Protein AF-A8BLZ2-F1 (afdb_monomer)

Radius of gyration: 100.33 Å; Cα contacts (8 Å, |Δi|>4): 48; chains: 1; bounding box: 150×58×337 Å

pLDDT: mean 77.44, std 17.57, range [29.77, 95.38]

Solvent-accessible surface area (backbone atoms only — not comparable to full-atom values): 28993 Å² total; per-residue (Å²): 134,84,84,92,88,84,85,87,86,80,82,89,84,89,86,80,89,80,84,86,81,90,76,87,81,76,92,80,73,101,76,80,91,81,82,82,87,82,88,90,82,86,91,89,89,86,83,90,82,85,88,83,91,86,95,72,77,74,65,63,58,57,54,54,56,50,54,53,56,59,56,56,74,72,52,84,79,42,75,66,52,56,50,50,54,50,52,50,53,50,51,55,52,50,52,50,51,53,48,54,52,53,54,52,52,49,55,50,50,52,51,51,49,53,51,51,53,53,51,52,52,51,51,51,52,47,54,52,62,73,30,65,69,49,46,51,52,52,52,52,49,53,53,53,52,53,51,49,54,54,51,50,53,50,50,54,51,52,53,49,52,52,50,55,53,49,52,56,49,50,53,49,53,52,51,50,49,54,52,48,52,51,51,51,54,49,51,52,50,53,51,53,52,49,54,53,49,55,51,51,52,52,52,52,51,51,51,53,52,52,54,50,52,52,53,52,50,55,49,51,50,53,53,48,52,52,52,50,53,50,50,51,51,52,50,52,53,51,50,52,50,51,52,50,52,51,51,50,51,52,51,53,50,52,48,53,51,50,53,52,52,52,53,52,48,51,52,53,54,52,50,50,52,52,51,51,54,50,52,53,50,52,52,50,54,52,49,51,55,48,52,52,51,48,52,54,48,50,56,52,49,52,57,46,51,68,60,43,74,79,64,74,88,78,82,92,83,83,88,88,82,87,90,84,84,85,81,84,82,78,79,85,83,82,84,89,85,90,83,76,67,75,66,55,57,59,53,49,55,56,50,52,57,49,54,56,53,53,51,52,54,50,54,50,53,49,50,53,50,52,50,52,51,51,50,52,52,52,52,51,52,52,52,53,49,50,52,51,54,51,53,52,50,53,52,53,49,53,51,52,51,52,52,50,52,49,50,52,52,50,51,54,50,50,49,52,49,48,55,51,51,51,53,51,51,50,51,50,52,55,48,52,52,53,52,51,50,52,52,50,48,54,51,51,54,51,45,74,69,61,81,50,59,68,60,38,52,53,51,42,52,51,45,49,55,54,32,73,72,46,85,51,69,69,60,34,52,52,38,52,52,52,42,51,52,33,55,54,45,35,53,63,65,76,104

Secondary structure (DSSP, 8-state):
-----------------------------S--SS---------------------STHHHHHHHHHHHHHHHTT-TT-HHHHHHHHHHHHHHHHHHHHHHHHHHHHHHHHHHHHHHHHHHHHHHHHHHHS-HHHHHHHHHHHHHHHHHHHHHHHHHHHHHHHHHHHHHHHHHHHHHHHHHHHHHHHHHHHHHHHHHHHHHHHHHHHHHHHHHHHHHHHHHHHHHHHHHHHHHHHHHHHHHHHHHHHHHHHHHHHHHHHHHHHHHHHHHHHHHHHHHHHHHHHHHHHHHHHHHHHHHHHHHHHHHHHHHTTSTTS-SSS-SS--SSSSSSSSTT------SSHHHHHHHHHHHHHHHHHHHHHHHHHHHHHHHHHHHHHHHHHHHHHHHHHHHHHHHHHHHHHHHHHHHHHHHHHHHHHHHHHHHHHHHHHHHHHHHHHHHHHHHHHHHH---HHHHHHHHHHHHHHHHT---HHHHHHHHHHHHHHHHHHHHHH-

Structure (mmCIF, N/CA/C/O backbone):
data_AF-A8BLZ2-F1
#
_entry.id   AF-A8BLZ2-F1
#
loop_
_atom_site.group_PDB
_atom_site.id
_atom_site.type_symbol
_atom_site.label_atom_id
_atom_site.label_alt_id
_atom_site.label_comp_id
_atom_site.label_asym_id
_atom_site.label_entity_id
_atom_site.label_seq_id
_atom_site.pdbx_PDB_ins_code
_atom_site.Cartn_x
_atom_site.Cartn_y
_atom_site.Cartn_z
_atom_site.occupancy
_atom_site.B_iso_or_equiv
_atom_site.auth_seq_id
_atom_site.auth_comp_id
_atom_site.auth_asym_id
_atom_site.auth_atom_id
_atom_site.pdbx_PDB_model_num
ATOM 1 N N . MET A 1 1 ? -63.161 -20.280 66.147 1.00 41.53 1 MET A N 1
ATOM 2 C CA . MET A 1 1 ? -63.857 -21.494 65.655 1.00 41.53 1 MET A CA 1
ATOM 3 C C . MET A 1 1 ? -63.287 -21.829 64.287 1.00 41.53 1 MET A C 1
ATOM 5 O O . MET A 1 1 ? -63.031 -20.877 63.556 1.00 41.53 1 MET A O 1
ATOM 9 N N . PRO A 1 2 ? -62.958 -23.104 64.004 1.00 47.34 2 PRO A N 1
ATOM 10 C CA . PRO A 1 2 ? -63.916 -24.225 63.934 1.00 47.34 2 PRO A CA 1
ATOM 11 C C . PRO A 1 2 ? -63.736 -25.312 65.027 1.00 47.34 2 PRO A C 1
ATOM 13 O O . PRO A 1 2 ? -62.613 -25.528 65.461 1.00 47.34 2 PRO A O 1
ATOM 16 N N . TYR A 1 3 ? -64.865 -25.931 65.433 1.00 38.09 3 TYR A N 1
ATOM 17 C CA . TYR A 1 3 ? -65.128 -27.191 66.193 1.00 38.09 3 TYR A CA 1
ATOM 18 C C . TYR A 1 3 ? -64.256 -27.491 67.444 1.00 38.09 3 TYR A C 1
ATOM 20 O O . TYR A 1 3 ? -63.079 -27.785 67.299 1.00 38.09 3 TYR A O 1
ATOM 28 N N . THR A 1 4 ? -64.642 -27.358 68.727 1.00 48.81 4 THR A N 1
ATOM 29 C CA . THR A 1 4 ? -65.740 -27.915 69.572 1.00 48.81 4 THR A CA 1
ATOM 30 C C . THR A 1 4 ? -65.953 -29.431 69.502 1.00 48.81 4 THR A C 1
ATOM 32 O O . THR A 1 4 ? -66.667 -29.886 68.619 1.00 48.81 4 THR A O 1
ATOM 35 N N . ASP A 1 5 ? -65.345 -30.178 70.440 1.00 38.44 5 ASP A N 1
ATOM 36 C CA . ASP A 1 5 ? -66.015 -31.100 71.387 1.00 38.44 5 ASP A CA 1
ATOM 37 C C . ASP A 1 5 ? -64.986 -31.837 72.271 1.00 38.44 5 ASP A C 1
ATOM 39 O O . ASP A 1 5 ? -64.118 -32.542 71.774 1.00 38.44 5 ASP A O 1
ATOM 43 N N . THR A 1 6 ? -65.022 -31.609 73.589 1.00 40.81 6 THR A N 1
ATOM 44 C CA . THR A 1 6 ? -65.531 -32.558 74.603 1.00 40.81 6 THR A CA 1
ATOM 45 C C . THR A 1 6 ? -65.277 -31.988 75.997 1.00 40.81 6 THR A C 1
ATOM 47 O O . THR A 1 6 ? -64.150 -31.789 76.448 1.00 40.81 6 THR A O 1
ATOM 50 N N . THR A 1 7 ? -66.388 -31.705 76.655 1.00 40.34 7 THR A N 1
ATOM 51 C CA . THR A 1 7 ? -66.584 -31.479 78.080 1.00 40.34 7 THR A CA 1
ATOM 52 C C . THR A 1 7 ? -66.390 -32.774 78.890 1.00 40.34 7 THR A C 1
ATOM 54 O O . THR A 1 7 ? -66.335 -33.864 78.331 1.00 40.34 7 THR A O 1
ATOM 57 N N . LEU A 1 8 ? -66.415 -32.616 80.223 1.00 33.72 8 LEU A N 1
ATOM 58 C CA . LEU A 1 8 ? -66.722 -33.621 81.260 1.00 33.72 8 LEU A CA 1
ATOM 59 C C . LEU A 1 8 ? -65.534 -34.356 81.906 1.00 33.72 8 LEU A C 1
ATOM 61 O O . LEU A 1 8 ? -65.214 -35.484 81.562 1.00 33.72 8 LEU A O 1
ATOM 65 N N . PHE A 1 9 ? -65.045 -33.798 83.018 1.00 32.16 9 PHE A N 1
ATOM 66 C CA . PHE A 1 9 ? -64.906 -34.608 84.232 1.00 32.16 9 PHE A CA 1
ATOM 67 C C . PHE A 1 9 ? -65.671 -33.949 85.379 1.00 32.16 9 PHE A C 1
ATOM 69 O O . PHE A 1 9 ? -65.408 -32.820 85.792 1.00 32.16 9 PHE A O 1
ATOM 76 N N . ALA A 1 10 ? -66.693 -34.673 85.821 1.00 31.62 10 ALA A N 1
ATOM 77 C CA . ALA A 1 10 ? -67.652 -34.303 86.837 1.00 31.62 10 ALA A CA 1
ATOM 78 C C . ALA A 1 10 ? -67.141 -34.636 88.255 1.00 31.62 10 ALA A C 1
ATOM 80 O O . ALA A 1 10 ? -66.602 -35.704 88.511 1.00 31.62 10 ALA A O 1
ATOM 81 N N . THR A 1 11 ? -67.353 -33.684 89.163 1.00 35.91 11 THR A N 1
ATOM 82 C CA . THR A 1 11 ? -67.852 -33.805 90.551 1.00 35.91 11 THR A CA 1
ATOM 83 C C . THR A 1 11 ? -67.466 -34.979 91.488 1.00 35.91 11 THR A C 1
ATOM 85 O O . THR A 1 11 ? -68.038 -36.055 91.371 1.00 35.91 11 THR A O 1
ATOM 88 N N . LYS A 1 12 ? -66.765 -34.597 92.588 1.00 40.53 12 LYS A N 1
ATOM 89 C CA . LYS A 1 12 ? -66.942 -34.928 94.048 1.00 40.53 12 LYS A CA 1
ATOM 90 C C . LYS A 1 12 ? -66.692 -36.398 94.511 1.00 40.53 12 LYS A C 1
ATOM 92 O O . LYS A 1 12 ? -66.816 -37.269 93.666 1.00 40.53 12 LYS A O 1
ATOM 97 N N . PRO A 1 13 ? -66.409 -36.731 95.817 1.00 46.50 13 PRO A N 1
ATOM 98 C CA . PRO A 1 13 ? -66.748 -36.001 97.066 1.00 46.50 13 PRO A CA 1
ATOM 99 C C . PRO A 1 13 ? -65.779 -36.070 98.306 1.00 46.50 13 PRO A C 1
ATOM 101 O O . PRO A 1 13 ? -64.879 -36.890 98.377 1.00 46.50 13 PRO A O 1
ATOM 104 N N . LYS A 1 14 ? -66.113 -35.256 99.336 1.00 34.25 14 LYS A N 1
ATOM 105 C CA . LYS A 1 14 ? -65.997 -35.447 100.818 1.00 34.25 14 LYS A CA 1
ATOM 106 C C . LYS A 1 14 ? -64.624 -35.616 101.515 1.00 34.25 14 LYS A C 1
ATOM 108 O O . LYS A 1 14 ? -63.961 -36.619 101.334 1.00 34.25 14 LYS A O 1
ATOM 113 N N . ILE A 1 15 ? -64.360 -34.719 102.480 1.00 34.53 15 ILE A N 1
ATOM 114 C CA . ILE A 1 15 ? -64.203 -34.940 103.948 1.00 34.53 15 ILE A CA 1
ATOM 115 C C . ILE A 1 15 ? -64.391 -33.542 104.589 1.00 34.53 15 ILE A C 1
ATOM 117 O O . ILE A 1 15 ? -63.615 -32.632 104.336 1.00 34.53 15 ILE A O 1
ATOM 121 N N . THR A 1 16 ? -65.603 -33.164 105.005 1.00 36.03 16 THR A N 1
ATOM 122 C CA . THR A 1 16 ? -66.159 -33.210 106.376 1.00 36.03 16 THR A CA 1
ATOM 123 C C . THR A 1 16 ? -65.364 -32.505 107.484 1.00 36.03 16 THR A C 1
ATOM 125 O O . THR A 1 16 ? -64.364 -33.033 107.944 1.00 36.03 16 THR A O 1
ATOM 128 N N . GLN A 1 17 ? -66.036 -31.471 108.030 1.00 34.06 17 GLN A N 1
ATOM 129 C CA . GLN A 1 17 ? -66.252 -31.195 109.469 1.00 34.06 17 GLN A CA 1
ATOM 130 C C . GLN A 1 17 ? -65.087 -30.552 110.258 1.00 34.06 17 GLN A C 1
ATOM 132 O O . GLN A 1 17 ? -63.960 -30.988 110.139 1.00 34.06 17 GLN A O 1
ATOM 137 N N . ARG A 1 18 ? -65.262 -29.535 111.123 1.00 34.53 18 ARG A N 1
ATOM 138 C CA . ARG A 1 18 ? -66.422 -29.018 111.884 1.00 34.53 18 ARG A CA 1
ATOM 139 C C . ARG A 1 18 ? -66.104 -27.604 112.438 1.00 34.53 18 ARG A C 1
ATOM 141 O O . ARG A 1 18 ? -64.969 -27.357 112.809 1.00 34.53 18 ARG A O 1
ATOM 148 N N . MET A 1 19 ? -67.157 -26.786 112.581 1.00 30.59 19 MET A N 1
ATOM 149 C CA . MET A 1 19 ? -67.448 -25.818 113.670 1.00 30.59 19 MET A CA 1
ATOM 150 C C . MET A 1 19 ? -66.436 -24.688 113.972 1.00 30.59 19 MET A C 1
ATOM 152 O O . MET A 1 19 ? -65.342 -24.936 114.443 1.00 30.59 19 MET A O 1
ATOM 156 N N . THR A 1 20 ? -66.706 -23.422 113.624 1.00 35.22 20 THR A N 1
ATOM 157 C CA . THR A 1 20 ? -67.641 -22.425 114.220 1.00 35.22 20 THR A CA 1
ATOM 158 C C . THR A 1 20 ? -67.218 -21.823 115.566 1.00 35.22 20 THR A C 1
ATOM 160 O O . THR A 1 20 ? -66.954 -22.565 116.504 1.00 35.22 20 THR A O 1
ATOM 163 N N . LYS A 1 21 ? -67.418 -20.492 115.652 1.00 33.56 21 LYS A N 1
ATOM 164 C CA . LYS A 1 21 ? -67.498 -19.596 116.832 1.00 33.56 21 LYS A CA 1
ATOM 165 C C . LYS A 1 21 ? -66.144 -19.058 117.302 1.00 33.56 21 LYS A C 1
ATOM 167 O O . LYS A 1 21 ? -65.295 -19.786 117.782 1.00 33.56 21 LYS A O 1
ATOM 172 N N . SER A 1 22 ? -65.835 -17.813 116.932 1.00 42.19 22 SER A N 1
ATOM 173 C CA . SER A 1 22 ? -66.045 -16.616 117.767 1.00 42.19 22 SER A CA 1
ATOM 174 C C . SER A 1 22 ? -65.373 -16.742 119.128 1.00 42.19 22 SER A C 1
ATOM 176 O O . SER A 1 22 ? -65.809 -17.553 119.934 1.00 42.19 22 SER A O 1
ATOM 178 N N . ASN A 1 23 ? -64.362 -15.908 119.365 1.00 33.16 23 ASN A N 1
ATOM 179 C CA . ASN A 1 23 ? -64.125 -15.195 120.618 1.00 33.16 23 ASN A CA 1
ATOM 180 C C . ASN A 1 23 ? -62.823 -14.393 120.459 1.00 33.16 23 ASN A C 1
ATOM 182 O O . ASN A 1 23 ? -61.730 -14.927 120.600 1.00 33.16 23 ASN A O 1
ATOM 186 N N . LYS A 1 24 ? -62.939 -13.072 120.249 1.00 41.69 24 LYS A N 1
ATOM 187 C CA . LYS A 1 24 ? -62.117 -12.188 121.091 1.00 41.69 24 LYS A CA 1
ATOM 188 C C . LYS A 1 24 ? -62.407 -12.633 122.531 1.00 41.69 24 LYS A C 1
ATOM 190 O O . LYS A 1 24 ? -63.576 -12.914 122.814 1.00 41.69 24 LYS A O 1
ATOM 195 N N . PRO A 1 25 ? -61.415 -12.694 123.427 1.00 40.41 25 PRO A N 1
ATOM 196 C CA . PRO A 1 25 ? -61.248 -11.487 124.223 1.00 40.41 25 PRO A CA 1
ATOM 197 C C . PRO A 1 25 ? -59.839 -11.268 124.823 1.00 40.41 25 PRO A C 1
ATOM 199 O O . PRO A 1 25 ? -59.025 -12.174 124.936 1.00 40.41 25 PRO A O 1
ATOM 202 N N . ILE A 1 26 ? -59.664 -10.025 125.276 1.00 32.97 26 ILE A N 1
ATOM 203 C CA . ILE A 1 26 ? -58.967 -9.626 126.505 1.00 32.97 26 ILE A CA 1
ATOM 204 C C . ILE A 1 26 ? -57.426 -9.582 126.476 1.00 32.97 26 ILE A C 1
ATOM 206 O O . ILE A 1 26 ? -56.707 -10.535 126.756 1.00 32.97 26 ILE A O 1
ATOM 210 N N . VAL A 1 27 ? -56.959 -8.354 126.237 1.00 45.12 27 VAL A N 1
ATOM 211 C CA . VAL A 1 27 ? -55.861 -7.734 126.988 1.00 45.12 27 VAL A CA 1
ATOM 212 C C . VAL A 1 27 ? -56.189 -7.852 128.481 1.00 45.12 27 VAL A C 1
ATOM 214 O O . VAL A 1 27 ? -57.239 -7.360 128.890 1.00 45.12 27 VAL A O 1
ATOM 217 N N . LEU A 1 28 ? -55.327 -8.499 129.270 1.00 37.78 28 LEU A N 1
ATOM 218 C CA . LEU A 1 28 ? -55.383 -8.473 130.734 1.00 37.78 28 LEU A CA 1
ATOM 219 C C . LEU A 1 28 ? -54.044 -7.999 131.298 1.00 37.78 28 LEU A C 1
ATOM 221 O O . LEU A 1 28 ? -52.970 -8.375 130.827 1.00 37.78 28 LEU A O 1
ATOM 225 N N . ASP A 1 29 ? -54.200 -7.124 132.281 1.00 36.88 29 ASP A N 1
ATOM 226 C CA . ASP A 1 29 ? -53.240 -6.229 132.897 1.00 36.88 29 ASP A CA 1
ATOM 227 C C . ASP A 1 29 ? -52.262 -6.902 133.872 1.00 36.88 29 ASP A C 1
ATOM 229 O O . ASP A 1 29 ? -52.433 -8.030 134.326 1.00 36.88 29 ASP A O 1
ATOM 233 N N . GLN A 1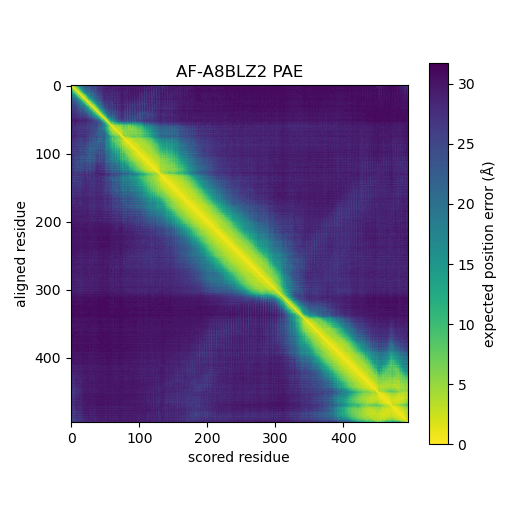 30 ? -51.243 -6.120 134.234 1.00 46.84 30 GLN A N 1
ATOM 234 C CA . GLN A 1 30 ? -50.120 -6.376 135.145 1.00 46.84 30 GLN A CA 1
ATOM 235 C C . GLN A 1 30 ? -50.484 -6.637 136.628 1.00 46.84 30 GLN A C 1
ATOM 237 O O . GLN A 1 30 ? -49.683 -6.354 137.517 1.00 46.84 30 GLN A O 1
ATOM 242 N N . TYR A 1 31 ? -51.645 -7.204 136.940 1.00 40.06 31 TYR A N 1
ATOM 243 C CA . TYR A 1 31 ? -52.069 -7.480 138.316 1.00 40.06 31 TYR A CA 1
ATOM 244 C C . TYR A 1 31 ? -52.623 -8.901 138.426 1.00 40.06 31 TYR A C 1
ATOM 246 O O . TYR A 1 31 ? -53.828 -9.061 138.344 1.00 40.06 31 TYR A O 1
ATOM 254 N N . ASP A 1 32 ? -51.755 -9.918 138.570 1.00 36.16 32 ASP A N 1
ATOM 255 C CA . ASP A 1 32 ? -52.125 -11.245 139.127 1.00 36.16 32 ASP A CA 1
ATOM 256 C C . ASP A 1 32 ? -50.932 -12.220 139.329 1.00 36.16 32 ASP A C 1
ATOM 258 O O . ASP A 1 32 ? -51.062 -13.437 139.232 1.00 36.16 32 ASP A O 1
ATOM 262 N N . LEU A 1 33 ? -49.735 -11.720 139.673 1.00 40.84 33 LEU A N 1
ATOM 263 C CA . LEU A 1 33 ? -48.642 -12.577 140.192 1.00 40.84 33 LEU A CA 1
ATOM 264 C C . LEU A 1 33 ? -48.613 -12.671 141.726 1.00 40.84 33 LEU A C 1
ATOM 266 O O . LEU A 1 33 ? -47.829 -13.428 142.293 1.00 40.84 33 LEU A O 1
ATOM 270 N N . ASN A 1 34 ? -49.509 -11.960 142.408 1.00 41.28 34 ASN A N 1
ATOM 271 C CA . ASN A 1 34 ? -49.630 -11.975 143.859 1.00 41.28 34 ASN A CA 1
ATOM 272 C C . ASN A 1 34 ? -51.031 -12.444 144.256 1.00 41.28 34 ASN A C 1
ATOM 274 O O . ASN A 1 34 ? -51.877 -11.596 144.500 1.00 41.28 34 ASN A O 1
ATOM 278 N N . MET A 1 35 ? -51.263 -13.764 144.329 1.00 36.97 35 MET A N 1
ATOM 279 C CA . MET A 1 35 ? -52.142 -14.444 145.310 1.00 36.97 35 MET A CA 1
ATOM 280 C C . MET A 1 35 ? -52.736 -15.778 144.813 1.00 36.97 35 MET A C 1
ATOM 282 O O . MET A 1 35 ? -53.927 -15.852 144.556 1.00 36.97 35 MET A O 1
ATOM 286 N N . ILE A 1 36 ? -51.969 -16.876 144.858 1.00 36.91 36 ILE A N 1
ATOM 287 C CA . ILE A 1 36 ? -52.463 -18.221 145.248 1.00 36.91 36 ILE A CA 1
ATOM 288 C C . ILE A 1 36 ? -51.271 -18.926 145.957 1.00 36.91 36 ILE A C 1
ATOM 290 O O . ILE A 1 36 ? -50.318 -19.305 145.294 1.00 36.91 36 ILE A O 1
ATOM 294 N N . ARG A 1 37 ? -51.071 -18.859 147.292 1.00 40.31 37 ARG A N 1
ATOM 295 C CA . ARG A 1 37 ? -51.687 -19.682 148.371 1.00 40.31 37 ARG A CA 1
ATOM 296 C C . ARG A 1 37 ? -51.550 -21.205 148.088 1.00 40.31 37 ARG A C 1
ATOM 298 O O . ARG A 1 37 ? -51.912 -21.642 147.019 1.00 40.31 37 ARG A O 1
ATOM 305 N N . HIS A 1 38 ? -51.070 -22.109 148.951 1.00 34.97 38 HIS A N 1
ATOM 306 C CA . HIS A 1 38 ? -51.264 -22.264 150.392 1.00 34.97 38 HIS A CA 1
ATOM 307 C C . HIS A 1 38 ? -50.278 -23.289 151.012 1.00 34.97 38 HIS A C 1
ATOM 309 O O . HIS A 1 38 ? -50.031 -24.343 150.445 1.00 34.97 38 HIS A O 1
ATOM 315 N N . ARG A 1 39 ? -49.824 -22.972 152.235 1.00 30.75 39 ARG A N 1
ATOM 316 C CA . ARG A 1 39 ? -49.804 -23.804 153.461 1.00 30.75 39 ARG A CA 1
ATOM 317 C C . ARG A 1 39 ? -49.513 -25.312 153.336 1.00 30.75 39 ARG A C 1
ATOM 319 O O . ARG A 1 39 ? -50.385 -26.083 152.956 1.00 30.75 39 ARG A O 1
ATOM 326 N N . ALA A 1 40 ? -48.403 -25.731 153.945 1.00 29.77 40 ALA A N 1
ATOM 327 C CA . ALA A 1 40 ? -48.348 -26.982 154.698 1.00 29.77 40 ALA A CA 1
ATOM 328 C C . ALA A 1 40 ? -47.584 -26.772 156.013 1.00 29.77 40 ALA A C 1
ATOM 330 O O . ALA A 1 40 ? -46.392 -26.486 156.041 1.00 29.77 40 ALA A O 1
ATOM 331 N N . GLY A 1 41 ? -48.329 -26.897 157.098 1.00 40.88 41 GLY A N 1
ATOM 332 C CA . GLY A 1 41 ? -47.893 -26.997 158.483 1.00 40.88 41 GLY A CA 1
ATOM 333 C C . GLY A 1 41 ? -49.130 -26.821 159.369 1.00 40.88 41 GLY A C 1
ATOM 334 O O . GLY A 1 41 ? -50.055 -26.124 158.935 1.00 40.88 41 GLY A O 1
ATOM 335 N N . PRO A 1 42 ? -49.176 -27.337 160.611 1.00 63.81 42 PRO A N 1
ATOM 336 C CA . PRO A 1 42 ? -48.423 -28.446 161.231 1.00 63.81 42 PRO A CA 1
ATOM 337 C C . PRO A 1 42 ? -49.348 -29.430 162.007 1.00 63.81 42 PRO A C 1
ATOM 339 O O . PRO A 1 42 ? -50.406 -29.017 162.466 1.00 63.81 42 PRO A O 1
ATOM 342 N N . LEU A 1 43 ? -48.965 -30.699 162.234 1.00 34.91 43 LEU A N 1
ATOM 343 C CA . LEU A 1 43 ? -49.697 -31.618 163.139 1.00 34.91 43 LEU A CA 1
ATOM 344 C C . LEU A 1 43 ? -48.784 -32.717 163.742 1.00 34.91 43 LEU A C 1
ATOM 346 O O . LEU A 1 43 ? -48.545 -33.738 163.107 1.00 34.91 43 LEU A O 1
ATOM 350 N N . TYR A 1 44 ? -48.266 -32.462 164.952 1.00 34.50 44 TYR A N 1
ATOM 351 C CA . TYR A 1 44 ? -48.417 -33.259 166.194 1.00 34.50 44 TYR A CA 1
ATOM 352 C C . TYR A 1 44 ? -47.178 -33.273 167.133 1.00 34.50 44 TYR A C 1
ATOM 354 O O . TYR A 1 44 ? -46.072 -33.571 166.683 1.00 34.50 44 TYR A O 1
ATOM 362 N N . PRO A 1 45 ? -47.383 -32.968 168.437 1.00 58.78 45 PRO A N 1
ATOM 363 C CA . PRO A 1 45 ? -46.425 -33.048 169.551 1.00 58.78 45 PRO A CA 1
ATOM 364 C C . PRO A 1 45 ? -46.721 -34.215 170.532 1.00 58.78 45 PRO A C 1
ATOM 366 O O . PRO A 1 45 ? -47.809 -34.768 170.456 1.00 58.78 45 PRO A O 1
ATOM 369 N N . THR A 1 46 ? -45.764 -34.499 171.442 1.00 38.09 46 THR A N 1
ATOM 370 C CA . THR A 1 46 ? -45.769 -35.160 172.792 1.00 38.09 46 THR A CA 1
ATOM 371 C C . THR A 1 46 ? -44.450 -35.955 172.920 1.00 38.09 46 THR A C 1
ATOM 373 O O . THR A 1 46 ? -44.073 -36.628 171.973 1.00 38.09 46 THR A O 1
ATOM 376 N N . GLU A 1 47 ? -43.647 -35.949 173.984 1.00 34.56 47 GLU A N 1
ATOM 377 C CA . GLU A 1 47 ? -43.897 -35.629 175.385 1.00 34.56 47 GLU A CA 1
ATOM 378 C C . GLU A 1 47 ? -42.569 -35.479 176.158 1.00 34.56 47 GLU A C 1
ATOM 380 O O . GLU A 1 47 ? -41.503 -35.937 175.748 1.00 34.56 47 GLU A O 1
ATOM 385 N N . SER A 1 48 ? -42.688 -34.815 177.299 1.00 44.34 48 SER A N 1
ATOM 386 C CA . SER A 1 48 ? -41.716 -34.540 178.353 1.00 44.34 48 SER A CA 1
ATOM 387 C C . SER A 1 48 ? -41.223 -35.774 179.120 1.00 44.34 48 SER A C 1
ATOM 389 O O . SER A 1 48 ? -42.052 -36.559 179.565 1.00 44.34 48 SER A O 1
ATOM 391 N N . VAL A 1 49 ? -39.931 -35.819 179.475 1.00 30.75 49 VAL A N 1
ATOM 392 C CA . VAL A 1 49 ? -39.497 -36.203 180.834 1.00 30.75 49 VAL A CA 1
ATOM 393 C C . VAL A 1 49 ? -38.376 -35.264 181.286 1.00 30.75 49 VAL A C 1
ATOM 395 O O . VAL A 1 49 ? -37.433 -34.954 180.565 1.00 30.75 49 VAL A O 1
ATOM 398 N N . SER A 1 50 ? -38.575 -34.777 182.498 1.00 45.69 50 SER A N 1
ATOM 399 C CA . SER A 1 50 ? -37.848 -33.808 183.305 1.00 45.69 50 SER A CA 1
ATOM 400 C C . SER A 1 50 ? -36.369 -34.105 183.605 1.00 45.69 50 SER A C 1
ATOM 402 O O . SER A 1 50 ? -36.035 -35.217 183.997 1.00 45.69 50 SER A O 1
ATOM 404 N N . GLY A 1 51 ? -35.560 -33.034 183.619 1.00 43.44 51 GLY A N 1
ATOM 405 C CA . GLY A 1 51 ? -34.651 -32.681 184.726 1.00 43.44 51 GLY A CA 1
ATOM 406 C C . GLY A 1 51 ? -33.243 -33.295 184.789 1.00 43.44 51 GLY A C 1
ATOM 407 O O . GLY A 1 51 ? -33.074 -34.321 185.437 1.00 43.44 51 GLY A O 1
ATOM 408 N N . ARG A 1 52 ? -32.224 -32.585 184.266 1.00 45.53 52 ARG A N 1
ATOM 409 C CA . ARG A 1 52 ? -31.065 -32.007 185.011 1.00 45.53 52 ARG A CA 1
ATOM 410 C C . ARG A 1 52 ? -29.969 -31.457 184.065 1.00 45.53 52 ARG A C 1
ATOM 412 O O . ARG A 1 52 ? -29.669 -32.068 183.049 1.00 45.53 52 ARG A O 1
ATOM 419 N N . ASP A 1 53 ? -29.454 -30.290 184.452 1.00 53.88 53 ASP A N 1
ATOM 420 C CA . ASP A 1 53 ? -28.527 -29.297 183.855 1.00 53.88 53 ASP A CA 1
ATOM 421 C C . ASP A 1 53 ? -27.292 -29.740 183.006 1.00 53.88 53 ASP A C 1
ATOM 423 O O . ASP A 1 53 ? -26.710 -30.787 183.271 1.00 53.88 53 ASP A O 1
ATOM 427 N N . ASP A 1 54 ? -26.894 -28.903 182.007 1.00 47.69 54 ASP A N 1
ATOM 428 C CA . ASP A 1 54 ? -25.521 -28.361 181.707 1.00 47.69 54 ASP A CA 1
ATOM 429 C C . ASP A 1 54 ? -25.180 -28.054 180.200 1.00 47.69 54 ASP A C 1
ATOM 431 O O . ASP A 1 54 ? -25.660 -28.689 179.265 1.00 47.69 54 ASP A O 1
ATOM 435 N N . THR A 1 55 ? -24.346 -27.027 179.927 1.00 56.91 55 THR A N 1
ATOM 436 C CA . THR A 1 55 ? -24.467 -26.027 178.820 1.00 56.91 55 THR A CA 1
ATOM 437 C C . THR A 1 55 ? -23.526 -26.069 177.571 1.00 56.91 55 THR A C 1
ATOM 439 O O . THR A 1 55 ? -23.460 -25.067 176.863 1.00 56.91 55 THR A O 1
ATOM 442 N N . ILE A 1 56 ? -22.813 -27.143 177.176 1.00 53.06 56 ILE A N 1
ATOM 443 C CA . ILE A 1 56 ? -21.745 -27.029 176.120 1.00 53.06 56 ILE A CA 1
ATOM 444 C C . ILE A 1 56 ? -21.908 -27.906 174.842 1.00 53.06 56 ILE A C 1
ATOM 446 O O . ILE A 1 56 ? -21.317 -27.601 173.803 1.00 53.06 56 ILE A O 1
ATOM 450 N N . PHE A 1 57 ? -22.760 -28.939 174.813 1.00 51.72 57 PHE A N 1
ATOM 451 C CA . PHE A 1 57 ? -22.729 -29.950 173.728 1.00 51.72 57 PHE A CA 1
ATOM 452 C C . PHE A 1 57 ? -23.435 -29.603 172.389 1.00 51.72 57 PHE A C 1
ATOM 454 O O . PHE A 1 57 ? -23.086 -30.177 171.357 1.00 51.72 57 PHE A O 1
ATOM 461 N N . ASN A 1 58 ? -24.374 -28.648 172.332 1.00 57.66 58 ASN A N 1
ATOM 462 C CA . ASN A 1 58 ? -25.194 -28.414 171.120 1.00 57.66 58 ASN A CA 1
ATOM 463 C C . ASN A 1 58 ? -24.512 -27.613 169.990 1.00 57.66 58 ASN A C 1
ATOM 465 O O . ASN A 1 58 ? -24.908 -27.713 168.829 1.00 57.66 58 ASN A O 1
ATOM 469 N N . ARG A 1 59 ? -23.468 -26.828 170.280 1.00 58.41 59 ARG A N 1
ATOM 470 C CA . ARG A 1 59 ? -22.860 -25.918 169.286 1.00 58.41 59 ARG A CA 1
ATOM 471 C C . ARG A 1 59 ? -21.961 -26.644 168.276 1.00 58.41 59 ARG A C 1
ATOM 473 O O . ARG A 1 59 ? -21.922 -26.279 167.104 1.00 58.41 59 ARG A O 1
ATOM 480 N N . ASN A 1 60 ? -21.290 -27.712 168.708 1.00 61.12 60 ASN A N 1
ATOM 481 C CA . ASN A 1 60 ? -20.314 -28.434 167.886 1.00 61.12 60 ASN A CA 1
ATOM 482 C C . ASN A 1 60 ? -20.948 -29.318 166.797 1.00 61.12 60 ASN A C 1
ATOM 484 O O . ASN A 1 60 ? -20.339 -29.513 165.744 1.00 61.12 60 ASN A O 1
ATOM 488 N N . ASN A 1 61 ? -22.172 -29.817 166.999 1.00 64.19 61 ASN A N 1
ATOM 489 C CA . ASN A 1 61 ? -22.860 -30.626 165.984 1.00 64.19 61 ASN A CA 1
ATOM 490 C C . ASN A 1 61 ? -23.382 -29.790 164.808 1.00 64.19 61 ASN A C 1
ATOM 492 O O . ASN A 1 61 ? -23.313 -30.240 163.665 1.00 64.19 61 ASN A O 1
ATOM 496 N N . ILE A 1 62 ? -23.824 -28.556 165.062 1.00 64.62 62 ILE A N 1
ATOM 497 C CA . ILE A 1 62 ? -24.280 -27.635 164.010 1.00 64.62 62 ILE A CA 1
ATOM 498 C C . ILE A 1 62 ? -23.117 -27.294 163.066 1.00 64.62 62 ILE A C 1
ATOM 500 O O . ILE A 1 62 ? -23.256 -27.387 161.847 1.00 64.62 62 ILE A O 1
ATOM 504 N N . ILE A 1 63 ? -21.937 -27.010 163.627 1.00 67.75 63 ILE A N 1
ATOM 505 C CA . ILE A 1 63 ? -20.737 -26.657 162.854 1.00 67.75 63 ILE A CA 1
ATOM 506 C C . ILE A 1 63 ? -20.292 -27.819 161.948 1.00 67.75 63 ILE A C 1
ATOM 508 O O . ILE A 1 63 ? -19.968 -27.604 160.780 1.00 67.75 63 ILE A O 1
ATOM 512 N N . ARG A 1 64 ? -20.322 -29.069 162.436 1.00 67.56 64 ARG A N 1
ATOM 513 C CA . ARG A 1 64 ? -19.943 -30.240 161.620 1.00 67.56 64 ARG A CA 1
ATOM 514 C C . ARG A 1 64 ? -20.895 -30.489 160.447 1.00 67.56 64 ARG A C 1
ATOM 516 O O . ARG A 1 64 ? -20.423 -30.826 159.362 1.00 67.56 64 ARG A O 1
ATOM 523 N N . ALA A 1 65 ? -22.202 -30.304 160.630 1.00 68.31 65 ALA A N 1
ATOM 524 C CA . ALA A 1 65 ? -23.175 -30.453 159.545 1.00 68.31 65 ALA A CA 1
ATOM 525 C C . ALA A 1 65 ? -22.967 -29.399 158.439 1.00 68.31 65 ALA A C 1
ATOM 527 O O . ALA A 1 65 ? -23.050 -29.716 157.251 1.00 68.31 65 ALA A O 1
ATOM 528 N N . GLN A 1 66 ? -22.614 -28.168 158.821 1.00 72.06 66 GLN A N 1
ATOM 529 C CA . GLN A 1 66 ? -22.341 -27.071 157.889 1.00 72.06 66 GLN A CA 1
ATOM 530 C C . GLN A 1 66 ? -21.095 -27.325 157.029 1.00 72.06 66 GLN A C 1
ATOM 532 O O . GLN A 1 66 ? -21.152 -27.171 155.810 1.00 72.06 66 GLN A O 1
ATOM 537 N N . ILE A 1 67 ? -20.012 -27.830 157.629 1.00 73.94 67 ILE A N 1
ATOM 538 C CA . ILE A 1 67 ? -18.788 -28.201 156.897 1.00 73.94 67 ILE A CA 1
ATOM 539 C C . ILE A 1 67 ? -19.064 -29.334 155.886 1.00 73.94 67 ILE A C 1
ATOM 541 O O . ILE A 1 67 ? -18.519 -29.335 154.780 1.00 73.94 67 ILE A O 1
ATOM 545 N N . GLY A 1 68 ? -19.940 -30.289 156.226 1.00 68.62 68 GLY A N 1
ATOM 546 C CA . GLY A 1 68 ? -20.367 -31.354 155.308 1.00 68.62 68 GLY A CA 1
ATOM 547 C C . GLY A 1 68 ? -21.152 -30.838 154.092 1.00 68.62 68 GLY A C 1
ATOM 548 O O . GLY A 1 68 ? -20.915 -31.279 152.964 1.00 68.62 68 GLY A O 1
ATOM 549 N N . ALA A 1 69 ? -22.040 -29.862 154.293 1.00 70.62 69 ALA A N 1
ATOM 550 C CA . ALA A 1 69 ? -22.795 -29.223 153.212 1.00 70.62 69 ALA A CA 1
ATOM 551 C C . ALA A 1 69 ? -21.905 -28.356 152.300 1.00 70.62 69 ALA A C 1
ATOM 553 O O . ALA A 1 69 ? -22.106 -28.310 151.089 1.00 70.62 69 ALA A O 1
ATOM 554 N N . GLU A 1 70 ? -20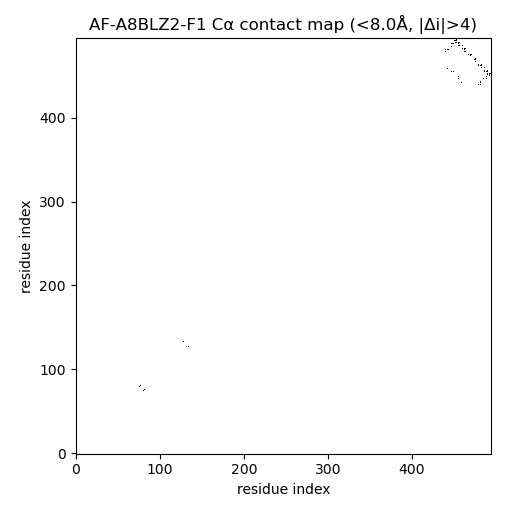.890 -27.689 152.851 1.00 73.81 70 GLU A N 1
ATOM 555 C CA . GLU A 1 70 ? -19.942 -26.905 152.049 1.00 73.81 70 GLU A CA 1
ATOM 556 C C . GLU A 1 70 ? -19.020 -27.786 151.205 1.00 73.81 70 GLU A C 1
ATOM 558 O O . GLU A 1 70 ? -18.762 -27.473 150.042 1.00 73.81 70 GLU A O 1
ATOM 563 N N . ARG A 1 71 ? -18.586 -28.935 151.738 1.00 69.31 71 ARG A N 1
ATOM 564 C CA . ARG A 1 71 ? -17.789 -29.897 150.965 1.00 69.31 71 ARG A CA 1
ATOM 565 C C . ARG A 1 71 ? -18.559 -30.479 149.779 1.00 69.31 71 ARG A C 1
ATOM 567 O O . ARG A 1 71 ? -17.984 -30.590 148.701 1.00 69.31 71 ARG A O 1
ATOM 574 N N . THR A 1 72 ? -19.843 -30.798 149.938 1.00 66.75 72 THR A N 1
ATOM 575 C CA . THR A 1 72 ? -20.651 -31.417 148.867 1.00 66.75 72 THR A CA 1
ATOM 576 C C . THR A 1 72 ? -20.964 -30.470 147.707 1.00 66.75 72 THR A C 1
ATOM 578 O O . THR A 1 72 ? -21.071 -30.933 146.577 1.00 66.75 72 THR A O 1
ATOM 581 N N . LYS A 1 73 ? -20.994 -29.149 147.931 1.00 70.19 73 LYS A N 1
ATOM 582 C CA . LYS A 1 73 ? -21.164 -28.139 146.863 1.00 70.19 73 LYS A CA 1
ATOM 583 C C . LYS A 1 73 ? -20.034 -28.106 145.830 1.00 70.19 73 LYS A C 1
ATOM 585 O O . LYS A 1 73 ? -20.223 -27.576 144.743 1.00 70.19 73 LYS A O 1
ATOM 590 N N . THR A 1 74 ? -18.849 -28.610 146.174 1.00 70.88 74 THR A N 1
ATOM 591 C CA . THR A 1 74 ? -17.681 -28.609 145.270 1.00 70.88 74 THR A CA 1
ATOM 592 C C . THR A 1 74 ? -17.481 -29.940 144.547 1.00 70.88 74 THR A C 1
ATOM 594 O O . THR A 1 74 ? -16.602 -30.054 143.691 1.00 70.88 74 THR A O 1
ATOM 597 N N . TRP A 1 75 ? -18.293 -30.952 144.862 1.00 75.62 75 TRP A N 1
ATOM 598 C CA . TRP A 1 75 ? -18.245 -32.242 144.187 1.00 75.62 75 TRP A CA 1
ATOM 599 C C . TRP A 1 75 ? -18.978 -32.143 142.858 1.00 75.62 75 TRP A C 1
ATOM 601 O O . TRP A 1 75 ? -20.140 -31.769 142.824 1.00 75.62 75 TRP A O 1
ATOM 611 N N . LYS A 1 76 ? -18.302 -32.498 141.766 1.00 69.31 76 LYS A N 1
ATOM 612 C CA . LYS A 1 76 ? -18.933 -32.628 140.450 1.00 69.31 76 LYS A CA 1
ATOM 613 C C . LYS A 1 76 ? -19.424 -34.066 140.275 1.00 69.31 76 LYS A C 1
ATOM 615 O O . LYS A 1 76 ? -18.710 -34.989 140.662 1.00 69.31 76 LYS A O 1
ATOM 620 N N . ASN A 1 77 ? -20.592 -34.240 139.651 1.00 67.94 77 ASN A N 1
ATOM 621 C CA . ASN A 1 77 ? -21.348 -35.501 139.495 1.00 67.94 77 ASN A CA 1
ATOM 622 C C . ASN A 1 77 ? -22.252 -35.864 140.674 1.00 67.94 77 ASN A C 1
ATOM 624 O O . ASN A 1 77 ? -22.574 -37.039 140.871 1.00 67.94 77 ASN A O 1
ATOM 628 N N . THR A 1 78 ? -22.722 -34.874 141.427 1.00 70.12 78 THR A N 1
ATOM 629 C CA . THR A 1 78 ? -23.918 -35.110 142.234 1.00 70.12 78 THR A CA 1
ATOM 630 C C . THR A 1 78 ? -25.127 -35.328 141.312 1.00 70.12 78 THR A C 1
ATOM 632 O O . THR A 1 78 ? -25.123 -34.951 140.135 1.00 70.12 78 THR A O 1
ATOM 635 N N . ILE A 1 79 ? -26.182 -35.955 141.836 1.00 77.25 79 ILE A N 1
ATOM 636 C CA . ILE A 1 79 ? -27.437 -36.147 141.089 1.00 77.25 79 ILE A CA 1
ATOM 637 C C . ILE A 1 79 ? -28.011 -34.786 140.649 1.00 77.25 79 ILE A C 1
ATOM 639 O O . ILE A 1 79 ? -28.568 -34.676 139.556 1.00 77.25 79 ILE A O 1
ATOM 643 N N . GLU A 1 80 ? -27.810 -33.743 141.459 1.00 77.81 80 GLU A N 1
ATOM 644 C CA . GLU A 1 80 ? -28.234 -32.371 141.171 1.00 77.81 80 GLU A CA 1
ATOM 645 C C . GLU A 1 80 ? -27.486 -31.788 139.959 1.00 77.81 80 GLU A C 1
ATOM 647 O O . GLU A 1 80 ? -28.123 -31.268 139.043 1.00 77.81 80 GLU A O 1
ATOM 652 N N . ASP A 1 81 ? -26.161 -31.962 139.877 1.00 77.38 81 ASP A N 1
ATOM 653 C CA . ASP A 1 81 ? -25.362 -31.464 138.745 1.00 77.38 81 ASP A CA 1
ATOM 654 C C . ASP A 1 81 ? -25.729 -32.165 137.433 1.00 77.38 81 ASP A C 1
ATOM 656 O O . ASP A 1 81 ? -25.851 -31.532 136.383 1.00 77.38 81 ASP A O 1
ATOM 660 N N . GLN A 1 82 ? -25.943 -33.486 137.474 1.00 81.00 82 GLN A N 1
ATOM 661 C CA . GLN A 1 82 ? -26.367 -34.244 136.293 1.00 81.00 82 GLN A CA 1
ATOM 662 C C . GLN A 1 82 ? -27.769 -33.830 135.832 1.00 81.00 82 GLN A C 1
ATOM 664 O O . GLN A 1 82 ? -28.049 -33.815 134.629 1.00 81.00 82 GLN A O 1
ATOM 669 N N . ARG A 1 83 ? -28.647 -33.465 136.772 1.00 82.94 83 ARG A N 1
ATOM 670 C CA . ARG A 1 83 ? -29.976 -32.927 136.474 1.00 82.94 83 ARG A CA 1
ATOM 671 C C . ARG A 1 83 ? -29.885 -31.530 135.857 1.00 82.94 83 ARG A C 1
ATOM 673 O O . ARG A 1 83 ? -30.529 -31.300 134.836 1.00 82.94 83 ARG A O 1
ATOM 680 N N . GLN A 1 84 ? -29.062 -30.638 136.407 1.00 82.62 84 GLN A N 1
ATOM 681 C CA . GLN A 1 84 ? -28.853 -29.291 135.864 1.00 82.62 84 GLN A CA 1
ATOM 682 C C . GLN A 1 84 ? -28.231 -29.327 134.463 1.00 82.62 84 GLN A C 1
ATOM 684 O O . GLN A 1 84 ? -28.733 -28.663 133.562 1.00 82.62 84 GLN A O 1
ATOM 689 N N . ALA A 1 85 ? -27.232 -30.182 134.225 1.00 81.62 85 ALA A N 1
ATOM 690 C CA . ALA A 1 85 ? -26.628 -30.339 132.901 1.00 81.62 85 ALA A CA 1
ATOM 691 C C . ALA A 1 85 ? -27.614 -30.889 131.850 1.00 81.62 85 ALA A C 1
ATOM 693 O O . ALA A 1 85 ? -27.551 -30.504 130.682 1.00 81.62 85 ALA A O 1
ATOM 694 N N . ARG A 1 86 ? -28.546 -31.776 132.236 1.00 83.81 86 ARG A N 1
ATOM 695 C CA . ARG A 1 86 ? -29.625 -32.230 131.337 1.00 83.81 86 ARG A CA 1
ATOM 696 C C . ARG A 1 86 ? -30.619 -31.115 131.034 1.00 83.81 86 ARG A C 1
ATOM 698 O O . ARG A 1 86 ? -30.991 -30.962 129.877 1.00 83.81 86 ARG A O 1
ATOM 705 N N . LEU A 1 87 ? -31.021 -30.337 132.040 1.00 84.88 87 LEU A N 1
ATOM 706 C CA . LEU A 1 87 ? -31.917 -29.194 131.844 1.00 84.88 87 LEU A CA 1
ATOM 707 C C . LEU A 1 87 ? -31.281 -28.128 130.948 1.00 84.88 87 LEU A C 1
ATOM 709 O O . LEU A 1 87 ? -31.950 -27.613 130.062 1.00 84.88 87 LEU A O 1
ATOM 713 N N . GLN A 1 88 ? -29.984 -27.869 131.109 1.00 85.31 88 GLN A N 1
ATOM 714 C CA . GLN A 1 88 ? -29.263 -26.920 130.269 1.00 85.31 88 GLN A CA 1
ATOM 715 C C . GLN A 1 88 ? -29.169 -27.401 128.816 1.00 85.31 88 GLN A C 1
ATOM 717 O O . GLN A 1 88 ? -29.477 -26.640 127.911 1.00 85.31 88 GLN A O 1
ATOM 722 N N . LYS A 1 89 ? -28.898 -28.694 128.575 1.00 85.19 89 LYS A N 1
ATOM 723 C CA . LYS A 1 89 ? -28.950 -29.261 127.214 1.00 85.19 89 LYS A CA 1
ATOM 724 C C . LYS A 1 89 ? -30.342 -29.196 126.581 1.00 85.19 89 LYS A C 1
ATOM 726 O O . LYS A 1 89 ? -30.431 -29.013 125.373 1.00 85.19 89 LYS A O 1
ATOM 731 N N . MET A 1 90 ? -31.411 -29.369 127.362 1.00 83.19 90 MET A N 1
ATOM 732 C CA . MET A 1 90 ? -32.781 -29.212 126.856 1.00 83.19 90 MET A CA 1
ATOM 733 C C . MET A 1 90 ? -33.075 -27.749 126.508 1.00 83.19 90 MET A C 1
ATOM 735 O O . MET A 1 90 ? -33.599 -27.491 125.431 1.00 83.19 90 MET A O 1
ATOM 739 N N . ALA A 1 91 ? -32.657 -26.804 127.355 1.00 83.88 91 ALA A N 1
ATOM 740 C CA . ALA A 1 91 ? -32.797 -25.373 127.092 1.00 83.88 91 ALA A CA 1
ATOM 741 C C . ALA A 1 91 ? -31.993 -24.928 125.855 1.00 83.88 91 ALA A C 1
ATOM 743 O O . ALA A 1 91 ? -32.514 -24.197 125.017 1.00 83.88 91 ALA A O 1
ATOM 744 N N . ASP A 1 92 ? -30.764 -25.423 125.686 1.00 86.19 92 ASP A N 1
ATOM 745 C CA . ASP A 1 92 ? -29.934 -25.139 124.508 1.00 86.19 92 ASP A CA 1
ATOM 746 C C . ASP A 1 92 ? -30.557 -25.725 123.226 1.00 86.19 92 ASP A C 1
ATOM 748 O O . ASP A 1 92 ? -30.521 -25.102 122.165 1.00 86.19 92 ASP A O 1
ATOM 752 N N . GLN A 1 93 ? -31.178 -26.909 123.310 1.00 82.50 93 GLN A N 1
ATOM 753 C CA . GLN A 1 93 ? -31.907 -27.515 122.189 1.00 82.50 93 GLN A CA 1
ATOM 754 C C . GLN A 1 93 ? -33.193 -26.760 121.841 1.00 82.50 93 GLN A C 1
ATOM 756 O O . GLN A 1 93 ? -33.539 -26.662 120.665 1.00 82.50 93 GLN A O 1
ATOM 761 N N . GLU A 1 94 ? -33.913 -26.245 122.834 1.00 83.81 94 GLU A N 1
ATOM 762 C CA . GLU A 1 94 ? -35.097 -25.410 122.619 1.00 83.81 94 GLU A CA 1
ATOM 763 C C . GLU A 1 94 ? -34.709 -24.068 121.989 1.00 83.81 94 GLU A C 1
ATOM 765 O O . GLU A 1 94 ? -35.291 -23.686 120.976 1.00 83.81 94 GLU A O 1
ATOM 770 N N . ALA A 1 95 ? -33.647 -23.422 122.480 1.00 84.50 95 ALA A N 1
ATOM 771 C CA . ALA A 1 95 ? -33.122 -22.187 121.903 1.00 84.50 95 ALA A CA 1
ATOM 772 C C . ALA A 1 95 ? -32.648 -22.368 120.448 1.00 84.50 95 ALA A C 1
ATOM 774 O O . ALA A 1 95 ? -32.914 -21.512 119.604 1.00 84.50 95 ALA A O 1
ATOM 775 N N . ALA A 1 96 ? -31.995 -23.491 120.125 1.00 83.88 96 ALA A N 1
ATOM 776 C CA . ALA A 1 96 ? -31.579 -23.801 118.755 1.00 83.88 96 ALA A CA 1
ATOM 777 C C . ALA A 1 96 ? -32.779 -24.020 117.815 1.00 83.88 96 ALA A C 1
ATOM 779 O O . ALA A 1 96 ? -32.787 -23.511 116.695 1.00 83.88 96 ALA A O 1
ATOM 780 N N . LYS A 1 97 ? -33.826 -24.716 118.278 1.00 89.25 97 LYS A N 1
ATOM 781 C CA . LYS A 1 97 ? -35.066 -24.898 117.503 1.00 89.25 97 LYS A CA 1
ATOM 782 C C . LYS A 1 97 ? -35.804 -23.579 117.287 1.00 89.25 97 LYS A C 1
ATOM 784 O O . LYS A 1 97 ? -36.330 -23.348 116.204 1.00 89.25 97 LYS A O 1
ATOM 789 N N . GLU A 1 98 ? -35.832 -22.698 118.285 1.00 85.44 98 GLU A N 1
ATOM 790 C CA . GLU A 1 98 ? -36.418 -21.363 118.130 1.00 85.44 98 GLU A CA 1
ATOM 791 C C . GLU A 1 98 ? -35.649 -20.501 117.121 1.00 85.44 98 GLU A C 1
ATOM 793 O O . GLU A 1 98 ? -36.265 -19.743 116.371 1.00 85.44 98 GLU A O 1
ATOM 798 N N . GLN A 1 99 ? -34.320 -20.619 117.066 1.00 84.38 99 GLN A N 1
ATOM 799 C CA . GLN A 1 99 ? -33.510 -19.940 116.052 1.00 84.38 99 GLN A CA 1
ATOM 800 C C . GLN A 1 99 ? -33.793 -20.480 114.648 1.00 84.38 99 GLN A C 1
ATOM 802 O O . GLN A 1 99 ? -34.039 -19.689 113.740 1.00 84.38 99 GLN A O 1
ATOM 807 N N . GLU A 1 100 ? -33.863 -21.802 114.485 1.00 87.06 100 GLU A N 1
ATOM 808 C CA . GLU A 1 100 ? -34.197 -22.437 113.204 1.00 87.06 100 GLU A CA 1
ATOM 809 C C . GLU A 1 100 ? -35.588 -22.009 112.701 1.00 87.06 100 GLU A C 1
ATOM 811 O O . GLU A 1 100 ? -35.759 -21.679 111.527 1.00 87.06 100 GLU A O 1
ATOM 816 N N . ILE A 1 101 ? -36.579 -21.918 113.597 1.00 89.00 101 ILE A N 1
ATOM 817 C CA . ILE A 1 101 ? -37.918 -21.414 113.256 1.00 89.00 101 ILE A CA 1
ATOM 818 C C . ILE A 1 101 ? -37.848 -19.958 112.770 1.00 89.00 101 ILE A C 1
ATOM 820 O O . ILE A 1 101 ? -38.435 -19.635 111.737 1.00 89.00 101 ILE A O 1
ATOM 824 N N . ARG A 1 102 ? -37.093 -19.086 113.451 1.00 87.44 102 ARG A N 1
ATOM 825 C CA . ARG A 1 102 ? -36.949 -17.673 113.050 1.00 87.44 102 ARG A CA 1
ATOM 826 C C . ARG A 1 102 ? -36.251 -17.513 111.699 1.00 87.44 102 ARG A C 1
ATOM 828 O O . ARG A 1 102 ? -36.652 -16.660 110.909 1.00 87.44 102 ARG A O 1
ATOM 835 N N . GLU A 1 103 ? -35.235 -18.319 111.408 1.00 88.69 103 GLU A N 1
ATOM 836 C CA . GLU A 1 103 ? -34.542 -18.295 110.113 1.00 88.69 103 GLU A CA 1
ATOM 837 C C . GLU A 1 103 ? -35.455 -18.766 108.972 1.00 88.69 103 GLU A C 1
ATOM 839 O O . GLU A 1 103 ? -35.491 -18.150 107.902 1.00 88.69 103 GLU A O 1
ATOM 844 N N . LEU A 1 104 ? -36.256 -19.811 109.207 1.00 89.75 104 LEU A N 1
ATOM 845 C CA . LEU A 1 104 ? -37.245 -20.289 108.239 1.00 89.75 104 LEU A CA 1
ATOM 846 C C . LEU A 1 104 ? -38.359 -19.262 107.992 1.00 89.75 104 LEU A C 1
ATOM 848 O O . LEU A 1 104 ? -38.762 -19.065 106.841 1.00 89.75 104 LEU A O 1
ATOM 852 N N . GLU A 1 105 ? -38.823 -18.566 109.033 1.00 89.69 105 GLU A N 1
ATOM 853 C CA . GLU A 1 105 ? -39.785 -17.464 108.909 1.00 89.69 105 GLU A CA 1
ATOM 854 C C . GLU A 1 105 ? -39.214 -16.300 108.085 1.00 89.69 105 GLU A C 1
ATOM 856 O O . GLU A 1 105 ? -39.883 -15.802 107.176 1.00 89.69 105 GLU A O 1
ATOM 861 N N . GLN A 1 106 ? -37.960 -15.905 108.325 1.00 88.06 106 GLN A N 1
ATOM 862 C CA . GLN A 1 106 ? -37.293 -14.858 107.544 1.00 88.06 106 GLN A CA 1
ATOM 863 C C . GLN A 1 106 ? -37.125 -15.257 106.072 1.00 88.06 106 GLN A C 1
ATOM 865 O O . GLN A 1 106 ? -37.482 -14.486 105.178 1.00 88.06 106 GLN A O 1
ATOM 870 N N . ALA A 1 107 ? -36.664 -16.480 105.799 1.00 86.94 107 ALA A N 1
ATOM 871 C CA . ALA A 1 107 ? -36.505 -16.979 104.435 1.00 86.94 107 ALA A CA 1
ATOM 872 C C . ALA A 1 107 ? -37.846 -17.064 103.683 1.00 86.94 107 ALA A C 1
ATOM 874 O O . ALA A 1 107 ? -37.909 -16.826 102.471 1.00 86.94 107 ALA A O 1
ATOM 875 N N . TRP A 1 108 ? -38.933 -17.394 104.383 1.00 91.00 108 TRP A N 1
ATOM 876 C CA . TRP A 1 108 ? -40.274 -17.392 103.805 1.00 91.00 108 TRP A CA 1
ATOM 877 C C . TRP A 1 108 ? -40.757 -15.969 103.489 1.00 91.00 108 TRP A C 1
ATOM 879 O O . TRP A 1 108 ? -41.210 -15.718 102.368 1.00 91.00 108 TRP A O 1
ATOM 889 N N . LEU A 1 109 ? -40.574 -15.019 104.413 1.00 91.44 109 LEU A N 1
ATOM 890 C CA . LEU A 1 109 ? -40.927 -13.609 104.211 1.00 91.44 109 LEU A CA 1
ATOM 891 C C . LEU A 1 109 ? -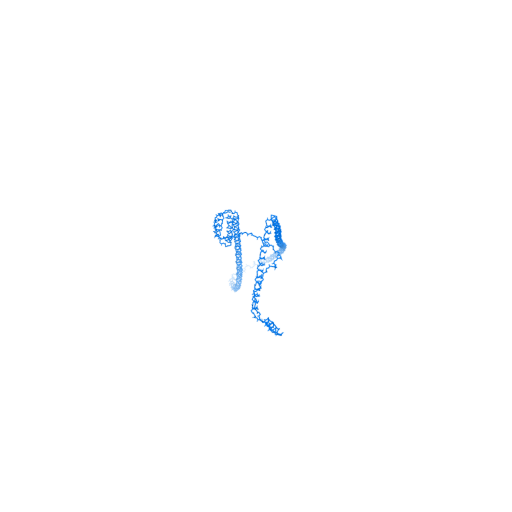40.160 -12.974 103.041 1.00 91.44 109 LEU A C 1
ATOM 893 O O . LEU A 1 109 ? -40.750 -12.244 102.244 1.00 91.44 109 LEU A O 1
ATOM 897 N N . GLU A 1 110 ? -38.872 -13.280 102.872 1.00 89.81 110 GLU A N 1
ATOM 898 C CA . GLU A 1 110 ? -38.092 -12.798 101.726 1.00 89.81 110 GLU A CA 1
ATOM 899 C C . GLU A 1 110 ? -38.597 -13.348 100.387 1.00 89.81 110 GLU A C 1
ATOM 901 O O . GLU A 1 110 ? -38.626 -12.630 99.381 1.00 89.81 110 GLU A O 1
ATOM 906 N N . ARG A 1 111 ? -39.007 -14.622 100.355 1.00 86.94 111 ARG A N 1
ATOM 907 C CA . ARG A 1 111 ? -39.585 -15.236 99.151 1.00 86.94 111 ARG A CA 1
ATOM 908 C C . ARG A 1 111 ? -40.925 -14.602 98.800 1.00 86.94 111 ARG A C 1
ATOM 910 O O . ARG A 1 111 ? -41.153 -14.312 97.627 1.00 86.94 111 ARG A O 1
ATOM 917 N N . GLU A 1 112 ? -41.784 -14.360 99.784 1.00 87.25 112 GLU A N 1
ATOM 918 C CA . GLU A 1 112 ? -43.067 -13.686 99.563 1.00 87.25 112 GLU A CA 1
ATOM 919 C C . GLU A 1 112 ? -42.881 -12.233 99.116 1.00 87.25 112 GLU A C 1
ATOM 921 O O . GLU A 1 112 ? -43.528 -11.802 98.161 1.00 87.25 112 GLU A O 1
ATOM 926 N N . LYS A 1 113 ? -41.913 -11.507 99.686 1.00 92.25 113 LYS A N 1
ATOM 927 C CA . LYS A 1 113 ? -41.579 -10.150 99.236 1.00 92.25 113 LYS A CA 1
ATOM 928 C C . LYS A 1 113 ? -41.119 -10.121 97.774 1.00 92.25 113 LYS A C 1
ATOM 930 O O . LYS A 1 113 ? -41.639 -9.336 96.991 1.00 92.25 113 LYS A O 1
ATOM 935 N N . LYS A 1 114 ? -40.223 -11.028 97.363 1.00 90.50 114 LYS A N 1
ATOM 936 C CA . LYS A 1 114 ? -39.767 -11.121 95.960 1.00 90.50 114 LYS A CA 1
ATOM 937 C C . LYS A 1 114 ? -40.900 -11.457 94.991 1.00 90.50 114 LYS A C 1
ATOM 939 O O . LYS A 1 114 ? -40.932 -10.925 93.883 1.00 90.50 114 LYS A O 1
ATOM 944 N N . LYS A 1 115 ? -41.833 -12.328 95.390 1.00 89.19 115 LYS A N 1
ATOM 945 C CA . LYS A 1 115 ? -43.031 -12.607 94.584 1.00 89.19 115 LYS A CA 1
ATOM 946 C C . LYS A 1 115 ? -43.915 -11.369 94.470 1.00 89.19 115 LYS A C 1
ATOM 948 O O . LYS A 1 115 ? -44.360 -11.061 93.369 1.00 89.19 115 LYS A O 1
ATOM 953 N N . ALA A 1 116 ? -44.137 -10.654 95.572 1.00 86.69 116 ALA A N 1
ATOM 954 C CA . ALA A 1 116 ? -44.922 -9.425 95.576 1.00 86.69 116 ALA A CA 1
ATOM 955 C C . ALA A 1 116 ? -44.299 -8.347 94.671 1.00 86.69 116 ALA A C 1
ATOM 957 O O . ALA A 1 116 ? -45.007 -7.778 93.842 1.00 86.69 116 ALA A O 1
ATOM 958 N N . ASP A 1 117 ? -42.981 -8.143 94.745 1.00 91.69 117 ASP A N 1
ATOM 959 C CA . ASP A 1 117 ? -42.254 -7.186 93.901 1.00 91.69 117 ASP A CA 1
ATOM 960 C C . ASP A 1 117 ? -42.342 -7.564 92.409 1.00 91.69 117 ASP A C 1
ATOM 962 O O . ASP A 1 117 ? -42.617 -6.714 91.560 1.00 91.69 117 ASP A O 1
ATOM 966 N N . ALA A 1 118 ? -42.180 -8.850 92.074 1.00 88.25 118 ALA A N 1
ATOM 967 C CA . ALA A 1 118 ? -42.289 -9.335 90.697 1.00 88.25 118 ALA A CA 1
ATOM 968 C C . ALA A 1 118 ? -43.706 -9.160 90.127 1.00 88.25 118 ALA A C 1
ATOM 970 O O . ALA A 1 118 ? -43.870 -8.737 88.981 1.00 88.25 118 ALA A O 1
ATOM 971 N N . VAL A 1 119 ? -44.732 -9.445 90.932 1.00 89.19 119 VAL A N 1
ATOM 972 C CA . VAL A 1 119 ? -46.133 -9.226 90.557 1.00 89.19 119 VAL A CA 1
ATOM 973 C C . VAL A 1 119 ? -46.401 -7.732 90.377 1.00 89.19 119 VAL A C 1
ATOM 975 O O . VAL A 1 119 ? -47.000 -7.337 89.379 1.00 89.19 119 VAL A O 1
ATOM 978 N N . GLN A 1 120 ? -45.912 -6.877 91.278 1.00 88.12 120 GLN A N 1
ATOM 979 C CA . GLN A 1 120 ? -46.091 -5.429 91.178 1.00 88.12 120 GLN A CA 1
ATOM 980 C C . GLN A 1 120 ? -45.418 -4.844 89.924 1.00 88.12 120 GLN A C 1
ATOM 982 O O . GLN A 1 120 ? -46.002 -3.988 89.257 1.00 88.12 120 GLN A O 1
ATOM 987 N N . GLU A 1 121 ? -44.231 -5.328 89.565 1.00 88.25 121 GLU A N 1
ATOM 988 C CA . GLU A 1 121 ? -43.516 -4.936 88.347 1.00 88.25 121 GLU A CA 1
ATOM 989 C C . GLU A 1 121 ? -44.246 -5.401 87.076 1.00 88.25 121 GLU A C 1
ATOM 991 O O . GLU A 1 121 ? -44.380 -4.638 86.116 1.00 88.25 121 GLU A O 1
ATOM 996 N N . GLN A 1 122 ? -44.797 -6.619 87.074 1.00 85.44 122 GLN A N 1
ATOM 997 C CA . GLN A 1 122 ? -45.651 -7.090 85.979 1.00 85.44 122 GLN A CA 1
ATOM 998 C C . GLN A 1 122 ? -46.916 -6.240 85.843 1.00 85.44 122 GLN A C 1
ATOM 1000 O O . GLN A 1 122 ? -47.255 -5.840 84.731 1.00 85.44 122 GLN A O 1
ATOM 1005 N N . TYR A 1 123 ? -47.573 -5.893 86.953 1.00 82.62 123 TYR A N 1
ATOM 1006 C CA . TYR A 1 123 ? -48.729 -4.994 86.935 1.00 82.62 123 TYR A CA 1
ATOM 1007 C C . TYR A 1 123 ? -48.374 -3.598 86.412 1.00 82.62 123 TYR A C 1
ATOM 1009 O O . TYR A 1 123 ? -49.156 -3.025 85.654 1.00 82.62 123 TYR A O 1
ATOM 1017 N N . ARG A 1 124 ? -47.201 -3.047 86.755 1.00 85.06 124 ARG A N 1
ATOM 1018 C CA . ARG A 1 124 ? -46.725 -1.771 86.191 1.00 85.06 124 ARG A CA 1
ATOM 1019 C C . ARG A 1 124 ? -46.544 -1.859 84.678 1.00 85.06 124 ARG A C 1
ATOM 1021 O O . ARG A 1 124 ? -47.106 -1.038 83.960 1.00 85.06 124 ARG A O 1
ATOM 1028 N N . ARG A 1 125 ? -45.849 -2.891 84.190 1.00 83.50 125 ARG A N 1
ATOM 1029 C CA . ARG A 1 125 ? -45.629 -3.108 82.749 1.00 83.50 125 ARG A CA 1
ATOM 1030 C C . ARG A 1 125 ? -46.930 -3.328 81.988 1.00 83.50 125 ARG A C 1
ATOM 1032 O O . ARG A 1 125 ? -47.097 -2.768 80.911 1.00 83.50 125 ARG A O 1
ATOM 1039 N N . HIS A 1 126 ? -47.859 -4.102 82.546 1.00 80.50 126 HIS A N 1
ATOM 1040 C CA . HIS A 1 126 ? -49.181 -4.293 81.952 1.00 80.50 126 HIS A CA 1
ATOM 1041 C C . HIS A 1 126 ? -49.972 -2.989 81.908 1.00 80.50 126 HIS A C 1
ATOM 1043 O O . HIS A 1 126 ? -50.503 -2.645 80.861 1.00 80.50 126 HIS A O 1
ATOM 1049 N N . LYS A 1 127 ? -49.963 -2.194 82.982 1.00 79.06 127 LYS A N 1
ATOM 1050 C CA . LYS A 1 127 ? -50.620 -0.882 82.994 1.00 79.06 127 LYS A CA 1
ATOM 1051 C C . LYS A 1 127 ? -50.011 0.091 81.978 1.00 79.06 127 LYS A C 1
ATOM 1053 O O . LYS A 1 127 ? -50.729 0.906 81.413 1.00 79.06 127 LYS A O 1
ATOM 1058 N N . GLU A 1 128 ? -48.706 0.020 81.730 1.00 78.06 128 GLU A N 1
ATOM 1059 C CA . GLU A 1 128 ? -48.042 0.803 80.680 1.00 78.06 128 GLU A CA 1
ATOM 1060 C C . GLU A 1 128 ? -48.345 0.299 79.262 1.00 78.06 128 GLU A C 1
ATOM 1062 O O . GLU A 1 128 ? -48.300 1.086 78.320 1.00 78.06 128 GLU A O 1
ATOM 1067 N N . LEU A 1 129 ? -48.631 -0.993 79.092 1.00 72.75 129 LEU A N 1
ATOM 1068 C CA . LEU A 1 129 ? -49.004 -1.599 77.810 1.00 72.75 129 LEU A CA 1
ATOM 1069 C C . LEU A 1 129 ? -50.479 -1.365 77.460 1.00 72.75 129 LEU A C 1
ATOM 1071 O O . LEU A 1 129 ? -50.780 -1.067 76.306 1.00 72.75 129 LEU A O 1
ATOM 1075 N N . ASP A 1 130 ? -51.360 -1.450 78.456 1.00 70.94 130 ASP A N 1
ATOM 1076 C CA . ASP A 1 130 ? -52.811 -1.270 78.322 1.00 70.94 130 ASP A CA 1
ATOM 1077 C C . ASP A 1 130 ? -53.227 0.212 78.337 1.00 70.94 130 ASP A C 1
ATOM 1079 O O . ASP A 1 130 ? -54.393 0.540 78.135 1.00 70.94 130 ASP A O 1
ATOM 1083 N N . ASN A 1 131 ? -52.286 1.134 78.565 1.00 80.44 131 ASN A N 1
ATOM 1084 C CA . ASN A 1 131 ? -52.543 2.564 78.457 1.00 80.44 131 ASN A CA 1
ATOM 1085 C C . ASN A 1 131 ? -52.478 3.008 76.988 1.00 80.44 131 ASN A C 1
ATOM 1087 O O . ASN A 1 131 ? -51.402 3.062 76.382 1.00 80.44 131 ASN A O 1
ATOM 1091 N N . ASP A 1 132 ? -53.626 3.404 76.441 1.00 76.94 132 ASP A N 1
ATOM 1092 C CA . ASP A 1 132 ? -53.762 3.894 75.067 1.00 76.94 132 ASP A CA 1
ATOM 1093 C C . ASP A 1 132 ? -52.790 5.036 74.734 1.00 76.94 132 ASP A C 1
ATOM 1095 O O . ASP A 1 132 ? -52.271 5.105 73.617 1.00 76.94 132 ASP A O 1
ATOM 1099 N N . TYR A 1 133 ? -52.448 5.887 75.707 1.00 81.25 133 TYR A N 1
ATOM 1100 C CA . TYR A 1 133 ? -51.467 6.956 75.514 1.00 81.25 133 TYR A CA 1
ATOM 1101 C C . TYR A 1 133 ? -50.061 6.411 75.213 1.00 81.25 133 TYR A C 1
ATOM 1103 O O . TYR A 1 133 ? -49.382 6.876 74.296 1.00 81.25 133 TYR A O 1
ATOM 1111 N N . MET A 1 134 ? -49.629 5.375 75.937 1.00 82.62 134 MET A N 1
ATOM 1112 C CA . MET A 1 134 ? -48.331 4.730 75.709 1.00 82.62 134 MET A CA 1
ATOM 1113 C C . MET A 1 134 ? -48.320 3.935 74.405 1.00 82.62 134 MET A C 1
ATOM 1115 O O . MET A 1 134 ? -47.294 3.888 73.720 1.00 82.62 134 MET A O 1
ATOM 1119 N N . ARG A 1 135 ? -49.461 3.358 74.016 1.00 82.44 135 ARG A N 1
ATOM 1120 C CA . ARG A 1 135 ? -49.625 2.708 72.713 1.00 82.44 135 ARG A CA 1
ATOM 1121 C C . ARG A 1 135 ? -49.495 3.711 71.566 1.00 82.44 135 ARG A C 1
ATOM 1123 O O . ARG A 1 135 ? -48.752 3.444 70.620 1.00 82.44 135 ARG A O 1
ATOM 1130 N N . MET A 1 136 ? -50.130 4.880 71.673 1.00 85.19 136 MET A N 1
ATOM 1131 C CA . MET A 1 136 ? -49.970 5.967 70.700 1.00 85.19 136 MET A CA 1
ATOM 1132 C C . MET A 1 136 ? -48.528 6.476 70.644 1.00 85.19 136 MET A C 1
ATOM 1134 O O . MET A 1 136 ? -47.987 6.629 69.553 1.00 85.19 136 MET A O 1
ATOM 1138 N N . PHE A 1 137 ? -47.865 6.658 71.790 1.00 87.56 137 PHE A N 1
ATOM 1139 C CA . PHE A 1 137 ? -46.460 7.075 71.830 1.00 87.56 137 PHE A CA 1
ATOM 1140 C C . PHE A 1 137 ? -45.528 6.060 71.149 1.00 87.56 137 PHE A C 1
ATOM 1142 O O . PHE A 1 137 ? -44.659 6.438 70.364 1.00 87.56 137 PHE A O 1
ATOM 1149 N N . ARG A 1 138 ? -45.725 4.757 71.390 1.00 86.50 138 ARG A N 1
ATOM 1150 C CA . ARG A 1 138 ? -44.954 3.697 70.715 1.00 86.50 138 ARG A CA 1
ATOM 1151 C C . ARG A 1 138 ? -45.225 3.661 69.214 1.00 86.50 138 ARG A C 1
ATOM 1153 O O . ARG A 1 138 ? -44.279 3.528 68.447 1.00 86.50 138 ARG A O 1
ATOM 1160 N N . SER A 1 139 ? -46.480 3.829 68.796 1.00 87.50 139 SER A N 1
ATOM 1161 C CA . SER A 1 139 ? -46.832 3.956 67.378 1.00 87.50 139 SER A CA 1
ATOM 1162 C C . SER A 1 139 ? -46.139 5.162 66.741 1.00 87.50 139 SER A C 1
ATOM 1164 O O . SER A 1 139 ? -45.539 5.023 65.680 1.00 87.50 139 SER A O 1
ATOM 1166 N N . ALA A 1 140 ? -46.158 6.321 67.404 1.00 88.38 140 ALA A N 1
ATOM 1167 C CA . ALA A 1 140 ? -45.489 7.532 66.938 1.00 88.38 140 ALA A CA 1
ATOM 1168 C C . ALA A 1 140 ? -43.968 7.336 66.825 1.00 88.38 140 ALA A C 1
ATOM 1170 O O . ALA A 1 140 ? -43.355 7.756 65.843 1.00 88.38 140 ALA A O 1
ATOM 1171 N N . LYS A 1 141 ? -43.361 6.633 67.788 1.00 92.62 141 LYS A N 1
ATOM 1172 C CA . LYS A 1 141 ? -41.942 6.269 67.741 1.00 92.62 141 LYS A CA 1
ATOM 1173 C C . LYS A 1 141 ? -41.625 5.376 66.539 1.00 92.62 141 LYS A C 1
ATOM 1175 O O . LYS A 1 141 ? -40.718 5.705 65.788 1.00 92.62 141 LYS A O 1
ATOM 1180 N N . ILE A 1 142 ? -42.412 4.322 66.307 1.00 92.75 142 ILE A N 1
ATOM 1181 C CA . ILE A 1 142 ? -42.245 3.443 65.137 1.00 92.75 142 ILE A CA 1
ATOM 1182 C C . ILE A 1 142 ? -42.373 4.251 63.843 1.00 92.75 142 ILE A C 1
ATOM 1184 O O . ILE A 1 142 ? -41.539 4.114 62.957 1.00 92.75 142 ILE A O 1
ATOM 1188 N N . THR A 1 143 ? -43.361 5.147 63.738 1.00 91.44 143 THR A N 1
ATOM 1189 C CA . THR A 1 143 ? -43.495 5.997 62.546 1.00 91.44 143 THR A CA 1
ATOM 1190 C C . THR A 1 143 ? -42.312 6.945 62.364 1.00 91.44 143 THR A C 1
ATOM 1192 O O . THR A 1 143 ? -41.877 7.152 61.236 1.00 91.44 143 THR A O 1
ATOM 1195 N N . ALA A 1 144 ? -41.758 7.497 63.447 1.00 92.06 144 ALA A N 1
ATOM 1196 C CA . ALA A 1 144 ? -40.576 8.351 63.384 1.00 92.06 144 ALA A CA 1
ATOM 1197 C C . ALA A 1 144 ? -39.330 7.567 62.945 1.00 92.06 144 ALA A C 1
ATOM 1199 O O . ALA A 1 144 ? -38.554 8.076 62.138 1.00 92.06 144 ALA A O 1
ATOM 1200 N N . ASP A 1 145 ? -39.166 6.333 63.423 1.00 93.50 145 ASP A N 1
ATOM 1201 C CA . ASP A 1 145 ? -38.081 5.443 63.005 1.00 93.50 145 ASP A CA 1
ATOM 1202 C C . ASP A 1 145 ? -38.241 5.062 61.519 1.00 93.50 145 ASP A C 1
ATOM 1204 O O . ASP A 1 145 ? -37.312 5.246 60.738 1.00 93.50 145 ASP A O 1
ATOM 1208 N N . CYS A 1 146 ? -39.452 4.713 61.064 1.00 92.31 146 CYS A N 1
ATOM 1209 C CA . CYS A 1 146 ? -39.719 4.472 59.639 1.00 92.31 146 CYS A CA 1
ATOM 1210 C C . CYS A 1 146 ? -39.446 5.701 58.754 1.00 92.31 146 CYS A C 1
ATOM 1212 O O . CYS A 1 146 ? -38.993 5.558 57.618 1.00 92.31 146 CYS A O 1
ATOM 1214 N N . LEU A 1 147 ? -39.723 6.917 59.239 1.00 93.50 147 LEU A N 1
ATOM 1215 C CA . LEU A 1 147 ? -39.417 8.149 58.504 1.00 93.50 147 LEU A CA 1
ATOM 1216 C C . LEU A 1 147 ? -37.908 8.406 58.407 1.00 93.50 147 LEU A C 1
ATOM 1218 O O . LEU A 1 147 ? -37.456 8.910 57.377 1.00 93.50 147 LEU A O 1
ATOM 1222 N N . LYS A 1 148 ? -37.131 8.047 59.437 1.00 93.81 148 LYS A N 1
ATOM 1223 C CA . LYS A 1 148 ? -35.662 8.100 59.388 1.00 93.81 148 LYS A CA 1
ATOM 1224 C C . LYS A 1 148 ? -35.113 7.105 58.370 1.00 93.81 148 LYS A C 1
ATOM 1226 O O . LYS A 1 148 ? -34.381 7.526 57.478 1.00 93.81 148 LYS A O 1
ATOM 1231 N N . ASP A 1 149 ? -35.558 5.852 58.415 1.00 93.31 149 ASP A N 1
ATOM 1232 C CA . ASP A 1 149 ? -35.143 4.819 57.455 1.00 93.31 149 ASP A CA 1
ATOM 1233 C C . ASP A 1 149 ? -35.502 5.220 56.011 1.00 93.31 149 ASP A C 1
ATOM 1235 O O . ASP A 1 149 ? -34.736 5.031 55.062 1.00 93.31 149 ASP A O 1
ATOM 1239 N N . LEU A 1 150 ? -36.665 5.851 55.816 1.00 93.81 150 LEU A N 1
ATOM 1240 C CA . LEU A 1 150 ? -37.080 6.356 54.507 1.00 93.81 150 LEU A CA 1
ATOM 1241 C C . LEU A 1 150 ? -36.223 7.544 54.031 1.00 93.81 150 LEU A C 1
ATOM 1243 O O . LEU A 1 150 ? -35.979 7.690 52.832 1.00 93.81 150 LEU A O 1
ATOM 1247 N N . ALA A 1 151 ? -35.750 8.396 54.940 1.00 92.19 151 ALA A N 1
ATOM 1248 C CA . ALA A 1 151 ? -34.809 9.463 54.606 1.00 92.19 151 ALA A CA 1
ATOM 1249 C C . ALA A 1 151 ? -33.420 8.904 54.247 1.00 92.19 151 ALA A C 1
ATOM 1251 O O . ALA A 1 151 ? -32.808 9.363 53.281 1.00 92.19 151 ALA A O 1
ATOM 1252 N N . GLU A 1 152 ? -32.948 7.884 54.964 1.00 92.81 152 GLU A N 1
ATOM 1253 C CA . GLU A 1 152 ? -31.677 7.207 54.683 1.00 92.81 152 GLU A CA 1
ATOM 1254 C C . GLU A 1 152 ? -31.706 6.469 53.342 1.00 92.81 152 GLU A C 1
ATOM 1256 O O . GLU A 1 152 ? -30.812 6.641 52.516 1.00 92.81 152 GLU A O 1
ATOM 1261 N N . THR A 1 153 ? -32.774 5.726 53.053 1.00 92.00 153 THR A N 1
ATOM 1262 C CA . THR A 1 153 ? -32.930 5.053 51.751 1.00 92.00 153 THR A CA 1
ATOM 1263 C C . THR A 1 153 ? -33.001 6.037 50.584 1.00 92.00 153 THR A C 1
ATOM 1265 O O . THR A 1 153 ? -32.459 5.751 49.513 1.00 92.00 153 THR A O 1
ATOM 1268 N N . LYS A 1 154 ? -33.614 7.217 50.770 1.00 94.12 154 LYS A N 1
ATOM 1269 C CA . LYS A 1 154 ? -33.578 8.297 49.771 1.00 94.12 154 LYS A CA 1
ATOM 1270 C C . LYS A 1 154 ? -32.158 8.810 49.540 1.00 94.12 154 LYS A C 1
ATOM 1272 O O . LYS A 1 154 ? -31.767 8.907 48.380 1.00 94.12 154 LYS A O 1
ATOM 1277 N N . ARG A 1 155 ? -31.382 9.053 50.603 1.00 93.25 155 ARG A N 1
ATOM 1278 C CA . ARG A 1 155 ? -29.968 9.455 50.488 1.00 93.25 155 ARG A CA 1
ATOM 1279 C C . ARG A 1 155 ? -29.142 8.416 49.734 1.00 93.25 155 ARG A C 1
ATOM 1281 O O . ARG A 1 155 ? -28.502 8.762 48.751 1.00 93.25 155 ARG A O 1
ATOM 1288 N N . ILE A 1 156 ? -29.255 7.137 50.096 1.00 93.12 156 ILE A N 1
ATOM 1289 C CA . ILE A 1 156 ? -28.546 6.042 49.409 1.00 93.12 156 ILE A CA 1
ATOM 1290 C C . ILE A 1 156 ? -28.934 5.979 47.923 1.00 93.12 156 ILE A C 1
ATOM 1292 O O . ILE A 1 156 ? -28.099 5.718 47.059 1.00 93.12 156 ILE A O 1
ATOM 1296 N N . LYS A 1 157 ? -30.208 6.219 47.590 1.00 94.69 157 LYS A N 1
ATOM 1297 C CA . LYS A 1 157 ? -30.670 6.238 46.197 1.00 94.69 157 LYS A CA 1
ATOM 1298 C C . LYS A 1 157 ? -30.124 7.437 45.416 1.00 94.69 157 LYS A C 1
ATOM 1300 O O . LYS A 1 157 ? -29.835 7.295 44.230 1.00 94.69 157 LYS A O 1
ATOM 1305 N N . GLU A 1 158 ? -30.003 8.599 46.050 1.00 93.88 158 GLU A N 1
ATOM 1306 C CA . GLU A 1 158 ? -29.385 9.788 45.454 1.00 93.88 158 GLU A CA 1
ATOM 1307 C C . GLU A 1 158 ? -27.882 9.594 45.238 1.00 93.88 158 GLU A C 1
ATOM 1309 O O . GLU A 1 158 ? -27.401 9.868 44.142 1.00 93.88 158 GLU A O 1
ATOM 1314 N N . GLU A 1 159 ? -27.169 9.030 46.213 1.00 93.12 159 GLU A N 1
ATOM 1315 C CA . GLU A 1 159 ? -25.747 8.680 46.094 1.00 93.12 159 GLU A CA 1
ATOM 1316 C C . GLU A 1 159 ? -25.505 7.680 44.957 1.00 93.12 159 GLU A C 1
ATOM 1318 O O . GLU A 1 159 ? -24.625 7.892 44.125 1.00 93.12 159 GLU A O 1
ATOM 1323 N N . ARG A 1 160 ? -26.337 6.633 44.844 1.00 91.81 160 ARG A N 1
ATOM 1324 C CA . ARG A 1 160 ? -26.263 5.684 43.719 1.00 91.81 160 ARG A CA 1
ATOM 1325 C C . ARG A 1 160 ? -26.511 6.353 42.374 1.00 91.81 160 ARG A C 1
ATOM 1327 O O . ARG A 1 160 ? -25.757 6.119 41.441 1.00 91.81 160 ARG A O 1
ATOM 1334 N N . ARG A 1 161 ? -27.520 7.225 42.277 1.00 92.56 161 ARG A N 1
ATOM 1335 C CA . ARG A 1 161 ? -27.773 7.991 41.046 1.00 92.56 161 ARG A CA 1
ATOM 1336 C C . ARG A 1 161 ? -26.599 8.893 40.679 1.00 92.56 161 ARG A C 1
ATOM 1338 O O . ARG A 1 161 ? -26.307 9.036 39.499 1.00 92.56 161 ARG A O 1
ATOM 1345 N N . GLN A 1 162 ? -25.950 9.521 41.658 1.00 92.25 162 GLN A N 1
ATOM 1346 C CA . GLN A 1 162 ? -24.764 10.342 41.409 1.00 92.25 162 GLN A CA 1
ATOM 1347 C C . GLN A 1 162 ? -23.582 9.491 40.934 1.00 92.25 162 GLN A C 1
ATOM 1349 O O . GLN A 1 162 ? -22.906 9.898 39.993 1.00 92.25 162 GLN A O 1
ATOM 1354 N N . ALA A 1 163 ? -23.374 8.310 41.524 1.00 91.69 163 ALA A N 1
ATOM 1355 C CA . ALA A 1 163 ? -22.344 7.367 41.094 1.00 91.69 163 ALA A CA 1
ATOM 1356 C C . ALA A 1 163 ? -22.583 6.869 39.657 1.00 91.69 163 ALA A C 1
ATOM 1358 O O . ALA A 1 163 ? -21.697 7.000 38.821 1.00 91.69 163 ALA A O 1
ATOM 1359 N N . GLU A 1 164 ? -23.800 6.417 39.333 1.00 92.69 164 GLU A N 1
ATOM 1360 C CA . GLU A 1 164 ? -24.183 5.991 37.974 1.00 92.69 164 GLU A CA 1
ATOM 1361 C C . GLU A 1 164 ? -23.996 7.121 36.944 1.00 92.69 164 GLU A C 1
ATOM 1363 O O . GLU A 1 164 ? -23.572 6.893 35.812 1.00 92.69 164 GLU A O 1
ATOM 1368 N N . LEU A 1 165 ? -24.293 8.368 37.329 1.00 93.44 165 LEU A N 1
ATOM 1369 C CA . LEU A 1 165 ? -24.125 9.526 36.452 1.00 93.44 165 LEU A CA 1
ATOM 1370 C C . LEU A 1 165 ? -22.642 9.865 36.236 1.00 93.44 165 LEU A C 1
ATOM 1372 O O . LEU A 1 165 ? -22.267 10.234 35.126 1.00 93.44 165 LEU A O 1
ATOM 1376 N N . GLN A 1 166 ? -21.793 9.707 37.258 1.00 92.31 166 GLN A N 1
ATOM 1377 C CA . GLN A 1 166 ? -20.341 9.854 37.124 1.00 92.31 166 GLN A CA 1
ATOM 1378 C C . GLN A 1 166 ? -19.725 8.747 36.262 1.00 92.31 166 GLN A C 1
ATOM 1380 O O . GLN A 1 166 ? -18.934 9.061 35.375 1.00 92.31 166 GLN A O 1
ATOM 1385 N N . GLU A 1 167 ? -20.118 7.488 36.464 1.00 92.00 167 GLU A N 1
ATOM 1386 C CA . GLU A 1 167 ? -19.697 6.365 35.615 1.00 92.00 167 GLU A CA 1
ATOM 1387 C C . GLU A 1 167 ? -20.105 6.610 34.156 1.00 92.00 167 GLU A C 1
ATOM 1389 O O . GLU A 1 167 ? -19.260 6.579 33.262 1.00 92.00 167 GLU A O 1
ATOM 1394 N N . GLY A 1 168 ? -21.360 7.001 33.910 1.00 92.38 168 GLY A N 1
ATOM 1395 C CA . GLY A 1 168 ? -21.837 7.311 32.561 1.00 92.38 168 GLY A CA 1
ATOM 1396 C C . GLY A 1 168 ? -21.137 8.510 31.903 1.00 92.38 168 GLY A C 1
ATOM 1397 O O . GLY A 1 168 ? -21.025 8.564 30.676 1.00 92.38 168 GLY A O 1
ATOM 1398 N N . LEU A 1 169 ? -20.650 9.485 32.680 1.00 93.62 169 LEU A N 1
ATOM 1399 C CA . LEU A 1 169 ? -19.811 10.570 32.159 1.00 93.62 169 LEU A CA 1
ATOM 1400 C C . LEU A 1 169 ? -18.411 10.066 31.790 1.00 93.62 169 LEU A C 1
ATOM 1402 O O . LEU A 1 169 ? -17.927 10.387 30.705 1.00 93.62 169 LEU A O 1
ATOM 1406 N N . GLN A 1 170 ? -17.789 9.239 32.633 1.00 92.69 170 GLN A N 1
ATOM 1407 C CA . GLN A 1 170 ? -16.472 8.655 32.359 1.00 92.69 170 GLN A CA 1
ATOM 1408 C C . GLN A 1 170 ? -16.492 7.732 31.133 1.00 92.69 170 GLN A C 1
ATOM 1410 O O . GLN A 1 170 ? -15.591 7.796 30.295 1.00 92.69 170 GLN A O 1
ATOM 1415 N N . GLU A 1 171 ? -17.535 6.920 30.966 1.00 91.56 171 GLU A N 1
ATOM 1416 C CA . GLU A 1 171 ? -17.724 6.091 29.769 1.00 91.56 171 GLU A CA 1
ATOM 1417 C C . GLU A 1 171 ? -17.831 6.942 28.497 1.00 91.56 171 GLU A C 1
ATOM 1419 O O . GLU A 1 171 ? -17.206 6.643 27.479 1.00 91.56 171 GLU A O 1
ATOM 1424 N N . LYS A 1 172 ? -18.567 8.058 28.546 1.00 92.88 172 LYS A N 1
ATOM 1425 C CA . LYS A 1 172 ? -18.671 8.974 27.400 1.00 92.88 172 LYS A CA 1
ATOM 1426 C C . LYS A 1 172 ? -17.362 9.701 27.113 1.00 92.88 172 LYS A C 1
ATOM 1428 O O . LYS A 1 172 ? -17.013 9.868 25.947 1.00 92.88 172 LYS A O 1
ATOM 1433 N N . GLU A 1 173 ? -16.631 10.124 28.141 1.00 92.94 173 GLU A N 1
ATOM 1434 C CA . GLU A 1 173 ? -15.320 10.757 27.974 1.00 92.94 173 GLU A CA 1
ATOM 1435 C C . GLU A 1 173 ? -14.286 9.790 27.391 1.00 92.94 173 GLU A C 1
ATOM 1437 O O . GLU A 1 173 ? -13.527 10.171 26.500 1.00 92.94 173 GLU A O 1
ATOM 1442 N N . THR A 1 174 ? -14.262 8.539 27.854 1.00 92.00 174 THR A N 1
ATOM 1443 C CA . THR A 1 174 ? -13.366 7.504 27.315 1.00 92.00 174 THR A CA 1
ATOM 1444 C C . THR A 1 174 ? -13.724 7.155 25.874 1.00 92.00 174 THR A C 1
ATOM 1446 O O . THR A 1 174 ? -12.837 7.156 25.022 1.00 92.00 174 THR A O 1
ATOM 1449 N N . ALA A 1 175 ? -15.010 6.974 25.558 1.00 90.69 175 ALA A N 1
ATOM 1450 C CA . ALA A 1 175 ? -15.469 6.770 24.185 1.00 90.69 175 ALA A CA 1
ATOM 1451 C C . ALA A 1 175 ? -15.111 7.954 23.269 1.00 90.69 175 ALA A C 1
ATOM 1453 O O . ALA A 1 175 ? -14.647 7.753 22.148 1.00 90.69 175 ALA A O 1
ATOM 1454 N N . TYR A 1 176 ? -15.265 9.192 23.749 1.00 94.00 176 TYR A N 1
ATOM 1455 C CA . TYR A 1 176 ? -14.882 10.386 22.995 1.00 94.00 176 TYR A CA 1
ATOM 1456 C C . TYR A 1 176 ? -13.368 10.469 22.759 1.00 94.00 176 TYR A C 1
ATOM 1458 O O . TYR A 1 176 ? -12.947 10.845 21.665 1.00 94.00 176 TYR A O 1
ATOM 1466 N N . ARG A 1 177 ? -12.538 10.104 23.747 1.00 94.88 177 ARG A N 1
ATOM 1467 C CA . ARG A 1 177 ? -11.075 10.045 23.575 1.00 94.88 177 ARG A CA 1
ATOM 1468 C C . ARG A 1 177 ? -10.674 9.018 22.525 1.00 94.88 177 ARG A C 1
ATOM 1470 O O . ARG A 1 177 ? -9.938 9.381 21.619 1.00 94.88 177 ARG A O 1
ATOM 1477 N N . LEU A 1 178 ? -11.213 7.800 22.600 1.00 94.00 178 LEU A N 1
ATOM 1478 C CA . LEU A 1 178 ? -10.943 6.750 21.612 1.00 94.00 178 LEU A CA 1
ATOM 1479 C C . LEU A 1 178 ? -11.364 7.186 20.205 1.00 94.00 178 LEU A C 1
ATOM 1481 O O . LEU A 1 178 ? -10.589 7.071 19.262 1.00 94.00 178 LEU A O 1
ATOM 1485 N N . TYR A 1 179 ? -12.555 7.774 20.068 1.00 93.44 179 TYR A N 1
ATOM 1486 C CA . TYR A 1 179 ? -13.008 8.319 18.789 1.00 93.44 179 TYR A CA 1
ATOM 1487 C C . TYR A 1 179 ? -12.073 9.418 18.266 1.00 93.44 179 TYR A C 1
ATOM 1489 O O . TYR A 1 179 ? -11.743 9.447 17.082 1.00 93.44 179 TYR A O 1
ATOM 1497 N N . LYS A 1 180 ? -11.615 10.324 19.137 1.00 95.38 180 LYS A N 1
ATOM 1498 C CA . LYS A 1 180 ? -10.673 11.376 18.752 1.00 95.38 180 LYS A CA 1
ATOM 1499 C C . LYS A 1 180 ? -9.325 10.797 18.308 1.00 95.38 180 LYS A C 1
ATOM 1501 O O . LYS A 1 180 ? -8.809 11.227 17.284 1.00 95.38 180 LYS A O 1
ATOM 1506 N N . GLU A 1 181 ? -8.796 9.806 19.022 1.00 94.62 181 GLU A N 1
ATOM 1507 C CA . GLU A 1 181 ? -7.568 9.095 18.644 1.00 94.62 181 GLU A CA 1
ATOM 1508 C C . GLU A 1 181 ? -7.707 8.410 17.275 1.00 94.62 181 GLU A C 1
ATOM 1510 O O . GLU A 1 181 ? -6.799 8.495 16.450 1.00 94.62 181 GLU A O 1
ATOM 1515 N N . GLU A 1 182 ? -8.858 7.797 16.978 1.00 93.19 182 GLU A N 1
ATOM 1516 C CA . GLU A 1 182 ? -9.136 7.222 15.655 1.00 93.19 182 GLU A CA 1
ATOM 1517 C C . GLU A 1 182 ? -9.203 8.286 14.549 1.00 93.19 182 GLU A C 1
ATOM 1519 O O . GLU A 1 182 ? -8.690 8.072 13.444 1.00 93.19 182 GLU A O 1
ATOM 1524 N N . VAL A 1 183 ? -9.823 9.437 14.828 1.00 94.12 183 VAL A N 1
ATOM 1525 C CA . VAL A 1 183 ? -9.885 10.569 13.891 1.00 94.12 183 VAL A CA 1
ATOM 1526 C C . VAL A 1 183 ? -8.486 11.123 13.618 1.00 94.12 183 VAL A C 1
ATOM 1528 O O . VAL A 1 183 ? -8.130 11.301 12.451 1.00 94.12 183 VAL A O 1
ATOM 1531 N N . ASP A 1 184 ? -7.681 11.334 14.659 1.00 94.44 184 ASP A N 1
ATOM 1532 C CA . ASP A 1 184 ? -6.312 11.839 14.544 1.00 94.44 184 ASP A CA 1
ATOM 1533 C C . ASP A 1 184 ? -5.424 10.832 13.782 1.00 94.44 184 ASP A C 1
ATOM 1535 O O . ASP A 1 184 ? -4.741 11.204 12.824 1.00 94.44 184 ASP A O 1
ATOM 1539 N N . ALA A 1 185 ? -5.529 9.532 14.081 1.00 92.69 185 ALA A N 1
ATOM 1540 C CA . ALA A 1 185 ? -4.815 8.478 13.354 1.00 92.69 185 ALA A CA 1
ATOM 1541 C C . ALA A 1 185 ? -5.221 8.400 11.869 1.00 92.69 185 ALA A C 1
ATOM 1543 O O . ALA A 1 185 ? -4.392 8.140 10.990 1.00 92.69 185 ALA A O 1
ATOM 1544 N N . ASN A 1 186 ? -6.497 8.630 11.549 1.00 92.44 186 ASN A N 1
ATOM 1545 C CA . ASN A 1 186 ? -6.955 8.700 10.162 1.00 92.44 186 ASN A CA 1
ATOM 1546 C C . ASN A 1 186 ? -6.448 9.959 9.447 1.00 92.44 186 ASN A C 1
ATOM 1548 O O . ASN A 1 186 ? -6.086 9.880 8.269 1.00 92.44 186 ASN A O 1
ATOM 1552 N N . ALA A 1 187 ? -6.367 11.097 10.141 1.00 93.00 187 ALA A N 1
ATOM 1553 C CA . ALA A 1 187 ? -5.772 12.314 9.600 1.00 93.00 187 ALA A CA 1
ATOM 1554 C C . ALA A 1 187 ? -4.280 12.111 9.277 1.00 93.00 187 ALA A C 1
ATOM 1556 O O . ALA A 1 187 ? -3.834 12.470 8.184 1.00 93.00 187 ALA A O 1
ATOM 1557 N N . GLU A 1 188 ? -3.524 11.451 10.158 1.00 93.31 188 GLU A N 1
ATOM 1558 C CA . GLU A 1 188 ? -2.122 11.091 9.908 1.00 93.31 188 GLU A CA 1
ATOM 1559 C C . GLU A 1 188 ? -1.965 10.161 8.700 1.00 93.31 188 GLU A C 1
ATOM 1561 O O . GLU A 1 188 ? -1.116 10.400 7.838 1.00 93.31 188 GLU A O 1
ATOM 1566 N N . LYS A 1 189 ? -2.823 9.139 8.569 1.00 92.88 189 LYS A N 1
ATOM 1567 C CA . LYS A 1 189 ? -2.835 8.261 7.385 1.00 92.88 189 LYS A CA 1
ATOM 1568 C C . LYS A 1 189 ? -3.106 9.040 6.101 1.00 92.88 189 LYS A C 1
ATOM 1570 O O . LYS A 1 189 ? -2.442 8.796 5.093 1.00 92.88 189 LYS A O 1
ATOM 1575 N N . ALA A 1 190 ? -4.050 9.980 6.120 1.00 92.69 190 ALA A N 1
ATOM 1576 C CA . ALA A 1 190 ? -4.346 10.822 4.964 1.00 92.69 190 ALA A CA 1
ATOM 1577 C C . ALA A 1 190 ? -3.150 11.717 4.589 1.00 92.69 190 ALA A C 1
ATOM 1579 O O . ALA A 1 190 ? -2.814 11.836 3.408 1.00 92.69 190 ALA A O 1
ATOM 1580 N N . LEU A 1 191 ? -2.456 12.289 5.580 1.00 93.69 191 LEU A N 1
ATOM 1581 C CA . LEU A 1 191 ? -1.226 13.056 5.363 1.00 93.69 191 LEU A CA 1
ATOM 1582 C C . LEU A 1 191 ? -0.098 12.179 4.798 1.00 93.69 191 LEU A C 1
ATOM 1584 O O . LEU A 1 191 ? 0.555 12.581 3.837 1.00 93.69 191 LEU A O 1
ATOM 1588 N N . ALA A 1 192 ? 0.095 10.966 5.319 1.00 91.50 192 ALA A N 1
ATOM 1589 C CA . ALA A 1 192 ? 1.083 10.016 4.808 1.00 91.50 192 ALA A CA 1
ATOM 1590 C C . ALA A 1 192 ? 0.783 9.577 3.362 1.00 91.50 192 ALA A C 1
ATOM 1592 O O . ALA A 1 192 ? 1.683 9.475 2.529 1.00 91.50 192 ALA A O 1
ATOM 1593 N N . GLN A 1 193 ? -0.492 9.367 3.021 1.00 91.06 193 GLN A N 1
ATOM 1594 C CA . GLN A 1 193 ? -0.894 9.089 1.640 1.00 91.06 193 GLN A CA 1
ATOM 1595 C C . GLN A 1 193 ? -0.629 10.282 0.722 1.00 91.06 193 GLN A C 1
ATOM 1597 O O . GLN A 1 193 ? -0.174 10.102 -0.409 1.00 91.06 193 GLN A O 1
ATOM 1602 N N . ARG A 1 194 ? -0.888 11.505 1.198 1.00 92.50 194 ARG A N 1
ATOM 1603 C CA . ARG A 1 194 ? -0.607 12.727 0.442 1.00 92.50 194 ARG A CA 1
ATOM 1604 C C . ARG A 1 194 ? 0.888 12.883 0.166 1.00 92.50 194 ARG A C 1
ATOM 1606 O O . ARG A 1 194 ? 1.254 13.095 -0.985 1.00 92.50 194 ARG A O 1
ATOM 1613 N N . THR A 1 195 ? 1.750 12.716 1.168 1.00 91.25 195 THR A N 1
ATOM 1614 C CA . THR A 1 195 ? 3.209 12.818 0.976 1.00 91.25 195 THR A CA 1
ATOM 1615 C C . THR A 1 195 ? 3.746 11.728 0.045 1.00 91.25 195 THR A C 1
ATOM 1617 O O . THR A 1 195 ? 4.619 12.000 -0.781 1.00 91.25 195 THR A O 1
ATOM 1620 N N . ALA A 1 196 ? 3.193 10.511 0.106 1.00 90.81 196 ALA A N 1
ATOM 1621 C CA . ALA A 1 196 ? 3.530 9.440 -0.830 1.00 90.81 196 ALA A CA 1
ATOM 1622 C C . ALA A 1 196 ? 3.146 9.792 -2.278 1.00 90.81 196 ALA A C 1
ATOM 1624 O O . ALA A 1 196 ? 3.958 9.598 -3.184 1.00 90.81 196 ALA A O 1
ATOM 1625 N N . ARG A 1 197 ? 1.950 10.359 -2.501 1.00 91.81 197 ARG A N 1
ATOM 1626 C CA . ARG A 1 197 ? 1.517 10.838 -3.827 1.00 91.81 197 ARG A CA 1
ATOM 1627 C C . ARG A 1 197 ? 2.413 11.959 -4.342 1.00 91.81 197 ARG A C 1
ATOM 1629 O O . ARG A 1 197 ? 2.934 11.846 -5.443 1.00 91.81 197 ARG A O 1
ATOM 1636 N N . GLU A 1 198 ? 2.695 12.966 -3.517 1.00 92.75 198 GLU A N 1
ATOM 1637 C CA . GLU A 1 198 ? 3.599 14.066 -3.881 1.00 92.75 198 GLU A CA 1
ATOM 1638 C C . GLU A 1 198 ? 5.002 13.557 -4.259 1.00 92.75 198 GLU A C 1
ATOM 1640 O O . GLU A 1 198 ? 5.640 14.090 -5.169 1.00 92.75 198 GLU A O 1
ATOM 1645 N N . ARG A 1 199 ? 5.495 12.497 -3.603 1.00 92.12 199 ARG A N 1
ATOM 1646 C CA . ARG A 1 199 ? 6.766 11.858 -3.969 1.00 92.12 199 ARG A CA 1
ATOM 1647 C C . ARG A 1 199 ? 6.697 11.189 -5.343 1.00 92.12 199 ARG A C 1
ATOM 1649 O O . ARG A 1 199 ? 7.634 11.348 -6.122 1.00 92.12 199 ARG A O 1
ATOM 1656 N N . VAL A 1 200 ? 5.621 10.459 -5.638 1.00 91.75 200 VAL A N 1
ATOM 1657 C CA . VAL A 1 200 ? 5.404 9.841 -6.957 1.00 91.75 200 VAL A CA 1
ATOM 1658 C C . VAL A 1 200 ? 5.305 10.914 -8.040 1.00 91.75 200 VAL A C 1
ATOM 1660 O O . VAL A 1 200 ? 5.981 10.804 -9.059 1.00 91.75 200 VAL A O 1
ATOM 1663 N N . ASP A 1 201 ? 4.569 11.996 -7.791 1.00 91.06 201 ASP A N 1
ATOM 1664 C CA . ASP A 1 201 ? 4.432 13.106 -8.736 1.00 91.06 201 ASP A CA 1
ATOM 1665 C C . ASP A 1 201 ? 5.780 13.776 -9.031 1.00 91.06 201 ASP A C 1
ATOM 1667 O O . ASP A 1 201 ? 6.083 14.066 -10.188 1.00 91.06 201 ASP A O 1
ATOM 1671 N N . ARG A 1 202 ? 6.647 13.954 -8.022 1.00 91.75 202 ARG A N 1
ATOM 1672 C CA . ARG A 1 202 ? 8.020 14.457 -8.228 1.00 91.75 202 ARG A CA 1
ATOM 1673 C C . ARG A 1 202 ? 8.868 13.515 -9.083 1.00 91.75 202 ARG A C 1
ATOM 1675 O O . ARG A 1 202 ? 9.623 13.990 -9.929 1.00 91.75 202 ARG A O 1
ATOM 1682 N N . VAL A 1 203 ? 8.757 12.201 -8.877 1.00 92.44 203 VAL A N 1
ATOM 1683 C CA . VAL A 1 203 ? 9.470 11.206 -9.697 1.00 92.44 203 VAL A CA 1
ATOM 1684 C C . VAL A 1 203 ? 8.957 11.232 -11.136 1.00 92.44 203 VAL A C 1
ATOM 1686 O O . VAL A 1 203 ? 9.765 11.270 -12.062 1.00 92.44 203 VAL A O 1
ATOM 1689 N N . ASN A 1 204 ? 7.639 11.290 -11.332 1.00 91.31 204 ASN A N 1
ATOM 1690 C CA . ASN A 1 204 ? 7.028 11.400 -12.655 1.00 91.31 204 ASN A CA 1
ATOM 1691 C C . ASN A 1 204 ? 7.463 12.692 -13.358 1.00 91.31 204 ASN A C 1
ATOM 1693 O O . ASN A 1 204 ? 7.862 12.654 -14.521 1.00 91.31 204 ASN A O 1
ATOM 1697 N N . LEU A 1 205 ? 7.479 13.825 -12.647 1.00 92.00 205 LEU A N 1
ATOM 1698 C CA . LEU A 1 205 ? 7.981 15.093 -13.176 1.00 92.00 205 LEU A CA 1
ATOM 1699 C C . LEU A 1 205 ? 9.445 14.959 -13.624 1.00 92.00 205 LEU A C 1
ATOM 1701 O O . LEU A 1 205 ? 9.770 15.310 -14.756 1.00 92.00 205 LEU A O 1
ATOM 1705 N N . ALA A 1 206 ? 10.315 14.380 -12.792 1.00 91.12 206 ALA A N 1
ATOM 1706 C CA . ALA A 1 206 ? 11.718 14.159 -13.141 1.00 91.12 206 ALA A CA 1
ATOM 1707 C C . ALA A 1 206 ? 11.884 13.233 -14.363 1.00 91.12 206 ALA A C 1
ATOM 1709 O O . ALA A 1 206 ? 12.725 13.491 -15.224 1.00 91.12 206 ALA A O 1
ATOM 1710 N N . GLN A 1 207 ? 11.061 12.186 -14.488 1.00 88.06 207 GLN A N 1
ATOM 1711 C CA . GLN A 1 207 ? 11.056 11.310 -15.664 1.00 88.06 207 GLN A CA 1
ATOM 1712 C C . GLN A 1 207 ? 10.604 12.047 -16.928 1.00 88.06 207 GLN A C 1
ATOM 1714 O O . GLN A 1 207 ? 11.235 11.900 -17.975 1.00 88.06 207 GLN A O 1
ATOM 1719 N N . THR A 1 208 ? 9.561 12.879 -16.842 1.00 91.06 208 THR A N 1
ATOM 1720 C CA . THR A 1 208 ? 9.112 13.684 -17.990 1.00 91.06 208 THR A CA 1
ATOM 1721 C C . THR A 1 208 ? 10.163 14.702 -18.425 1.00 91.06 208 THR A C 1
ATOM 1723 O O . THR A 1 208 ? 10.420 14.820 -19.620 1.00 91.06 208 THR A O 1
ATOM 1726 N N . GLN A 1 209 ? 10.835 15.367 -17.478 1.00 91.12 209 GLN A N 1
ATOM 1727 C CA . GLN A 1 209 ? 11.952 16.270 -17.768 1.00 91.12 209 GLN A CA 1
ATOM 1728 C C . GLN A 1 209 ? 13.109 15.522 -18.433 1.00 91.12 209 GLN A C 1
ATOM 1730 O O . GLN A 1 209 ? 13.609 15.967 -19.461 1.00 91.12 209 GLN A O 1
ATOM 1735 N N . LYS A 1 210 ? 13.489 14.343 -17.921 1.00 91.31 210 LYS A N 1
ATOM 1736 C CA . LYS A 1 210 ? 14.517 13.498 -18.547 1.00 91.31 210 LYS A CA 1
ATOM 1737 C C . LYS A 1 210 ? 14.148 13.125 -19.988 1.00 91.31 210 LYS A C 1
ATOM 1739 O O . LYS A 1 210 ? 14.993 13.215 -20.872 1.00 91.31 210 LYS A O 1
ATOM 1744 N N . GLY A 1 211 ? 12.889 12.763 -20.236 1.00 90.06 211 GLY A N 1
ATOM 1745 C CA . GLY A 1 211 ? 12.395 12.480 -21.585 1.00 90.06 211 GLY A CA 1
ATOM 1746 C C . GLY A 1 211 ? 12.401 13.705 -22.509 1.00 90.06 211 GLY A C 1
ATOM 1747 O O . GLY A 1 211 ? 12.664 13.567 -23.700 1.00 90.06 211 GLY A O 1
ATOM 1748 N N . GLN A 1 212 ? 12.147 14.909 -21.986 1.00 89.44 212 GLN A N 1
ATOM 1749 C CA . GLN A 1 212 ? 12.278 16.153 -22.756 1.00 89.44 212 GLN A CA 1
ATOM 1750 C C . GLN A 1 212 ? 13.736 16.433 -23.132 1.00 89.44 212 GLN A C 1
ATOM 1752 O O . GLN A 1 212 ? 14.002 16.696 -24.301 1.00 89.44 212 GLN A O 1
ATOM 1757 N N . TYR A 1 213 ? 14.672 16.290 -22.189 1.00 90.00 213 TYR A N 1
ATOM 1758 C CA . TYR A 1 213 ? 16.103 16.439 -22.467 1.00 90.00 213 TYR A CA 1
ATOM 1759 C C . TYR A 1 213 ? 16.590 15.463 -23.543 1.00 90.00 213 TYR A C 1
ATOM 1761 O O . TYR A 1 213 ? 17.261 15.887 -24.475 1.00 90.00 213 TYR A O 1
ATOM 1769 N N . GLN A 1 214 ? 16.185 14.191 -23.479 1.00 88.06 214 GLN A N 1
ATOM 1770 C CA . GLN A 1 214 ? 16.536 13.199 -24.505 1.00 88.06 214 GLN A CA 1
ATOM 1771 C C . GLN A 1 214 ? 16.021 13.594 -25.895 1.00 88.06 214 GLN A C 1
ATOM 1773 O O . GLN A 1 214 ? 16.745 13.494 -26.878 1.00 88.06 214 GLN A O 1
ATOM 1778 N N . ARG A 1 215 ? 14.790 14.112 -25.990 1.00 90.00 215 ARG A N 1
ATOM 1779 C CA . ARG A 1 215 ? 14.245 14.605 -27.266 1.00 90.00 215 ARG A CA 1
ATOM 1780 C C . ARG A 1 215 ? 14.982 15.840 -27.782 1.00 90.00 215 ARG A C 1
ATOM 1782 O O . ARG A 1 215 ? 15.103 16.009 -28.993 1.00 90.00 215 ARG A O 1
ATOM 1789 N N . GLU A 1 216 ? 15.433 16.722 -26.892 1.00 90.44 216 GLU A N 1
ATOM 1790 C CA . GLU A 1 216 ? 16.257 17.872 -27.272 1.00 90.44 216 GLU A CA 1
ATOM 1791 C C . GLU A 1 216 ? 17.648 17.445 -27.751 1.00 90.44 216 GLU A C 1
ATOM 1793 O O . GLU A 1 216 ? 18.135 18.002 -28.734 1.00 90.44 216 GLU A O 1
ATOM 1798 N N . GLU A 1 217 ? 18.264 16.448 -27.112 1.00 88.00 217 GLU A N 1
ATOM 1799 C CA . GLU A 1 217 ? 19.528 15.852 -27.560 1.00 88.00 217 GLU A CA 1
ATOM 1800 C C . GLU A 1 217 ? 19.377 15.193 -28.934 1.00 88.00 217 GLU A C 1
ATOM 1802 O O . GLU A 1 217 ? 20.089 15.585 -29.856 1.00 88.00 217 GLU A O 1
ATOM 1807 N N . GLU A 1 218 ? 18.379 14.324 -29.128 1.00 88.88 218 GLU A N 1
ATOM 1808 C CA . GLU A 1 218 ? 18.089 13.717 -30.437 1.00 88.88 218 GLU A CA 1
ATOM 1809 C C . GLU A 1 218 ? 17.846 14.778 -31.520 1.00 88.88 218 GLU A C 1
ATOM 1811 O O . GLU A 1 218 ? 18.251 14.626 -32.673 1.00 88.88 218 GLU A O 1
ATOM 1816 N N . ARG A 1 219 ? 17.169 15.880 -31.173 1.00 91.94 219 ARG A N 1
ATOM 1817 C CA . ARG A 1 219 ? 16.950 16.981 -32.112 1.00 91.94 219 ARG A CA 1
ATOM 1818 C C . ARG A 1 219 ? 18.267 17.656 -32.495 1.00 91.94 219 ARG A C 1
ATOM 1820 O O . ARG A 1 219 ? 18.461 17.938 -33.676 1.00 91.94 219 ARG A O 1
ATOM 1827 N N . ARG A 1 220 ? 19.157 17.909 -31.532 1.00 90.56 220 ARG A N 1
ATOM 1828 C CA . ARG A 1 220 ? 20.486 18.486 -31.797 1.00 90.56 220 ARG A CA 1
ATOM 1829 C C . ARG A 1 220 ? 21.348 17.548 -32.634 1.00 90.56 220 ARG A C 1
ATOM 1831 O O . ARG A 1 220 ? 22.014 18.016 -33.550 1.00 90.56 220 ARG A O 1
ATOM 1838 N N . GLU A 1 221 ? 21.309 16.248 -32.363 1.00 89.12 221 GLU A N 1
ATOM 1839 C CA . GLU A 1 221 ? 22.012 15.238 -33.160 1.00 89.12 221 GLU A CA 1
ATOM 1840 C C . GLU A 1 221 ? 21.518 15.237 -34.608 1.00 89.12 221 GLU A C 1
ATOM 1842 O O . GLU A 1 221 ? 22.325 15.383 -35.520 1.00 89.12 221 GLU A O 1
ATOM 1847 N N . ARG A 1 222 ? 20.198 15.228 -34.835 1.00 88.56 222 ARG A N 1
ATOM 1848 C CA . ARG A 1 222 ? 19.628 15.337 -36.190 1.00 88.56 222 ARG A CA 1
ATOM 1849 C C . ARG A 1 222 ? 19.998 16.648 -36.884 1.00 88.56 222 ARG A C 1
ATOM 1851 O O . ARG A 1 222 ? 20.235 16.666 -38.089 1.00 88.56 222 ARG A O 1
ATOM 1858 N N . GLU A 1 223 ? 20.032 17.763 -36.156 1.00 89.56 223 GLU A N 1
ATOM 1859 C CA . GLU A 1 223 ? 20.482 19.049 -36.704 1.00 89.56 223 GLU A CA 1
ATOM 1860 C C . GLU A 1 223 ? 21.972 18.999 -37.095 1.00 89.56 223 GLU A C 1
ATOM 1862 O O . GLU A 1 223 ? 22.332 19.493 -38.167 1.00 89.56 223 GLU A O 1
ATOM 1867 N N . ASN A 1 224 ? 22.818 18.340 -36.298 1.00 91.56 224 ASN A N 1
ATOM 1868 C CA . ASN A 1 224 ? 24.231 18.121 -36.615 1.00 91.56 224 ASN A CA 1
ATOM 1869 C C . ASN A 1 224 ? 24.409 17.216 -37.841 1.00 91.56 224 ASN A C 1
ATOM 1871 O O . ASN A 1 224 ? 25.130 17.596 -38.763 1.00 91.56 224 ASN A O 1
ATOM 1875 N N . GLU A 1 225 ? 23.704 16.086 -37.908 1.00 88.19 225 GLU A N 1
ATOM 1876 C CA . GLU A 1 225 ? 23.706 15.184 -39.068 1.00 88.19 225 GLU A CA 1
ATOM 1877 C C . GLU A 1 225 ? 23.285 15.923 -40.345 1.00 88.19 225 GLU A C 1
ATOM 1879 O O . GLU A 1 225 ? 23.921 15.798 -41.391 1.00 88.19 225 GLU A O 1
ATOM 1884 N N . LEU A 1 226 ? 22.250 16.770 -40.276 1.00 90.38 226 LEU A N 1
ATOM 1885 C CA . LEU A 1 226 ? 21.828 17.594 -41.412 1.00 90.38 226 LEU A CA 1
ATOM 1886 C C . LEU A 1 226 ? 22.911 18.589 -41.848 1.00 90.38 226 LEU A C 1
ATOM 1888 O O . LEU A 1 226 ? 23.072 18.834 -43.047 1.00 90.38 226 LEU A O 1
ATOM 1892 N N . VAL A 1 227 ? 23.645 19.184 -40.905 1.00 92.69 227 VAL A N 1
ATOM 1893 C CA . VAL A 1 227 ? 24.772 20.075 -41.215 1.00 92.69 227 VAL A CA 1
ATOM 1894 C C . VAL A 1 227 ? 25.921 19.296 -41.854 1.00 92.69 227 VAL A C 1
ATOM 1896 O O . VAL A 1 227 ? 26.482 19.765 -42.846 1.00 92.69 227 VAL A O 1
ATOM 1899 N N . GLU A 1 228 ? 26.249 18.109 -41.349 1.00 89.44 228 GLU A N 1
ATOM 1900 C CA . GLU A 1 228 ? 27.273 17.236 -41.930 1.00 89.44 228 GLU A CA 1
ATOM 1901 C C . GLU A 1 228 ? 26.900 16.787 -43.343 1.00 89.44 228 GLU A C 1
ATOM 1903 O O . GLU A 1 228 ? 27.700 16.949 -44.263 1.00 89.44 228 GLU A O 1
ATOM 1908 N N . MET A 1 229 ? 25.658 16.355 -43.568 1.00 88.38 229 MET A N 1
ATOM 1909 C CA . MET A 1 229 ? 25.167 15.984 -44.898 1.00 88.38 229 MET A CA 1
ATOM 1910 C C . MET A 1 229 ? 25.208 17.157 -45.882 1.00 88.38 229 MET A C 1
ATOM 1912 O O . MET A 1 229 ? 25.558 16.981 -47.050 1.00 88.38 229 MET A O 1
ATOM 1916 N N . ARG A 1 230 ? 24.901 18.380 -45.428 1.00 90.12 230 ARG A N 1
ATOM 1917 C CA . ARG A 1 230 ? 25.054 19.590 -46.255 1.00 90.12 230 ARG A CA 1
ATOM 1918 C C . ARG A 1 230 ? 26.516 19.868 -46.599 1.00 90.12 230 ARG A C 1
ATOM 1920 O O . ARG A 1 230 ? 26.792 20.259 -47.731 1.00 90.12 230 ARG A O 1
ATOM 1927 N N . ARG A 1 231 ? 27.443 19.662 -45.657 1.00 91.19 231 ARG A N 1
ATOM 1928 C CA . ARG A 1 231 ? 28.889 19.802 -45.903 1.00 91.19 231 ARG A CA 1
ATOM 1929 C C . ARG A 1 231 ? 29.394 18.755 -46.893 1.00 91.19 231 ARG A C 1
ATOM 1931 O O . ARG A 1 231 ? 30.104 19.124 -47.820 1.00 91.19 231 ARG A O 1
ATOM 1938 N N . LEU A 1 232 ? 28.993 17.493 -46.736 1.00 89.00 232 LEU A N 1
ATOM 1939 C CA . LEU A 1 232 ? 29.345 16.412 -47.662 1.00 89.00 232 LEU A CA 1
ATOM 1940 C C . LEU A 1 232 ? 28.834 16.703 -49.072 1.00 89.00 232 LEU A C 1
ATOM 1942 O O . LEU A 1 232 ? 29.608 16.656 -50.019 1.00 89.00 232 LEU A O 1
ATOM 1946 N N . LYS A 1 233 ? 27.574 17.131 -49.207 1.00 90.50 233 LYS A N 1
ATOM 1947 C CA . LYS A 1 233 ? 27.018 17.515 -50.508 1.00 90.50 233 LYS A CA 1
ATOM 1948 C C . LYS A 1 233 ? 27.787 18.672 -51.159 1.00 90.50 233 LYS A C 1
ATOM 1950 O O . LYS A 1 233 ? 28.029 18.641 -52.361 1.00 90.50 233 LYS A O 1
ATOM 1955 N N . ALA A 1 234 ? 28.179 19.684 -50.383 1.00 89.81 234 ALA A N 1
ATOM 1956 C CA . ALA A 1 234 ? 28.984 20.789 -50.900 1.00 89.81 234 ALA A CA 1
ATOM 1957 C C . ALA A 1 234 ? 30.374 20.319 -51.371 1.00 89.81 234 ALA A C 1
ATOM 1959 O O . ALA A 1 234 ? 30.832 20.743 -52.430 1.00 89.81 234 ALA A O 1
ATOM 1960 N N . LEU A 1 235 ? 31.016 19.413 -50.626 1.00 89.88 235 LEU A N 1
ATOM 1961 C CA . LEU A 1 235 ? 32.296 18.812 -51.012 1.00 89.88 235 LEU A CA 1
ATOM 1962 C C . LEU A 1 235 ? 32.176 17.965 -52.285 1.00 89.88 235 LEU A C 1
ATOM 1964 O O . LEU A 1 235 ? 33.023 18.091 -53.168 1.00 89.88 235 LEU A O 1
ATOM 1968 N N . ASP A 1 236 ? 31.119 17.164 -52.418 1.00 89.56 236 ASP A N 1
ATOM 1969 C CA . ASP A 1 236 ? 30.857 16.372 -53.626 1.00 89.56 236 ASP A CA 1
ATOM 1970 C C . ASP A 1 236 ? 30.639 17.272 -54.851 1.00 89.56 236 ASP A C 1
ATOM 1972 O O . ASP A 1 236 ? 31.203 17.032 -55.919 1.00 89.56 236 ASP A O 1
ATOM 1976 N N . GLU A 1 237 ? 29.875 18.360 -54.704 1.00 91.19 237 GLU A N 1
ATOM 1977 C CA . GLU A 1 237 ? 29.687 19.346 -55.775 1.00 91.19 237 GLU A CA 1
ATOM 1978 C C . GLU A 1 237 ? 31.009 20.030 -56.170 1.00 91.19 237 GLU A C 1
ATOM 1980 O O . GLU A 1 237 ? 31.256 20.258 -57.358 1.00 91.19 237 GLU A O 1
ATOM 1985 N N . GLU A 1 238 ? 31.885 20.343 -55.210 1.00 89.12 238 GLU A N 1
ATOM 1986 C CA . GLU A 1 238 ? 33.220 20.883 -55.488 1.00 89.12 238 GLU A CA 1
ATOM 1987 C C . GLU A 1 238 ? 34.135 19.873 -56.190 1.00 89.12 238 GLU A C 1
ATOM 1989 O O . GLU A 1 238 ? 34.858 20.249 -57.118 1.00 89.12 238 GLU A O 1
ATOM 1994 N N . LEU A 1 239 ? 34.107 18.603 -55.778 1.00 88.38 239 LEU A N 1
ATOM 1995 C CA . LEU A 1 239 ? 34.861 17.531 -56.427 1.00 88.38 239 LEU A CA 1
ATOM 1996 C C . LEU A 1 239 ? 34.400 17.344 -57.870 1.00 88.38 239 LEU A C 1
ATOM 1998 O O . LEU A 1 239 ? 35.232 17.377 -58.774 1.00 88.38 239 LEU A O 1
ATOM 2002 N N . HIS A 1 240 ? 33.091 17.282 -58.112 1.00 85.75 240 HIS A N 1
ATOM 2003 C CA . HIS A 1 240 ? 32.553 17.193 -59.467 1.00 85.75 240 HIS A CA 1
ATOM 2004 C C . HIS A 1 240 ? 32.928 18.397 -60.338 1.00 85.75 240 HIS A C 1
ATOM 2006 O O . HIS A 1 240 ? 33.247 18.228 -61.516 1.00 85.75 240 HIS A O 1
ATOM 2012 N N . ARG A 1 241 ? 32.948 19.617 -59.781 1.00 89.75 241 ARG A N 1
ATOM 2013 C CA . ARG A 1 241 ? 33.442 20.799 -60.510 1.00 89.75 241 ARG A CA 1
ATOM 2014 C C . ARG A 1 241 ? 34.918 20.658 -60.877 1.00 89.75 241 ARG A C 1
ATOM 2016 O O . ARG A 1 241 ? 35.269 20.915 -62.026 1.00 89.75 241 ARG A O 1
ATOM 2023 N N . LYS A 1 242 ? 35.767 20.213 -59.945 1.00 90.94 242 LYS A N 1
ATOM 2024 C CA . LYS A 1 242 ? 37.203 19.991 -60.196 1.00 90.94 242 LYS A CA 1
ATOM 2025 C C . LYS A 1 242 ? 37.438 18.902 -61.242 1.00 90.94 242 LYS A C 1
ATOM 2027 O O . LYS A 1 242 ? 38.212 19.114 -62.170 1.00 90.94 242 LYS A O 1
ATOM 2032 N N . GLU A 1 243 ? 36.733 17.778 -61.154 1.00 90.31 243 GLU A N 1
ATOM 2033 C CA . GLU A 1 243 ? 36.798 16.701 -62.149 1.00 90.31 243 GLU A CA 1
ATOM 2034 C C . GLU A 1 243 ? 36.358 17.184 -63.536 1.00 90.31 243 GLU A C 1
ATOM 2036 O O . GLU A 1 243 ? 37.001 16.883 -64.546 1.00 90.31 243 GLU A O 1
ATOM 2041 N N . TYR A 1 244 ? 35.289 17.981 -63.607 1.00 91.75 244 TYR A N 1
ATOM 2042 C CA . TYR A 1 244 ? 34.838 18.579 -64.859 1.00 91.75 244 TYR A CA 1
ATOM 2043 C C . TYR A 1 244 ? 35.868 19.563 -65.438 1.00 91.75 244 TYR A C 1
ATOM 2045 O O . TYR A 1 244 ? 36.150 19.548 -66.637 1.00 91.75 244 TYR A O 1
ATOM 2053 N N . GLU A 1 245 ? 36.478 20.404 -64.604 1.00 91.38 245 GLU A N 1
ATOM 2054 C CA . GLU A 1 245 ? 37.548 21.306 -65.033 1.00 91.38 245 GLU A CA 1
ATOM 2055 C C . GLU A 1 245 ? 38.782 20.543 -65.528 1.00 91.38 245 GLU A C 1
ATOM 2057 O O . GLU A 1 245 ? 39.333 20.884 -66.578 1.00 91.38 245 GLU A O 1
ATOM 2062 N N . ASP A 1 246 ? 39.184 19.480 -64.833 1.00 90.44 246 ASP A N 1
ATOM 2063 C CA . ASP A 1 246 ? 40.319 18.644 -65.217 1.00 90.44 246 ASP A CA 1
ATOM 2064 C C . ASP A 1 246 ? 40.049 17.862 -66.504 1.00 90.44 246 ASP A C 1
ATOM 2066 O O . ASP A 1 246 ? 40.902 17.825 -67.395 1.00 90.44 246 ASP A O 1
ATOM 2070 N N . THR A 1 247 ? 38.856 17.286 -66.665 1.00 89.25 247 THR A N 1
ATOM 2071 C CA . THR A 1 247 ? 38.461 16.640 -67.927 1.00 89.25 247 THR A CA 1
ATOM 2072 C C . THR A 1 247 ? 38.404 17.645 -69.076 1.00 89.25 247 THR A C 1
ATOM 2074 O O . THR A 1 247 ? 38.912 17.359 -70.163 1.00 89.25 247 THR A O 1
ATOM 2077 N N . ARG A 1 248 ? 37.891 18.862 -68.848 1.00 92.12 248 ARG A N 1
ATOM 2078 C CA . ARG A 1 248 ? 37.916 19.947 -69.840 1.00 92.12 248 ARG A CA 1
ATOM 2079 C C . ARG A 1 248 ? 39.346 20.339 -70.216 1.00 92.12 248 ARG A C 1
ATOM 2081 O O . ARG A 1 248 ? 39.629 20.481 -71.406 1.00 92.12 248 ARG A O 1
ATOM 2088 N N . ARG A 1 249 ? 40.254 20.480 -69.244 1.00 90.75 249 ARG A N 1
ATOM 2089 C CA . ARG A 1 249 ? 41.682 20.764 -69.487 1.00 90.75 249 ARG A CA 1
ATOM 2090 C C . ARG A 1 249 ? 42.332 19.656 -70.310 1.00 90.75 249 ARG A C 1
ATOM 2092 O O . ARG A 1 249 ? 42.939 19.965 -71.332 1.00 90.75 249 ARG A O 1
ATOM 2099 N N . ARG A 1 250 ? 42.129 18.386 -69.936 1.00 88.94 250 ARG A N 1
ATOM 2100 C CA . ARG A 1 250 ? 42.623 17.223 -70.695 1.00 88.94 250 ARG A CA 1
ATOM 2101 C C . ARG A 1 250 ? 42.107 17.229 -72.131 1.00 88.94 250 ARG A C 1
ATOM 2103 O O . ARG A 1 250 ? 42.890 17.073 -73.063 1.00 88.94 250 ARG A O 1
ATOM 2110 N N . ASN A 1 251 ? 40.818 17.493 -72.332 1.00 91.00 251 ASN A N 1
ATOM 2111 C CA . ASN A 1 251 ? 40.229 17.574 -73.668 1.00 91.00 251 ASN A CA 1
ATOM 2112 C C . ASN A 1 251 ? 40.838 18.706 -74.506 1.00 91.00 251 ASN A C 1
ATOM 2114 O O . ASN A 1 251 ? 41.140 18.496 -75.680 1.00 91.00 251 ASN A O 1
ATOM 2118 N N . MET A 1 252 ? 41.071 19.883 -73.917 1.00 91.06 252 MET A N 1
ATOM 2119 C CA . MET A 1 252 ? 41.749 20.989 -74.604 1.00 91.06 252 MET A CA 1
ATOM 2120 C C . MET A 1 252 ? 43.198 20.640 -74.960 1.00 91.06 252 MET A C 1
ATOM 2122 O O . MET A 1 252 ? 43.631 20.923 -76.076 1.00 91.06 252 MET A O 1
ATOM 2126 N N . THR A 1 253 ? 43.933 19.980 -74.059 1.00 89.00 253 THR A N 1
ATOM 2127 C CA . THR A 1 253 ? 45.300 19.525 -74.350 1.00 89.00 253 THR A CA 1
ATOM 2128 C C . THR A 1 253 ? 45.326 18.463 -75.445 1.00 89.00 253 THR A C 1
ATOM 2130 O O . THR A 1 253 ? 46.132 18.573 -76.362 1.00 89.00 253 THR A O 1
ATOM 2133 N N . CYS A 1 254 ? 44.410 17.490 -75.418 1.00 88.31 254 CYS A N 1
ATOM 2134 C CA . CYS A 1 254 ? 44.305 16.464 -76.454 1.00 88.31 254 CYS A CA 1
ATOM 2135 C C . CYS A 1 254 ? 43.958 17.073 -77.816 1.00 88.31 254 CYS A C 1
ATOM 2137 O O . CYS A 1 254 ? 44.574 16.700 -78.808 1.00 88.31 254 CYS A O 1
ATOM 2139 N N . ARG A 1 255 ? 43.031 18.043 -77.867 1.00 92.00 255 ARG A N 1
ATOM 2140 C CA . ARG A 1 255 ? 42.721 18.789 -79.100 1.00 92.00 255 ARG A CA 1
ATOM 2141 C C . ARG A 1 255 ? 43.948 19.523 -79.634 1.00 92.00 255 ARG A C 1
ATOM 2143 O O . ARG A 1 255 ? 44.285 19.350 -80.794 1.00 92.00 255 ARG A O 1
ATOM 2150 N N . SER A 1 256 ? 44.668 20.249 -78.779 1.00 90.88 256 SER A N 1
ATOM 2151 C CA . SER A 1 256 ? 45.886 20.955 -79.195 1.00 90.88 256 SER A CA 1
ATOM 2152 C C . SER A 1 256 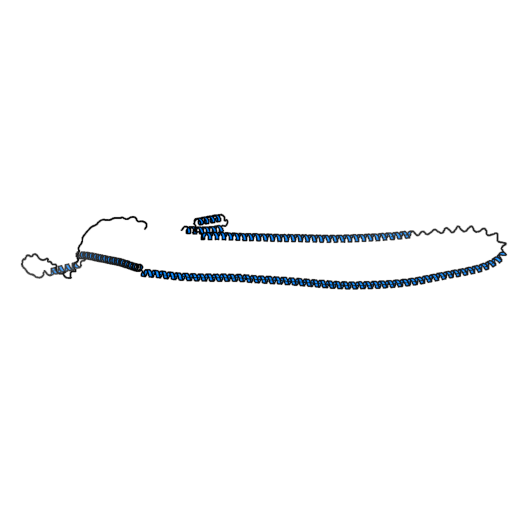? 46.982 20.011 -79.707 1.00 90.88 256 SER A C 1
ATOM 2154 O O . SER A 1 256 ? 47.660 20.340 -80.677 1.00 90.88 256 SER A O 1
ATOM 2156 N N . ILE A 1 257 ? 47.161 18.841 -79.082 1.00 90.81 257 ILE A N 1
ATOM 2157 C CA . ILE A 1 257 ? 48.106 17.819 -79.559 1.00 90.81 257 ILE A CA 1
ATOM 2158 C C . ILE A 1 257 ? 47.663 17.278 -80.923 1.00 90.81 257 ILE A C 1
ATOM 2160 O O . ILE A 1 257 ? 48.492 17.172 -81.824 1.00 90.81 257 ILE A O 1
ATOM 2164 N N . LEU A 1 258 ? 46.371 16.979 -81.088 1.00 90.50 258 LEU A N 1
ATOM 2165 C CA . LEU A 1 258 ? 45.812 16.497 -82.349 1.00 90.50 258 LEU A CA 1
ATOM 2166 C C . LEU A 1 258 ? 46.014 17.522 -83.475 1.00 90.50 258 LEU A C 1
ATOM 2168 O O . LEU A 1 258 ? 46.486 17.157 -84.547 1.00 90.50 258 LEU A O 1
ATOM 2172 N N . ASP A 1 259 ? 45.722 18.799 -83.220 1.00 90.56 259 ASP A N 1
ATOM 2173 C CA . ASP A 1 259 ? 45.892 19.878 -84.199 1.00 90.56 259 ASP A CA 1
ATOM 2174 C C . ASP A 1 259 ? 47.358 19.989 -84.647 1.00 90.56 259 ASP A C 1
ATOM 2176 O O . ASP A 1 259 ? 47.640 20.023 -85.846 1.00 90.56 259 ASP A O 1
ATOM 2180 N N . LYS A 1 260 ? 48.308 19.931 -83.701 1.00 91.12 260 LYS A N 1
ATOM 2181 C CA . LYS A 1 260 ? 49.748 19.918 -84.010 1.00 91.12 260 LYS A CA 1
ATOM 2182 C C . LYS A 1 260 ? 50.156 18.702 -84.840 1.00 91.12 260 LYS A C 1
ATOM 2184 O O . LYS A 1 260 ? 50.884 18.858 -85.814 1.00 91.12 260 LYS A O 1
ATOM 2189 N N . GLN A 1 261 ? 49.667 17.509 -84.502 1.00 89.56 261 GLN A N 1
ATOM 2190 C CA . GLN A 1 261 ? 49.951 16.292 -85.271 1.00 89.56 261 GLN A CA 1
ATOM 2191 C C . GLN A 1 261 ? 49.380 16.363 -86.692 1.00 89.56 261 GLN A C 1
ATOM 2193 O O . GLN A 1 261 ? 50.019 15.905 -87.639 1.00 89.56 261 GLN A O 1
ATOM 2198 N N . VAL A 1 262 ? 48.198 16.959 -86.869 1.00 91.94 262 VAL A N 1
ATOM 2199 C CA . VAL A 1 262 ? 47.604 17.184 -88.194 1.00 91.94 262 VAL A CA 1
ATOM 2200 C C . VAL A 1 262 ? 48.439 18.179 -89.002 1.00 91.94 262 VAL A C 1
ATOM 2202 O O . VAL A 1 262 ? 48.684 17.941 -90.185 1.00 91.94 262 VAL A O 1
ATOM 2205 N N . GLU A 1 263 ? 48.903 19.271 -88.394 1.00 90.38 263 GLU A N 1
ATOM 2206 C CA . GLU A 1 263 ? 49.799 20.229 -89.053 1.00 90.38 263 GLU A CA 1
ATOM 2207 C C . GLU A 1 263 ? 51.152 19.608 -89.425 1.00 90.38 263 GLU A C 1
ATOM 2209 O O . GLU A 1 263 ? 51.637 19.819 -90.537 1.00 90.38 263 GLU A O 1
ATOM 2214 N N . GLU A 1 264 ? 51.756 18.819 -88.535 1.00 89.94 264 GLU A N 1
ATOM 2215 C CA . GLU A 1 264 ? 52.997 18.087 -88.809 1.00 89.94 264 GLU A CA 1
ATOM 2216 C C . GLU A 1 264 ? 52.818 17.085 -89.948 1.00 89.94 264 GLU A C 1
ATOM 2218 O O . GLU A 1 264 ? 53.646 17.043 -90.858 1.00 89.94 264 GLU A O 1
ATOM 2223 N N . LYS A 1 265 ? 51.706 16.343 -89.960 1.00 90.81 265 LYS A N 1
ATOM 2224 C CA . LYS A 1 265 ? 51.385 15.423 -91.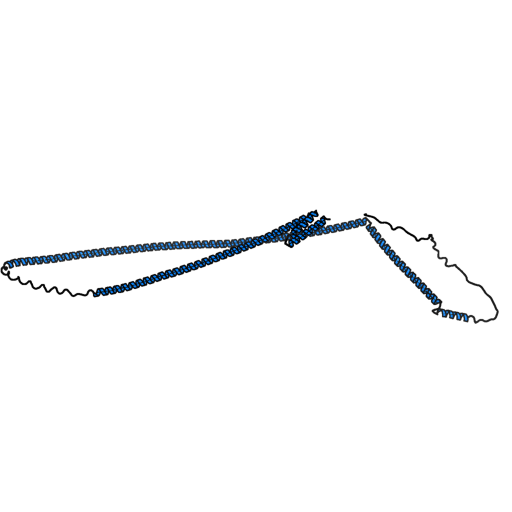052 1.00 90.81 265 LYS A CA 1
ATOM 2225 C C . LYS A 1 265 ? 51.220 16.162 -92.382 1.00 90.81 265 LYS A C 1
ATOM 2227 O O . LYS A 1 265 ? 51.817 15.752 -93.367 1.00 90.81 265 LYS A O 1
ATOM 2232 N N . LYS A 1 266 ? 50.511 17.299 -92.407 1.00 90.94 266 LYS A N 1
ATOM 2233 C CA . LYS A 1 266 ? 50.404 18.146 -93.612 1.00 90.94 266 LYS A CA 1
ATOM 2234 C C . LYS A 1 266 ? 51.772 18.620 -94.110 1.00 90.94 266 LYS A C 1
ATOM 2236 O O . LYS A 1 266 ? 52.004 18.646 -95.313 1.00 90.94 266 LYS A O 1
ATOM 2241 N N . LYS A 1 267 ? 52.689 18.986 -93.205 1.00 90.50 267 LYS A N 1
ATOM 2242 C CA . LYS A 1 267 ? 54.065 19.353 -93.578 1.00 90.50 267 LYS A CA 1
ATOM 2243 C C . LYS A 1 267 ? 54.820 18.167 -94.180 1.00 90.50 267 LYS A C 1
ATOM 2245 O O . LYS A 1 267 ? 55.480 18.350 -95.194 1.00 90.50 267 LYS A O 1
ATOM 2250 N N . GLN A 1 268 ? 54.705 16.975 -93.594 1.00 88.88 268 GLN A N 1
ATOM 2251 C CA . GLN A 1 268 ? 55.321 15.755 -94.132 1.00 88.88 268 GLN A CA 1
ATOM 2252 C C . GLN A 1 268 ? 54.759 15.385 -95.508 1.00 88.88 268 GLN A C 1
ATOM 2254 O O . GLN A 1 268 ? 55.533 15.072 -96.407 1.00 88.88 268 GLN A O 1
ATOM 2259 N N . ASP A 1 269 ? 53.441 15.465 -95.691 1.00 90.00 269 ASP A N 1
ATOM 2260 C CA . ASP A 1 269 ? 52.791 15.187 -96.975 1.00 90.00 269 ASP A CA 1
ATOM 2261 C C . ASP A 1 269 ? 53.241 16.195 -98.050 1.00 90.00 269 ASP A C 1
ATOM 2263 O O . ASP A 1 269 ? 53.557 15.801 -99.170 1.00 90.00 269 ASP A O 1
ATOM 2267 N N . ASN A 1 270 ? 53.382 17.480 -97.700 1.00 89.75 270 ASN A N 1
ATOM 2268 C CA . ASN A 1 270 ? 53.940 18.490 -98.606 1.00 89.75 270 ASN A CA 1
ATOM 2269 C C . ASN A 1 270 ? 55.412 18.225 -98.957 1.00 89.75 270 ASN A C 1
ATOM 2271 O O . ASN A 1 270 ? 55.804 18.431 -100.101 1.00 89.75 270 ASN A O 1
ATOM 2275 N N . ILE A 1 271 ? 56.231 17.783 -97.995 1.00 89.00 271 ILE A N 1
ATOM 2276 C CA . ILE A 1 271 ? 57.631 17.411 -98.256 1.00 89.00 271 ILE A CA 1
ATOM 2277 C C . ILE A 1 271 ? 57.682 16.231 -99.226 1.00 89.00 271 ILE A C 1
ATOM 2279 O O . ILE A 1 271 ? 58.398 16.312 -100.215 1.00 89.00 271 ILE A O 1
ATOM 2283 N N . ARG A 1 272 ? 56.871 15.188 -99.005 1.00 88.31 272 ARG A N 1
ATOM 2284 C CA . ARG A 1 272 ? 56.788 14.039 -99.920 1.00 88.31 272 ARG A CA 1
ATOM 2285 C C . ARG A 1 272 ? 56.365 14.452 -101.326 1.00 88.31 272 ARG A C 1
ATOM 2287 O O . ARG A 1 272 ? 56.987 14.019 -102.282 1.00 88.31 272 ARG A O 1
ATOM 2294 N N . ALA A 1 273 ? 55.371 15.331 -101.458 1.00 89.06 273 ALA A N 1
ATOM 2295 C CA . ALA A 1 273 ? 54.954 15.842 -102.764 1.00 89.06 273 ALA A CA 1
ATOM 2296 C C . ALA A 1 273 ? 56.079 16.622 -103.475 1.00 89.06 273 ALA A C 1
ATOM 2298 O O . ALA A 1 273 ? 56.237 16.517 -104.689 1.00 89.06 273 ALA A O 1
ATOM 2299 N N . LEU A 1 274 ? 56.885 17.388 -102.729 1.00 88.31 274 LEU A N 1
ATOM 2300 C CA . LEU A 1 274 ? 58.058 18.077 -103.278 1.00 88.31 274 LEU A CA 1
ATOM 2301 C C . LEU A 1 274 ? 59.180 17.103 -103.662 1.00 88.31 274 LEU A C 1
ATOM 2303 O O . LEU A 1 274 ? 59.829 17.315 -104.683 1.00 88.31 274 LEU A O 1
ATOM 2307 N N . GLU A 1 275 ? 59.404 16.050 -102.874 1.00 88.00 275 GLU A N 1
ATOM 2308 C CA . GLU A 1 275 ? 60.351 14.975 -103.194 1.00 88.00 275 GLU A CA 1
ATOM 2309 C C . GLU A 1 275 ? 59.920 14.225 -104.461 1.00 88.00 275 GLU A C 1
ATOM 2311 O O . GLU A 1 275 ? 60.738 14.044 -105.357 1.00 88.00 275 GLU A O 1
ATOM 2316 N N . GLU A 1 276 ? 58.636 13.875 -104.590 1.00 88.06 276 GLU A N 1
ATOM 2317 C CA . GLU A 1 276 ? 58.068 13.258 -105.797 1.00 88.06 276 GLU A CA 1
ATOM 2318 C C . GLU A 1 276 ? 58.269 14.160 -107.025 1.00 88.06 276 GLU A C 1
ATOM 2320 O O . GLU A 1 276 ? 58.830 13.721 -108.031 1.00 88.06 276 GLU A O 1
ATOM 2325 N N . MET A 1 277 ? 57.938 15.453 -106.922 1.00 86.88 277 MET A N 1
ATOM 2326 C CA . MET A 1 277 ? 58.187 16.425 -107.995 1.00 86.88 277 MET A CA 1
ATOM 2327 C C . MET A 1 277 ? 59.674 16.555 -108.354 1.00 86.88 277 MET A C 1
ATOM 2329 O O . MET A 1 277 ? 60.013 16.691 -109.530 1.00 86.88 277 MET A O 1
ATOM 2333 N N . ALA A 1 278 ? 60.571 16.521 -107.364 1.00 85.62 278 ALA A N 1
ATOM 2334 C CA . ALA A 1 278 ? 62.009 16.554 -107.604 1.00 85.62 278 ALA A CA 1
ATOM 2335 C C . ALA A 1 278 ? 62.474 15.293 -108.347 1.00 85.62 278 ALA A C 1
ATOM 2337 O O . ALA A 1 278 ? 63.207 15.408 -109.329 1.00 85.62 278 ALA A O 1
ATOM 2338 N N . THR A 1 279 ? 61.995 14.109 -107.949 1.00 84.88 279 THR A N 1
ATOM 2339 C CA . THR A 1 279 ? 62.311 12.857 -108.652 1.00 84.88 279 THR A CA 1
ATOM 2340 C C . THR A 1 279 ? 61.769 12.837 -110.081 1.00 84.88 279 THR A C 1
ATOM 2342 O O . THR A 1 279 ? 62.477 12.410 -110.992 1.00 84.88 279 THR A O 1
ATOM 2345 N N . ASP A 1 280 ? 60.569 13.372 -110.320 1.00 87.00 280 ASP A N 1
ATOM 2346 C CA . ASP A 1 280 ? 60.002 13.488 -111.667 1.00 87.00 280 ASP A CA 1
ATOM 2347 C C . ASP A 1 280 ? 60.842 14.415 -112.560 1.00 87.00 280 ASP A C 1
ATOM 2349 O O . ASP A 1 280 ? 61.093 14.104 -113.729 1.00 87.00 280 ASP A O 1
ATOM 2353 N N . LEU A 1 281 ? 61.333 15.534 -112.016 1.00 86.94 281 LEU A N 1
ATOM 2354 C CA . LEU A 1 281 ? 62.246 16.434 -112.726 1.00 86.94 281 LEU A CA 1
ATOM 2355 C C . LEU A 1 281 ? 63.596 15.767 -113.023 1.00 86.94 281 LEU A C 1
ATOM 2357 O O . LEU A 1 281 ? 64.120 15.923 -114.127 1.00 86.94 281 LEU A O 1
ATOM 2361 N N . GLU A 1 282 ? 64.150 14.996 -112.084 1.00 85.50 282 GLU A N 1
ATOM 2362 C CA . GLU A 1 282 ? 65.375 14.219 -112.310 1.00 85.50 282 GLU A CA 1
ATOM 2363 C C . GLU A 1 282 ? 65.193 13.199 -113.442 1.00 85.50 282 GLU A C 1
ATOM 2365 O O . GLU A 1 282 ? 66.049 13.106 -114.327 1.00 85.50 282 GLU A O 1
ATOM 2370 N N . ILE A 1 283 ? 64.058 12.490 -113.473 1.00 86.75 283 ILE A N 1
ATOM 2371 C CA . ILE A 1 283 ? 63.714 11.557 -114.554 1.00 86.75 283 ILE A CA 1
ATOM 2372 C C . ILE A 1 283 ? 63.633 12.300 -115.892 1.00 86.75 283 ILE A C 1
ATOM 2374 O O . ILE A 1 283 ? 64.245 11.857 -116.866 1.00 86.75 283 ILE A O 1
ATOM 2378 N N . GLN A 1 284 ? 62.955 13.451 -115.953 1.00 84.50 284 GLN A N 1
ATOM 2379 C CA . GLN A 1 284 ? 62.878 14.262 -117.175 1.00 84.50 284 GLN A CA 1
ATOM 2380 C C . GLN A 1 284 ? 64.257 14.741 -117.649 1.00 84.50 284 GLN A C 1
ATOM 2382 O O . GLN A 1 284 ? 64.549 14.681 -118.844 1.00 84.50 284 GLN A O 1
ATOM 2387 N N . MET A 1 285 ? 65.135 15.166 -116.735 1.00 87.31 285 MET A N 1
ATOM 2388 C CA . MET A 1 285 ? 66.505 15.567 -117.074 1.00 87.31 285 MET A CA 1
ATOM 2389 C C . MET A 1 285 ? 67.341 14.398 -117.606 1.00 87.31 285 MET A C 1
ATOM 2391 O O . MET A 1 285 ? 68.118 14.564 -118.551 1.00 87.31 285 MET A O 1
ATOM 2395 N N . VAL A 1 286 ? 67.208 13.210 -117.009 1.00 85.62 286 VAL A N 1
ATOM 2396 C CA . VAL A 1 286 ? 67.869 11.995 -117.505 1.00 85.62 286 VAL A CA 1
ATOM 2397 C C . VAL A 1 286 ? 67.339 11.636 -118.893 1.00 85.62 286 VAL A C 1
ATOM 2399 O O . VAL A 1 286 ? 68.144 11.343 -119.779 1.00 85.62 286 VAL A O 1
ATOM 2402 N N . GLN A 1 287 ? 66.025 11.732 -119.107 1.00 86.62 287 GLN A N 1
ATOM 2403 C CA . GLN A 1 287 ? 65.387 11.489 -120.399 1.00 86.62 287 GLN A CA 1
ATOM 2404 C C . GLN A 1 287 ? 65.913 12.451 -121.476 1.00 86.62 287 GLN A C 1
ATOM 2406 O O . GLN A 1 287 ? 66.364 11.996 -122.522 1.00 86.62 287 GLN A O 1
ATOM 2411 N N . GLN A 1 288 ? 65.986 13.756 -121.190 1.00 85.00 288 GLN A N 1
ATOM 2412 C CA . GLN A 1 288 ? 66.560 14.749 -122.109 1.00 85.00 288 GLN A CA 1
ATOM 2413 C C . GLN A 1 288 ? 68.016 14.430 -122.476 1.00 85.00 288 GLN A C 1
ATOM 2415 O O . GLN A 1 288 ? 68.382 14.470 -123.648 1.00 85.00 288 GLN A O 1
ATOM 2420 N N . LYS A 1 289 ? 68.851 14.039 -121.502 1.00 87.25 289 LYS A N 1
ATOM 2421 C CA . LYS A 1 289 ? 70.241 13.628 -121.778 1.00 87.25 289 LYS A CA 1
ATOM 2422 C C . LYS A 1 289 ? 70.325 12.353 -122.618 1.00 87.25 289 LYS A C 1
ATOM 2424 O O . LYS A 1 289 ? 71.277 12.188 -123.386 1.00 87.25 289 LYS A O 1
ATOM 2429 N N . LEU A 1 290 ? 69.381 11.425 -122.455 1.00 85.50 290 LEU A N 1
ATOM 2430 C CA . LEU A 1 290 ? 69.285 10.235 -123.301 1.00 85.50 290 LEU A CA 1
ATOM 2431 C C . LEU A 1 290 ? 68.869 10.611 -124.726 1.00 85.50 290 LEU A C 1
ATOM 2433 O O . LEU A 1 290 ? 69.501 10.131 -125.666 1.00 85.50 290 LEU A O 1
ATOM 2437 N N . ASP A 1 291 ? 67.903 11.512 -124.888 1.00 85.38 291 ASP A N 1
ATOM 2438 C CA . ASP A 1 291 ? 67.450 12.005 -126.192 1.00 85.38 291 ASP A CA 1
ATOM 2439 C C . ASP A 1 291 ? 68.561 12.771 -126.930 1.00 85.38 291 ASP A C 1
ATOM 2441 O O . ASP A 1 291 ? 68.796 12.532 -128.114 1.00 85.38 291 ASP A O 1
ATOM 2445 N N . GLU A 1 292 ? 69.338 13.608 -126.234 1.00 82.69 292 GLU A N 1
ATOM 2446 C CA . GLU A 1 292 ? 70.531 14.268 -126.787 1.00 82.69 292 GLU A CA 1
ATOM 2447 C C . GLU A 1 292 ? 71.585 13.251 -127.251 1.00 82.69 292 GLU A C 1
ATOM 2449 O O . GLU A 1 292 ? 72.134 13.360 -128.352 1.00 82.69 292 GLU A O 1
ATOM 2454 N N . ARG A 1 293 ? 71.860 12.217 -126.441 1.00 80.75 293 ARG A N 1
ATOM 2455 C CA . ARG A 1 293 ? 72.770 11.123 -126.825 1.00 80.75 293 ARG A CA 1
ATOM 2456 C C . ARG A 1 293 ? 72.243 10.347 -128.027 1.00 80.75 293 ARG A C 1
ATOM 2458 O O . ARG A 1 293 ? 73.037 9.993 -128.902 1.00 80.75 293 ARG A O 1
ATOM 2465 N N . HIS A 1 294 ? 70.936 10.099 -128.090 1.00 83.88 294 HIS A N 1
ATOM 2466 C CA . HIS A 1 294 ? 70.292 9.467 -129.236 1.00 83.88 294 HIS A CA 1
ATOM 2467 C C . HIS A 1 294 ? 70.411 10.334 -130.489 1.00 83.88 294 HIS A C 1
ATOM 2469 O O . HIS A 1 294 ? 70.835 9.817 -131.519 1.00 83.88 294 HIS A O 1
ATOM 2475 N N . ALA A 1 295 ? 70.170 11.643 -130.406 1.00 82.25 295 ALA A N 1
ATOM 2476 C CA . ALA A 1 295 ? 70.333 12.570 -131.524 1.00 82.25 295 ALA A CA 1
ATOM 2477 C C . ALA A 1 295 ? 71.788 12.621 -132.033 1.00 82.25 295 ALA A C 1
ATOM 2479 O O . ALA A 1 295 ? 72.032 12.553 -133.241 1.00 82.25 295 ALA A O 1
ATOM 2480 N N . ILE A 1 296 ? 72.774 12.651 -131.125 1.00 80.31 296 ILE A N 1
ATOM 2481 C CA . ILE A 1 296 ? 74.203 12.558 -131.474 1.00 80.31 296 ILE A CA 1
ATOM 2482 C C . ILE A 1 296 ? 74.505 11.221 -132.166 1.00 80.31 296 ILE A C 1
ATOM 2484 O O . ILE A 1 296 ? 75.216 11.178 -133.175 1.00 80.31 296 ILE A O 1
ATOM 2488 N N . HIS A 1 297 ? 73.967 10.118 -131.643 1.00 79.44 297 HIS A N 1
ATOM 2489 C CA . HIS A 1 297 ? 74.145 8.793 -132.228 1.00 79.44 297 HIS A CA 1
ATOM 2490 C C . HIS A 1 297 ? 73.489 8.683 -133.610 1.00 79.44 297 HIS A C 1
ATOM 2492 O O . HIS A 1 297 ? 74.104 8.149 -134.528 1.00 79.44 297 HIS A O 1
ATOM 2498 N N . GLU A 1 298 ? 72.284 9.215 -133.806 1.00 80.62 298 GLU A N 1
ATOM 2499 C CA . GLU A 1 298 ? 71.606 9.238 -135.103 1.00 80.62 298 GLU A CA 1
ATOM 2500 C C . GLU A 1 298 ? 72.360 10.076 -136.137 1.00 80.62 298 GLU A C 1
ATOM 2502 O O . GLU A 1 298 ? 72.528 9.628 -137.274 1.00 80.62 298 GLU A O 1
ATOM 2507 N N . ALA A 1 299 ? 72.887 11.241 -135.750 1.00 77.88 299 A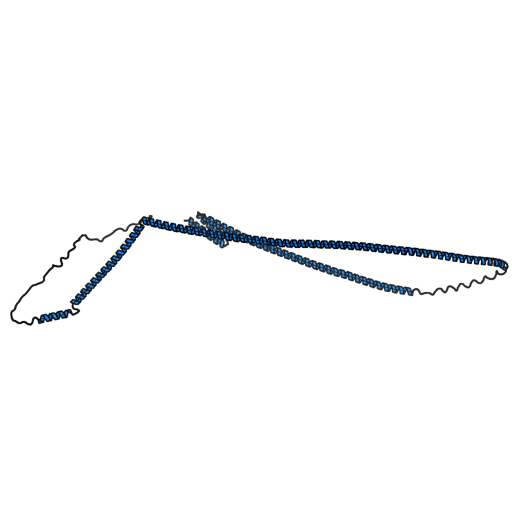LA A N 1
ATOM 2508 C CA . ALA A 1 299 ? 73.752 12.048 -136.608 1.00 77.88 299 ALA A CA 1
ATOM 2509 C C . ALA A 1 299 ? 75.025 11.274 -137.007 1.00 77.88 299 ALA A C 1
ATOM 2511 O O . ALA A 1 299 ? 75.398 11.228 -138.184 1.00 77.88 299 ALA A O 1
ATOM 2512 N N . ARG A 1 300 ? 75.648 10.572 -136.049 1.00 77.44 300 ARG A N 1
ATOM 2513 C CA . ARG A 1 300 ? 76.810 9.705 -136.300 1.00 77.44 300 ARG A CA 1
ATOM 2514 C C . ARG A 1 300 ? 76.459 8.508 -137.192 1.00 77.44 300 ARG A C 1
ATOM 2516 O O . ARG A 1 300 ? 77.246 8.152 -138.067 1.00 77.44 300 ARG A O 1
ATOM 2523 N N . MET A 1 301 ? 75.284 7.906 -137.014 1.00 72.94 301 MET A N 1
ATOM 2524 C CA . MET A 1 301 ? 74.811 6.765 -137.803 1.00 72.94 301 MET A CA 1
ATOM 2525 C C . MET A 1 301 ? 74.393 7.150 -139.221 1.00 72.94 301 MET A C 1
ATOM 2527 O O . MET A 1 301 ? 74.610 6.350 -140.128 1.00 72.94 301 MET A O 1
ATOM 2531 N N . LYS A 1 302 ? 73.853 8.353 -139.453 1.00 76.94 302 LYS A N 1
ATOM 2532 C CA . LYS A 1 302 ? 73.630 8.887 -140.809 1.00 76.94 302 LYS A CA 1
ATOM 2533 C C . LYS A 1 302 ? 74.964 9.078 -141.543 1.00 76.94 302 LYS A C 1
ATOM 2535 O O . LYS A 1 302 ? 75.124 8.532 -142.631 1.00 76.94 302 LYS A O 1
ATOM 2540 N N . SER A 1 303 ? 75.966 9.668 -140.882 1.00 70.19 303 SER A N 1
ATOM 2541 C CA . SER A 1 303 ? 77.332 9.780 -141.426 1.00 70.19 303 SER A CA 1
ATOM 2542 C C . SER A 1 303 ? 77.999 8.417 -141.685 1.00 70.19 303 SER A C 1
ATOM 2544 O O . SER A 1 303 ? 78.706 8.233 -142.676 1.00 70.19 303 SER A O 1
ATOM 2546 N N . LEU A 1 304 ? 77.766 7.420 -140.822 1.00 68.31 304 LEU A N 1
ATOM 2547 C CA . LEU A 1 304 ? 78.272 6.059 -141.025 1.00 68.31 304 LEU A CA 1
ATOM 2548 C C . LEU A 1 304 ? 77.523 5.308 -142.133 1.00 68.31 304 LEU A C 1
ATOM 2550 O O . LEU A 1 304 ? 78.164 4.563 -142.865 1.00 68.31 304 LEU A O 1
ATOM 2554 N N . LYS A 1 305 ? 76.207 5.498 -142.298 1.00 67.38 305 LYS A N 1
ATOM 2555 C CA . LYS A 1 305 ? 75.419 4.892 -143.388 1.00 67.38 305 LYS A CA 1
ATOM 2556 C C . LYS A 1 305 ? 75.848 5.416 -144.762 1.00 67.38 305 LYS A C 1
ATOM 2558 O O . LYS A 1 305 ? 75.971 4.612 -145.681 1.00 67.38 305 LYS A O 1
ATOM 2563 N N . GLU A 1 306 ? 76.187 6.699 -144.875 1.00 62.56 306 GLU A N 1
ATOM 2564 C CA . GLU A 1 306 ? 76.774 7.288 -146.091 1.00 62.56 306 GLU A CA 1
ATOM 2565 C C . GLU A 1 306 ? 78.157 6.695 -146.420 1.00 62.56 306 GLU A C 1
ATOM 2567 O O . GLU A 1 306 ? 78.478 6.478 -147.585 1.00 62.56 306 GLU A O 1
ATOM 2572 N N . LYS A 1 307 ? 78.952 6.325 -145.404 1.00 61.12 307 LYS A N 1
ATOM 2573 C CA . LYS A 1 307 ? 80.254 5.650 -145.582 1.00 61.12 307 LYS A CA 1
ATOM 2574 C C . LYS A 1 307 ? 80.146 4.132 -145.805 1.00 61.12 307 LYS A C 1
ATOM 2576 O O . LYS A 1 307 ? 81.038 3.541 -146.404 1.00 61.12 307 LYS A O 1
ATOM 2581 N N . LYS A 1 308 ? 79.066 3.484 -145.348 1.00 56.72 308 LYS A N 1
ATOM 2582 C CA . LYS A 1 308 ? 78.838 2.025 -145.460 1.00 56.72 308 LYS A CA 1
ATOM 2583 C C . LYS A 1 308 ? 78.184 1.612 -146.790 1.00 56.72 308 LYS A C 1
ATOM 2585 O O . LYS A 1 308 ? 78.338 0.463 -147.201 1.00 56.72 308 LYS A O 1
ATOM 2590 N N . ALA A 1 309 ? 77.536 2.544 -147.495 1.00 55.03 309 ALA A N 1
ATOM 2591 C CA . ALA A 1 309 ? 77.045 2.344 -148.865 1.00 55.03 309 ALA A CA 1
ATOM 2592 C C . ALA A 1 309 ? 78.178 2.150 -149.900 1.00 55.03 309 ALA A C 1
ATOM 2594 O O . ALA A 1 309 ? 77.933 1.610 -150.970 1.00 55.03 309 ALA A O 1
ATOM 2595 N N . ALA A 1 310 ? 79.426 2.503 -149.562 1.00 52.91 310 ALA A N 1
ATOM 2596 C CA . ALA A 1 310 ? 80.611 2.285 -150.400 1.00 52.91 310 ALA A CA 1
ATOM 2597 C C . ALA A 1 310 ? 81.409 1.001 -150.059 1.00 52.91 310 ALA A C 1
ATOM 2599 O O . ALA A 1 310 ? 82.421 0.727 -150.693 1.00 52.91 310 ALA A O 1
ATOM 2600 N N . ALA A 1 311 ? 80.988 0.211 -149.060 1.00 54.69 311 ALA A N 1
ATOM 2601 C CA . ALA A 1 311 ? 81.744 -0.951 -148.558 1.00 54.69 311 ALA A CA 1
ATOM 2602 C C . ALA A 1 311 ? 80.900 -2.237 -148.414 1.00 54.69 311 ALA A C 1
ATOM 2604 O O . ALA A 1 311 ? 81.309 -3.186 -147.747 1.00 54.69 311 ALA A O 1
ATOM 2605 N N . THR A 1 312 ? 79.707 -2.279 -149.015 1.00 56.31 312 THR A N 1
ATOM 2606 C CA . THR A 1 312 ? 78.728 -3.375 -148.885 1.00 56.31 312 THR A CA 1
ATOM 2607 C C . THR A 1 312 ? 78.598 -4.245 -150.141 1.00 56.31 312 THR A C 1
ATOM 2609 O O . THR A 1 312 ? 77.516 -4.732 -150.441 1.00 56.31 312 THR A O 1
ATOM 2612 N N . GLU A 1 313 ? 79.716 -4.528 -150.820 1.00 51.88 313 GLU A N 1
ATOM 2613 C CA . GLU A 1 313 ? 79.806 -5.636 -151.795 1.00 51.88 313 GLU A CA 1
ATOM 2614 C C . GLU A 1 313 ? 80.640 -6.841 -151.308 1.00 51.88 313 GLU A C 1
ATOM 2616 O O . GLU A 1 313 ? 80.694 -7.860 -151.986 1.00 51.88 313 GLU A O 1
ATOM 2621 N N . ILE A 1 314 ? 81.251 -6.810 -150.113 1.00 49.56 314 ILE A N 1
ATOM 2622 C CA . ILE A 1 314 ? 82.145 -7.899 -149.658 1.00 49.56 314 ILE A CA 1
ATOM 2623 C C . ILE A 1 314 ? 81.956 -8.212 -148.161 1.00 49.56 314 ILE A C 1
ATOM 2625 O O . ILE A 1 314 ? 82.852 -7.956 -147.367 1.00 49.56 314 ILE A O 1
ATOM 2629 N N . ALA A 1 315 ? 80.798 -8.737 -147.729 1.00 48.94 315 ALA A N 1
ATOM 2630 C CA . ALA A 1 315 ? 80.656 -9.327 -146.375 1.00 48.94 315 ALA A CA 1
ATOM 2631 C C . ALA A 1 315 ? 79.364 -10.150 -146.140 1.00 48.94 315 ALA A C 1
ATOM 2633 O O . ALA A 1 315 ? 78.866 -10.193 -145.016 1.00 48.94 315 ALA A O 1
ATOM 2634 N N . GLN A 1 316 ? 78.783 -10.800 -147.158 1.00 45.72 316 GLN A N 1
ATOM 2635 C CA . GLN A 1 316 ? 77.527 -11.563 -147.004 1.00 45.72 316 GLN A CA 1
ATOM 2636 C C . GLN A 1 316 ? 77.668 -13.094 -146.876 1.00 45.72 316 GLN A C 1
ATOM 2638 O O . GLN A 1 316 ? 76.682 -13.798 -147.053 1.00 45.72 316 GLN A O 1
ATOM 2643 N N . LEU A 1 317 ? 78.832 -13.653 -146.508 1.00 45.91 317 LEU A N 1
ATOM 2644 C CA . LEU A 1 317 ? 78.998 -15.124 -146.509 1.00 45.91 317 LEU A CA 1
ATOM 2645 C C . LEU A 1 317 ? 79.740 -15.784 -145.323 1.00 45.91 317 LEU A C 1
ATOM 2647 O O . LEU A 1 317 ? 80.185 -16.916 -145.478 1.00 45.91 317 LEU A O 1
ATOM 2651 N N . ALA A 1 318 ? 79.855 -15.178 -144.127 1.00 45.59 318 ALA A N 1
ATOM 2652 C CA . ALA A 1 318 ? 80.723 -15.773 -143.083 1.00 45.59 318 ALA A CA 1
ATOM 2653 C C . ALA A 1 318 ? 80.208 -15.915 -141.630 1.00 45.59 318 ALA A C 1
ATOM 2655 O O . ALA A 1 318 ? 80.939 -16.480 -140.823 1.00 45.59 318 ALA A O 1
ATOM 2656 N N . VAL A 1 319 ? 78.996 -15.490 -141.240 1.00 47.62 319 VAL A N 1
ATOM 2657 C CA . VAL A 1 319 ? 78.618 -15.451 -139.794 1.00 47.62 319 VAL A CA 1
ATOM 2658 C C . VAL A 1 319 ? 77.342 -16.238 -139.460 1.00 47.62 319 VAL A C 1
ATOM 2660 O O . VAL A 1 319 ? 76.532 -15.840 -138.633 1.00 47.62 319 VAL A O 1
ATOM 2663 N N . ALA A 1 320 ? 77.162 -17.406 -140.082 1.00 44.88 320 ALA A N 1
ATOM 2664 C CA . ALA A 1 320 ? 76.045 -18.319 -139.799 1.00 44.88 320 ALA A CA 1
ATOM 2665 C C . ALA A 1 320 ? 76.435 -19.555 -138.952 1.00 44.88 320 ALA A C 1
ATOM 2667 O O . ALA A 1 320 ? 75.772 -20.586 -139.045 1.00 44.88 320 ALA A O 1
ATOM 2668 N N . LYS A 1 321 ? 77.511 -19.521 -138.141 1.00 47.62 321 LYS A N 1
ATOM 2669 C CA . LYS A 1 321 ? 78.027 -20.763 -137.517 1.00 47.62 321 LYS A CA 1
ATOM 2670 C C . LYS A 1 321 ? 78.607 -20.691 -136.093 1.00 47.62 321 LYS A C 1
ATOM 2672 O O . LYS A 1 321 ? 79.501 -21.473 -135.788 1.00 47.62 321 LYS A O 1
ATOM 2677 N N . GLN A 1 322 ? 78.106 -19.831 -135.196 1.00 42.84 322 GLN A N 1
ATOM 2678 C CA . GLN A 1 322 ? 78.703 -19.736 -133.844 1.00 42.84 322 GLN A CA 1
ATOM 2679 C C . GLN A 1 322 ? 77.755 -19.415 -132.666 1.00 42.84 322 GLN A C 1
ATOM 2681 O O . GLN A 1 322 ? 78.202 -18.860 -131.672 1.00 42.84 322 GLN A O 1
ATOM 2686 N N . ILE A 1 323 ? 76.464 -19.781 -132.731 1.00 51.12 323 ILE A N 1
ATOM 2687 C CA . ILE A 1 323 ? 75.481 -19.522 -131.644 1.00 51.12 323 ILE A CA 1
ATOM 2688 C C . ILE A 1 323 ? 74.780 -20.823 -131.191 1.00 51.12 323 ILE A C 1
ATOM 2690 O O . ILE A 1 323 ? 73.561 -20.920 -131.197 1.00 51.12 323 ILE A O 1
ATOM 2694 N N . LYS A 1 324 ? 75.527 -21.888 -130.861 1.00 44.53 324 LYS A N 1
ATOM 2695 C CA . LYS A 1 324 ? 74.925 -23.165 -130.396 1.00 44.53 324 LYS A CA 1
ATOM 2696 C C . LYS A 1 324 ? 75.664 -23.880 -129.246 1.00 44.53 324 LYS A C 1
ATOM 2698 O O . LYS A 1 324 ? 75.537 -25.092 -129.140 1.00 44.53 324 LYS A O 1
ATOM 2703 N N . ALA A 1 325 ? 76.421 -23.184 -128.385 1.00 45.94 325 ALA A N 1
ATOM 2704 C CA . ALA A 1 325 ? 77.250 -23.877 -127.377 1.00 45.94 325 ALA A CA 1
ATOM 2705 C C . ALA A 1 325 ? 77.212 -23.393 -125.906 1.00 45.94 325 ALA A C 1
ATOM 2707 O O . ALA A 1 325 ? 77.764 -24.109 -125.077 1.00 45.94 325 ALA A O 1
ATOM 2708 N N . ASP A 1 326 ? 76.560 -22.284 -125.522 1.00 48.53 326 ASP A N 1
ATOM 2709 C CA . ASP A 1 326 ? 76.829 -21.672 -124.194 1.00 48.53 326 ASP A CA 1
ATOM 2710 C C . ASP A 1 326 ? 75.679 -21.635 -123.157 1.00 48.53 326 ASP A C 1
ATOM 2712 O O . ASP A 1 326 ? 75.854 -21.058 -122.084 1.00 48.53 326 ASP A O 1
ATOM 2716 N N . GLU A 1 327 ? 74.530 -22.286 -123.373 1.00 49.62 327 GLU A N 1
ATOM 2717 C CA . GLU A 1 327 ? 73.368 -22.133 -122.462 1.00 49.62 327 GLU A CA 1
ATOM 2718 C C . GLU A 1 327 ? 73.158 -23.239 -121.398 1.00 49.62 327 GLU A C 1
ATOM 2720 O O . GLU A 1 327 ? 72.320 -23.076 -120.514 1.00 49.62 327 GLU A O 1
ATOM 2725 N N . GLU A 1 328 ? 73.955 -24.316 -121.353 1.00 49.09 328 GLU A N 1
ATOM 2726 C CA . GLU A 1 328 ? 73.679 -25.460 -120.448 1.00 49.09 328 GLU A CA 1
ATOM 2727 C C . GLU A 1 328 ? 74.373 -25.441 -119.063 1.00 49.09 328 GLU A C 1
ATOM 2729 O O . GLU A 1 328 ? 74.119 -26.318 -118.240 1.00 49.09 328 GLU A O 1
ATOM 2734 N N . ARG A 1 329 ? 75.216 -24.454 -118.715 1.00 54.59 329 ARG A N 1
ATOM 2735 C CA . ARG A 1 329 ? 75.997 -24.501 -117.446 1.00 54.59 329 ARG A CA 1
ATOM 2736 C C . ARG A 1 329 ? 75.429 -23.736 -116.242 1.00 54.59 329 ARG A C 1
ATOM 2738 O O . ARG A 1 329 ? 76.050 -23.756 -115.182 1.00 54.59 329 ARG A O 1
ATOM 2745 N N . ARG A 1 330 ? 74.272 -23.070 -116.339 1.00 53.91 330 ARG A N 1
ATOM 2746 C CA . ARG A 1 330 ? 73.857 -22.064 -115.330 1.00 53.91 330 ARG A CA 1
ATOM 2747 C C . ARG A 1 330 ? 72.805 -22.510 -114.295 1.00 53.91 330 ARG A C 1
ATOM 2749 O O . ARG A 1 330 ? 72.514 -21.742 -113.387 1.00 53.91 330 ARG A O 1
ATOM 2756 N N . ILE A 1 331 ? 72.261 -23.730 -114.374 1.00 50.91 331 ILE A N 1
ATOM 2757 C CA . ILE A 1 331 ? 71.083 -24.143 -113.570 1.00 50.91 331 ILE A CA 1
ATOM 2758 C C . ILE A 1 331 ? 71.425 -24.916 -112.268 1.00 50.91 331 ILE A C 1
ATOM 2760 O O . ILE A 1 331 ? 70.568 -25.081 -111.407 1.00 50.91 331 ILE A O 1
ATOM 2764 N N . ASN A 1 332 ? 72.682 -25.302 -112.020 1.00 47.09 332 ASN A N 1
ATOM 2765 C CA . ASN A 1 332 ? 73.036 -26.194 -110.895 1.00 47.09 332 ASN A CA 1
ATOM 2766 C C . ASN A 1 332 ? 73.467 -25.526 -109.562 1.00 47.09 332 ASN A C 1
ATOM 2768 O O . ASN A 1 332 ? 74.022 -26.211 -108.706 1.00 47.09 332 ASN A O 1
ATOM 2772 N N . SER A 1 333 ? 73.217 -24.229 -109.324 1.00 50.09 333 SER A N 1
ATOM 2773 C CA . SER A 1 333 ? 73.666 -23.542 -108.085 1.00 50.09 333 SER A CA 1
ATOM 2774 C C . SER A 1 333 ? 72.565 -23.185 -107.068 1.00 50.09 333 SER A C 1
ATOM 2776 O O . SER A 1 333 ? 72.801 -22.358 -106.191 1.00 50.09 333 SER A O 1
ATOM 2778 N N . MET A 1 334 ? 71.366 -23.766 -107.167 1.00 56.53 334 MET A N 1
ATOM 2779 C CA . MET A 1 334 ? 70.155 -23.286 -106.471 1.00 56.53 334 MET A CA 1
ATOM 2780 C C . MET A 1 334 ? 69.588 -24.233 -105.393 1.00 56.53 334 MET A C 1
ATOM 2782 O O . MET A 1 334 ? 68.391 -24.206 -105.148 1.00 56.53 334 MET A O 1
ATOM 2786 N N . LEU A 1 335 ? 70.398 -25.061 -104.719 1.00 53.00 335 LEU A N 1
ATOM 2787 C CA . LEU A 1 335 ? 69.914 -25.884 -103.591 1.00 53.00 335 LEU A CA 1
ATOM 2788 C C . LEU A 1 335 ? 70.995 -26.140 -102.525 1.00 53.00 335 LEU A C 1
ATOM 2790 O O . LEU A 1 335 ? 71.611 -27.200 -102.533 1.00 53.00 335 LEU A O 1
ATOM 2794 N N . ARG A 1 336 ? 71.200 -25.197 -101.587 1.00 51.59 336 ARG A N 1
ATOM 2795 C CA . ARG A 1 336 ? 71.709 -25.461 -100.217 1.00 51.59 336 ARG A CA 1
ATOM 2796 C C . ARG A 1 336 ? 71.333 -24.331 -99.243 1.00 51.59 336 ARG A C 1
ATOM 2798 O O . ARG A 1 336 ? 72.157 -23.463 -98.985 1.00 51.59 336 ARG A O 1
ATOM 2805 N N . CYS A 1 337 ? 70.132 -24.387 -98.664 1.00 48.94 337 CYS A N 1
ATOM 2806 C CA . CYS A 1 337 ? 69.773 -23.707 -97.408 1.00 48.94 337 CYS A CA 1
ATOM 2807 C C . CYS A 1 337 ? 68.655 -24.497 -96.693 1.00 48.94 337 CYS A C 1
ATOM 2809 O O . CYS A 1 337 ? 67.484 -24.175 -96.847 1.00 48.94 337 CYS A O 1
ATOM 2811 N N . GLU A 1 338 ? 69.002 -25.515 -95.902 1.00 55.75 338 GLU A N 1
ATOM 2812 C CA . GLU A 1 338 ? 68.110 -26.070 -94.870 1.00 55.75 338 GLU A CA 1
ATOM 2813 C C . GLU A 1 338 ? 68.567 -25.525 -93.513 1.00 55.75 338 GLU A C 1
ATOM 2815 O O . GLU A 1 338 ? 69.662 -25.827 -93.043 1.00 55.75 338 GLU A O 1
ATOM 2820 N N . GLY A 1 339 ? 67.755 -24.659 -92.908 1.00 53.66 339 GLY A N 1
ATOM 2821 C CA . GLY A 1 339 ? 68.069 -24.025 -91.624 1.00 53.66 339 GLY A CA 1
ATOM 2822 C C . GLY A 1 339 ? 66.872 -23.379 -90.926 1.00 53.66 339 GLY A C 1
ATOM 2823 O O . GLY A 1 339 ? 67.070 -22.494 -90.099 1.00 53.66 339 GLY A O 1
ATOM 2824 N N . GLN A 1 340 ? 65.639 -23.780 -91.259 1.00 54.44 340 GLN A N 1
ATOM 2825 C CA . GLN A 1 340 ? 64.418 -23.103 -90.795 1.00 54.44 340 GLN A CA 1
ATOM 2826 C C . GLN A 1 340 ? 63.584 -23.896 -89.766 1.00 54.44 340 GLN A C 1
ATOM 2828 O O . GLN A 1 340 ? 62.688 -23.317 -89.159 1.00 54.44 340 GLN A O 1
ATOM 2833 N N . ASP A 1 341 ? 63.929 -25.158 -89.468 1.00 56.81 341 ASP A N 1
ATOM 2834 C CA . ASP A 1 341 ? 63.110 -26.017 -88.588 1.00 56.81 341 ASP A CA 1
ATOM 2835 C C . ASP A 1 341 ? 63.562 -26.086 -87.116 1.00 56.81 341 ASP A C 1
ATOM 2837 O O . ASP A 1 341 ? 62.764 -26.393 -86.233 1.00 56.81 341 ASP A O 1
ATOM 2841 N N . ILE A 1 342 ? 64.810 -25.734 -86.782 1.00 58.72 342 ILE A N 1
ATOM 2842 C CA . ILE A 1 342 ? 65.334 -25.896 -85.405 1.00 58.72 342 ILE A CA 1
ATOM 2843 C C . ILE A 1 342 ? 64.929 -24.728 -84.475 1.00 58.72 342 ILE A C 1
ATOM 2845 O O . ILE A 1 342 ? 64.886 -24.876 -83.251 1.00 58.72 342 ILE A O 1
ATOM 2849 N N . THR A 1 343 ? 64.588 -23.558 -85.022 1.00 60.56 343 THR A N 1
ATOM 2850 C CA . THR A 1 343 ? 64.209 -22.364 -84.240 1.00 60.56 343 THR A CA 1
ATOM 2851 C C . THR A 1 343 ? 62.732 -22.340 -83.838 1.00 60.56 343 THR A C 1
ATOM 2853 O O . THR A 1 343 ? 62.408 -21.811 -82.773 1.00 60.56 343 THR A O 1
ATOM 2856 N N . ASN A 1 344 ? 61.844 -22.959 -84.620 1.00 64.06 344 ASN A N 1
ATOM 2857 C CA . ASN A 1 344 ? 60.405 -22.987 -84.336 1.00 64.06 344 ASN A CA 1
ATOM 2858 C C . ASN A 1 344 ? 60.047 -23.980 -83.216 1.00 64.06 344 ASN A C 1
ATOM 2860 O O . ASN A 1 344 ? 59.282 -23.631 -82.317 1.00 64.06 344 ASN A O 1
ATOM 2864 N N . VAL A 1 345 ? 60.691 -25.153 -83.181 1.00 66.00 345 VAL A N 1
ATOM 2865 C CA . VAL A 1 345 ? 60.442 -26.184 -82.154 1.00 66.00 345 VAL A CA 1
ATOM 2866 C C . VAL A 1 345 ? 60.827 -25.695 -80.747 1.00 66.00 345 VAL A C 1
ATOM 2868 O O . VAL A 1 345 ? 60.045 -25.820 -79.805 1.00 66.00 345 VAL A O 1
ATOM 2871 N N . ARG A 1 346 ? 61.975 -25.016 -80.593 1.00 65.31 346 ARG A N 1
ATOM 2872 C CA . ARG A 1 346 ? 62.393 -24.445 -79.292 1.00 65.31 346 ARG A CA 1
ATOM 2873 C C . ARG A 1 346 ? 61.492 -23.303 -78.808 1.00 65.31 346 ARG A C 1
ATOM 2875 O O . ARG A 1 346 ? 61.334 -23.110 -77.601 1.00 65.31 346 ARG A O 1
ATOM 2882 N N . ALA A 1 347 ? 60.908 -22.529 -79.724 1.00 69.00 347 ALA A N 1
ATOM 2883 C CA . ALA A 1 347 ? 59.981 -21.456 -79.371 1.00 69.00 347 ALA A CA 1
ATOM 2884 C C . ALA A 1 347 ? 58.623 -22.003 -78.888 1.00 69.00 347 ALA A C 1
ATOM 2886 O O . ALA A 1 347 ? 58.011 -21.410 -77.995 1.00 69.00 347 ALA A O 1
ATOM 2887 N N . GLU A 1 348 ? 58.167 -23.137 -79.426 1.00 72.69 348 GLU A N 1
ATOM 2888 C CA . GLU A 1 348 ? 56.939 -23.811 -78.986 1.00 72.69 348 GLU A CA 1
ATOM 2889 C C . GLU A 1 348 ? 57.096 -24.527 -77.641 1.00 72.69 348 GLU A C 1
ATOM 2891 O O . GLU A 1 348 ? 56.234 -24.361 -76.773 1.00 72.69 348 GLU A O 1
ATOM 2896 N N . GLU A 1 349 ? 58.220 -25.203 -77.394 1.00 71.44 349 GLU A N 1
ATOM 2897 C CA . GLU A 1 349 ? 58.509 -25.833 -76.094 1.00 71.44 349 GLU A CA 1
ATOM 2898 C C . GLU A 1 349 ? 58.528 -24.802 -74.945 1.00 71.44 349 GLU A C 1
ATOM 2900 O O . GLU A 1 349 ? 57.947 -25.019 -73.876 1.00 71.44 349 GLU A O 1
ATOM 2905 N N . ALA A 1 350 ? 59.103 -23.616 -75.180 1.00 69.75 350 ALA A N 1
ATOM 2906 C CA . ALA A 1 350 ? 59.122 -22.531 -74.198 1.00 69.75 350 ALA A CA 1
ATOM 2907 C C . ALA A 1 350 ? 57.729 -21.917 -73.939 1.00 69.75 350 ALA A C 1
ATOM 2909 O O . ALA A 1 350 ? 57.445 -21.476 -72.819 1.00 69.75 350 ALA A O 1
ATOM 2910 N N . ARG A 1 351 ? 56.839 -21.890 -74.944 1.00 73.94 351 ARG A N 1
ATOM 2911 C CA . ARG A 1 351 ? 55.447 -21.427 -74.779 1.00 73.94 351 ARG A CA 1
ATOM 2912 C C . ARG A 1 351 ? 54.606 -22.442 -74.007 1.00 73.94 351 ARG A C 1
ATOM 2914 O O . ARG A 1 351 ? 53.872 -22.042 -73.103 1.00 73.94 351 ARG A O 1
ATOM 2921 N N . GLN A 1 352 ? 54.754 -23.733 -74.299 1.00 74.38 352 GLN A N 1
ATOM 2922 C CA . GLN A 1 352 ? 54.026 -24.799 -73.604 1.00 74.38 352 GLN A CA 1
ATOM 2923 C C . GLN A 1 352 ? 54.416 -24.888 -72.118 1.00 74.38 352 GLN A C 1
ATOM 2925 O O . GLN A 1 352 ? 53.539 -24.988 -71.257 1.00 74.38 352 GLN A O 1
ATOM 2930 N N . ALA A 1 353 ? 55.702 -24.728 -71.785 1.00 72.31 353 ALA A N 1
ATOM 2931 C CA . ALA A 1 353 ? 56.163 -24.708 -70.394 1.00 72.31 353 ALA A CA 1
ATOM 2932 C C . ALA A 1 353 ? 55.611 -23.512 -69.588 1.00 72.31 353 ALA A C 1
ATOM 2934 O O . ALA A 1 353 ? 55.255 -23.657 -68.414 1.00 72.31 353 ALA A O 1
ATOM 2935 N N . ARG A 1 354 ? 55.485 -22.328 -70.209 1.00 74.69 354 ARG A N 1
ATOM 2936 C CA . ARG A 1 354 ? 54.877 -21.148 -69.565 1.00 74.69 354 ARG A CA 1
ATOM 2937 C C . ARG A 1 354 ? 53.372 -21.323 -69.370 1.00 74.69 354 ARG A C 1
ATOM 2939 O O . ARG A 1 354 ? 52.881 -21.047 -68.279 1.00 74.69 354 ARG A O 1
ATOM 2946 N N . ALA A 1 355 ? 52.660 -21.837 -70.373 1.00 75.81 355 ALA A N 1
ATOM 2947 C CA . ALA A 1 355 ? 51.224 -22.105 -70.275 1.00 75.81 355 ALA A CA 1
ATOM 2948 C C . ALA A 1 355 ? 50.898 -23.105 -69.149 1.00 75.81 355 ALA A C 1
ATOM 2950 O O . ALA A 1 355 ? 49.984 -22.871 -68.360 1.00 75.81 355 ALA A O 1
ATOM 2951 N N . ALA A 1 356 ? 51.696 -24.168 -69.000 1.00 76.88 356 ALA A N 1
ATOM 2952 C CA . ALA A 1 356 ? 51.537 -25.132 -67.911 1.00 76.88 356 ALA A CA 1
ATOM 2953 C C . ALA A 1 356 ? 51.787 -24.517 -66.519 1.00 76.88 356 ALA A C 1
ATOM 2955 O O . ALA A 1 356 ? 51.111 -24.882 -65.557 1.00 76.88 356 ALA A O 1
ATOM 2956 N N . LYS A 1 357 ? 52.724 -23.564 -66.397 1.00 77.25 357 LYS A N 1
ATOM 2957 C CA . LYS A 1 357 ? 52.991 -22.857 -65.133 1.00 77.25 357 LYS A CA 1
ATOM 2958 C C . LYS A 1 357 ? 51.852 -21.908 -64.749 1.00 77.25 357 LYS A C 1
ATOM 2960 O O . LYS A 1 357 ? 51.453 -21.898 -63.590 1.00 77.25 357 LYS A O 1
ATOM 2965 N N . TYR A 1 358 ? 51.305 -21.155 -65.705 1.00 79.44 358 TYR A N 1
ATOM 2966 C CA . TYR A 1 358 ? 50.167 -20.267 -65.443 1.00 79.44 358 TYR A CA 1
ATOM 2967 C C . TYR A 1 358 ? 48.890 -21.039 -65.105 1.00 79.44 358 TYR A C 1
ATOM 2969 O O . TYR A 1 358 ? 48.192 -20.652 -64.175 1.00 79.44 358 TYR A O 1
ATOM 2977 N N . LYS A 1 359 ? 48.643 -22.179 -65.762 1.00 82.06 359 LYS A N 1
ATOM 2978 C CA . LYS A 1 359 ? 47.497 -23.042 -65.448 1.00 82.06 359 LYS A CA 1
ATOM 2979 C C . LYS 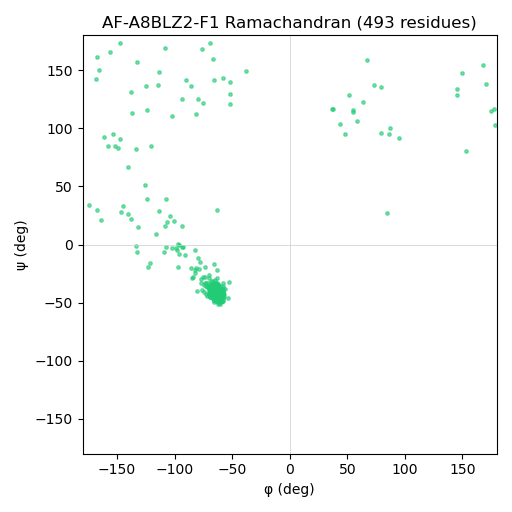A 1 359 ? 47.548 -23.595 -64.017 1.00 82.06 359 LYS A C 1
ATOM 2981 O O . LYS A 1 359 ? 46.537 -23.593 -63.330 1.00 82.06 359 LYS A O 1
ATOM 2986 N N . LYS A 1 360 ? 48.731 -23.990 -63.525 1.00 79.06 360 LYS A N 1
ATOM 2987 C CA . LYS A 1 360 ? 48.900 -24.420 -62.122 1.00 79.06 360 LYS A CA 1
ATOM 2988 C C . LYS A 1 360 ? 48.616 -23.296 -61.119 1.00 79.06 360 LYS A C 1
ATOM 2990 O O . LYS A 1 360 ? 47.965 -23.548 -60.114 1.00 79.06 360 LYS A O 1
ATOM 2995 N N . LEU A 1 361 ? 49.061 -22.069 -61.405 1.00 80.62 361 LEU A N 1
ATOM 2996 C CA . LEU A 1 361 ? 48.789 -20.909 -60.546 1.00 80.62 361 LEU A CA 1
ATOM 2997 C C . LEU A 1 361 ? 47.301 -20.525 -60.545 1.00 80.62 361 LEU A C 1
ATOM 2999 O O . LEU A 1 361 ? 46.774 -20.132 -59.508 1.00 80.62 361 LEU A O 1
ATOM 3003 N N . GLU A 1 362 ? 46.618 -20.663 -61.682 1.00 80.81 362 GLU A N 1
ATOM 3004 C CA . GLU A 1 362 ? 45.171 -20.450 -61.781 1.00 80.81 362 GLU A CA 1
ATOM 3005 C C . GLU A 1 362 ? 44.386 -21.502 -60.980 1.00 80.81 362 GLU A C 1
ATOM 3007 O O . GLU A 1 362 ? 43.489 -21.149 -60.212 1.00 80.81 362 GLU A O 1
ATOM 3012 N N . ASP A 1 363 ? 44.768 -22.779 -61.085 1.00 81.94 363 ASP A N 1
ATOM 3013 C CA . ASP A 1 363 ? 44.145 -23.875 -60.334 1.00 81.94 363 ASP A CA 1
ATOM 3014 C C . ASP A 1 363 ? 44.389 -23.750 -58.813 1.00 81.94 363 ASP A C 1
ATOM 3016 O O . ASP A 1 363 ? 43.497 -24.039 -58.012 1.00 81.94 363 ASP A O 1
ATOM 3020 N N . GLU A 1 364 ? 45.569 -23.286 -58.388 1.00 77.25 364 GLU A N 1
ATOM 3021 C CA . GLU A 1 364 ? 45.878 -23.002 -56.978 1.00 77.25 364 GLU A CA 1
ATOM 3022 C C . GLU A 1 364 ? 45.093 -21.793 -56.446 1.00 77.25 364 GLU A C 1
ATOM 3024 O O . GLU A 1 364 ? 44.513 -21.869 -55.361 1.00 77.25 364 GLU A O 1
ATOM 3029 N N . ALA A 1 365 ? 44.997 -20.707 -57.221 1.00 77.38 365 ALA A N 1
ATOM 3030 C CA . ALA A 1 365 ? 44.192 -19.542 -56.857 1.00 77.38 365 ALA A CA 1
ATOM 3031 C C . ALA A 1 365 ? 42.699 -19.893 -56.751 1.00 77.38 365 ALA A C 1
ATOM 3033 O O . ALA A 1 365 ? 42.025 -19.440 -55.823 1.00 77.38 365 ALA A O 1
ATOM 3034 N N . ARG A 1 366 ? 42.187 -20.745 -57.652 1.00 81.12 366 ARG A N 1
ATOM 3035 C CA . ARG A 1 366 ? 40.808 -21.245 -57.594 1.00 81.12 366 ARG A CA 1
ATOM 3036 C C . ARG A 1 366 ? 40.568 -22.075 -56.332 1.00 81.12 366 ARG A C 1
ATOM 3038 O O . ARG A 1 366 ? 39.616 -21.788 -55.612 1.00 81.12 366 ARG A O 1
ATOM 3045 N N . LYS A 1 367 ? 41.464 -23.012 -56.001 1.00 84.06 367 LYS A N 1
ATOM 3046 C CA . LYS A 1 367 ? 41.360 -23.820 -54.771 1.00 84.06 367 LYS A CA 1
ATOM 3047 C C . LYS A 1 367 ? 41.376 -22.965 -53.507 1.00 84.06 367 LYS A C 1
ATOM 3049 O O . LYS A 1 367 ? 40.542 -23.168 -52.634 1.00 84.06 367 LYS A O 1
ATOM 3054 N N . ILE A 1 368 ? 42.278 -21.987 -53.405 1.00 79.44 368 ILE A N 1
ATOM 3055 C CA . ILE A 1 368 ? 42.335 -21.083 -52.241 1.00 79.44 368 ILE A CA 1
ATOM 3056 C C . ILE A 1 368 ? 41.023 -20.301 -52.099 1.00 79.44 368 ILE A C 1
ATOM 3058 O O . ILE A 1 368 ? 40.516 -20.133 -50.991 1.00 79.44 368 ILE A O 1
ATOM 3062 N N . ASN A 1 369 ? 40.443 -19.850 -53.212 1.00 80.62 369 ASN A N 1
ATOM 3063 C CA . ASN A 1 369 ? 39.187 -19.111 -53.179 1.00 80.62 369 ASN A CA 1
ATOM 3064 C C . ASN A 1 369 ? 38.000 -20.008 -52.782 1.00 80.62 369 ASN A C 1
ATOM 3066 O O . ASN A 1 369 ? 37.177 -19.604 -51.966 1.00 80.62 369 ASN A O 1
ATOM 3070 N N . GLU A 1 370 ? 37.951 -21.246 -53.278 1.00 79.75 370 GLU A N 1
ATOM 3071 C CA . GLU A 1 370 ? 36.957 -22.251 -52.876 1.00 79.75 370 GLU A CA 1
ATOM 3072 C C . GLU A 1 370 ? 37.051 -22.583 -51.376 1.00 79.75 370 GLU A C 1
ATOM 3074 O O . GLU A 1 370 ? 36.028 -22.589 -50.690 1.00 79.75 370 GLU A O 1
ATOM 3079 N N . PHE A 1 371 ? 38.262 -22.757 -50.831 1.00 83.81 371 PHE A N 1
ATOM 3080 C CA . PHE A 1 371 ? 38.468 -22.962 -49.391 1.00 83.81 371 PHE A CA 1
ATOM 3081 C C . PHE A 1 371 ? 38.044 -21.748 -48.557 1.00 83.81 371 PHE A C 1
ATOM 3083 O O . PHE A 1 371 ? 37.398 -21.915 -47.526 1.00 83.81 371 PHE A O 1
ATOM 3090 N N . ASN A 1 372 ? 38.344 -20.528 -49.006 1.00 79.69 372 ASN A N 1
ATOM 3091 C CA . ASN A 1 372 ? 37.947 -19.310 -48.295 1.00 79.69 372 ASN A CA 1
ATOM 3092 C C . ASN A 1 372 ? 36.429 -19.095 -48.296 1.00 79.69 372 ASN A C 1
ATOM 3094 O O . ASN A 1 372 ? 35.871 -18.605 -47.314 1.00 79.69 372 ASN A O 1
ATOM 3098 N N . VAL A 1 373 ? 35.751 -19.440 -49.392 1.00 83.44 373 VAL A N 1
ATOM 3099 C CA . VAL A 1 373 ? 34.287 -19.394 -49.463 1.00 83.44 373 VAL A CA 1
ATOM 3100 C C . VAL A 1 373 ? 33.689 -20.449 -48.531 1.00 83.44 373 VAL A C 1
ATOM 3102 O O . VAL A 1 373 ? 32.810 -20.115 -47.739 1.00 83.44 373 VAL A O 1
ATOM 3105 N N . ALA A 1 374 ? 34.208 -21.680 -48.550 1.00 82.62 374 ALA A N 1
ATOM 3106 C CA . ALA A 1 374 ? 33.764 -22.744 -47.652 1.00 82.62 374 ALA A CA 1
ATOM 3107 C C . ALA A 1 374 ? 33.975 -22.393 -46.165 1.00 82.62 374 ALA A C 1
ATOM 3109 O O . ALA A 1 374 ? 33.059 -22.589 -45.370 1.00 82.62 374 ALA A O 1
ATOM 3110 N N . ASP A 1 375 ? 35.121 -21.809 -45.792 1.00 82.38 375 ASP A N 1
ATOM 3111 C CA . ASP A 1 375 ? 35.400 -21.383 -44.410 1.00 82.38 375 ASP A CA 1
ATOM 3112 C C . ASP A 1 375 ? 34.458 -20.254 -43.959 1.00 82.38 375 ASP A C 1
ATOM 3114 O O . ASP A 1 375 ? 33.924 -20.284 -42.852 1.00 82.38 375 ASP A O 1
ATOM 3118 N N . LYS A 1 376 ? 34.156 -19.286 -44.837 1.00 85.00 376 LYS A N 1
ATOM 3119 C CA . LYS A 1 376 ? 33.166 -18.235 -44.540 1.00 85.00 376 LYS A CA 1
ATOM 3120 C C . LYS A 1 376 ? 31.761 -18.798 -44.327 1.00 85.00 376 LYS A C 1
ATOM 3122 O O . LYS A 1 376 ? 31.078 -18.364 -43.402 1.00 85.00 376 LYS A O 1
ATOM 3127 N N . PHE A 1 377 ? 31.331 -19.756 -45.150 1.00 86.06 377 PHE A N 1
ATOM 3128 C CA . PHE A 1 377 ? 30.041 -20.425 -44.959 1.00 86.06 377 PHE A CA 1
ATOM 3129 C C . PHE A 1 377 ? 30.011 -21.250 -43.670 1.00 86.06 377 PHE A C 1
ATOM 3131 O O . PHE A 1 377 ? 29.015 -21.200 -42.955 1.00 86.06 377 PHE A O 1
ATOM 3138 N N . ALA A 1 378 ? 31.099 -21.949 -43.337 1.00 83.38 378 ALA A N 1
ATOM 3139 C CA . ALA A 1 378 ? 31.199 -22.712 -42.098 1.00 83.38 378 ALA A CA 1
ATOM 3140 C C . ALA A 1 378 ? 31.117 -21.806 -40.859 1.00 83.38 378 ALA A C 1
ATOM 3142 O O . ALA A 1 378 ? 30.355 -22.103 -39.942 1.00 83.38 378 ALA A O 1
ATOM 3143 N N . ARG A 1 379 ? 31.827 -20.669 -40.846 1.00 84.69 379 ARG A N 1
ATOM 3144 C CA . ARG A 1 379 ? 31.748 -19.693 -39.743 1.00 84.69 379 ARG A CA 1
ATOM 3145 C C . ARG A 1 379 ? 30.353 -19.103 -39.597 1.00 84.69 379 ARG A C 1
ATOM 3147 O O . ARG A 1 379 ? 29.822 -19.094 -38.494 1.00 84.69 379 ARG A O 1
ATOM 3154 N N . LYS A 1 380 ? 29.736 -18.697 -40.710 1.00 89.56 380 LYS A N 1
ATOM 3155 C CA . LYS A 1 380 ? 28.371 -18.163 -40.703 1.00 89.56 380 LYS A CA 1
ATOM 3156 C C . LYS A 1 380 ? 27.356 -19.193 -40.193 1.00 89.56 380 LYS A C 1
ATOM 3158 O O . LYS A 1 380 ? 26.488 -18.846 -39.407 1.00 89.56 380 LYS A O 1
ATOM 3163 N N . ALA A 1 381 ? 27.495 -20.461 -40.580 1.00 85.62 381 ALA A N 1
ATOM 3164 C CA . ALA A 1 381 ? 26.635 -21.530 -40.077 1.00 85.62 381 ALA A CA 1
ATOM 3165 C C . ALA A 1 381 ? 26.816 -21.768 -38.566 1.00 85.62 381 ALA A C 1
ATOM 3167 O O . ALA A 1 381 ? 25.841 -22.024 -37.869 1.00 85.62 381 ALA A O 1
ATOM 3168 N N . VAL A 1 382 ? 28.043 -21.666 -38.042 1.00 88.31 382 VAL A N 1
ATOM 3169 C CA . VAL A 1 382 ? 28.303 -21.771 -36.595 1.00 88.31 382 VAL A CA 1
ATOM 3170 C C . VAL A 1 382 ? 27.696 -20.590 -35.833 1.00 88.31 382 VAL A C 1
ATOM 3172 O O . VAL A 1 382 ? 27.095 -20.803 -34.784 1.00 88.31 382 VAL A O 1
ATOM 3175 N N . GLU A 1 383 ? 27.809 -19.371 -36.362 1.00 84.69 383 GLU A N 1
ATOM 3176 C CA . GLU A 1 383 ? 27.182 -18.172 -35.785 1.00 84.69 383 GLU A CA 1
ATOM 3177 C C . GLU A 1 383 ? 25.651 -18.298 -35.760 1.00 84.69 383 GLU A C 1
ATOM 3179 O O . GLU A 1 383 ? 25.041 -18.144 -34.706 1.00 84.69 383 GLU A O 1
ATOM 3184 N N . GLU A 1 384 ? 25.030 -18.692 -36.877 1.00 89.00 384 GLU A N 1
ATOM 3185 C CA . GLU A 1 384 ? 23.577 -18.896 -36.957 1.00 89.00 384 GLU A CA 1
ATOM 3186 C C . GLU A 1 384 ? 23.091 -19.996 -35.997 1.00 89.00 384 GLU A C 1
ATOM 3188 O O . GLU A 1 384 ? 22.040 -19.857 -35.371 1.00 89.00 384 GLU A O 1
ATOM 3193 N N . MET A 1 385 ? 23.860 -21.077 -35.827 1.00 84.62 385 MET A N 1
ATOM 3194 C CA . MET A 1 385 ? 23.541 -22.124 -34.852 1.00 84.62 385 MET A CA 1
ATOM 3195 C C . MET A 1 385 ? 23.660 -21.628 -33.405 1.00 84.62 385 MET A C 1
ATOM 3197 O O . MET A 1 385 ? 22.805 -21.959 -32.584 1.00 84.62 385 MET A O 1
ATOM 3201 N N . ALA A 1 386 ? 24.666 -20.808 -33.091 1.00 83.94 386 ALA A N 1
ATOM 3202 C CA . ALA A 1 386 ? 24.819 -20.215 -31.764 1.00 83.94 386 ALA A CA 1
ATOM 3203 C C . ALA A 1 386 ? 23.664 -19.252 -31.432 1.00 83.94 386 ALA A C 1
ATOM 3205 O O . ALA A 1 386 ? 23.128 -19.296 -30.321 1.00 83.94 386 ALA A O 1
ATOM 3206 N N . ASP A 1 387 ? 23.227 -18.447 -32.402 1.00 87.38 387 ASP A N 1
ATOM 3207 C CA . ASP A 1 387 ? 22.076 -17.552 -32.253 1.00 87.38 387 ASP A CA 1
ATOM 3208 C C . ASP A 1 387 ? 20.770 -18.337 -32.059 1.00 87.38 387 ASP A C 1
ATOM 3210 O O . ASP A 1 387 ? 19.942 -17.986 -31.214 1.00 87.38 387 ASP A O 1
ATOM 3214 N N . LEU A 1 388 ? 20.579 -19.436 -32.797 1.00 87.12 388 LEU A N 1
ATOM 3215 C CA . LEU A 1 388 ? 19.423 -20.320 -32.622 1.00 87.12 388 LEU A CA 1
ATOM 3216 C C . LEU A 1 388 ? 19.403 -20.966 -31.231 1.00 87.12 388 LEU A C 1
ATOM 3218 O O . LEU A 1 388 ? 18.354 -20.975 -30.585 1.00 87.12 388 LEU A O 1
ATOM 3222 N N . GLU A 1 389 ? 20.540 -21.466 -30.744 1.00 88.19 389 GLU A N 1
ATOM 3223 C CA . GLU A 1 389 ? 20.649 -22.033 -29.395 1.00 88.19 389 GLU A CA 1
ATOM 3224 C C . GLU A 1 389 ? 20.394 -20.986 -28.306 1.00 88.19 389 GLU A C 1
ATOM 3226 O O . GLU A 1 389 ? 19.718 -21.271 -27.312 1.00 88.19 389 GLU A O 1
ATOM 3231 N N . TYR A 1 390 ? 20.907 -19.768 -28.486 1.00 88.50 390 TYR A N 1
ATOM 3232 C CA . TYR A 1 390 ? 20.675 -18.660 -27.566 1.00 88.50 390 TYR A CA 1
ATOM 3233 C C . TYR A 1 390 ? 19.189 -18.287 -27.501 1.00 88.50 390 TYR A C 1
ATOM 3235 O O . TYR A 1 390 ? 18.606 -18.239 -26.415 1.00 88.50 390 TYR A O 1
ATOM 3243 N N . ASN A 1 391 ? 18.547 -18.120 -28.658 1.00 86.12 391 ASN A N 1
ATOM 3244 C CA . ASN A 1 391 ? 17.125 -17.787 -28.748 1.00 86.12 391 ASN A CA 1
ATOM 3245 C C . ASN A 1 391 ? 16.229 -18.903 -28.184 1.00 86.12 391 ASN A C 1
ATOM 3247 O O . ASN A 1 391 ? 15.235 -18.622 -27.513 1.00 86.12 391 ASN A O 1
ATOM 3251 N N . GLN A 1 392 ? 16.586 -20.174 -28.395 1.00 87.38 392 GLN A N 1
ATOM 3252 C CA . GLN A 1 392 ? 15.872 -21.303 -27.790 1.00 87.38 392 GLN A CA 1
ATOM 3253 C C . GLN A 1 392 ? 15.978 -21.303 -26.262 1.00 87.38 392 GLN A C 1
ATOM 3255 O O . GLN A 1 392 ? 14.979 -21.550 -25.585 1.00 87.38 392 GLN A O 1
ATOM 3260 N N . LYS A 1 393 ? 17.156 -20.997 -25.702 1.00 87.94 393 LYS A N 1
ATOM 3261 C CA . LYS A 1 393 ? 17.332 -20.880 -24.246 1.00 87.94 393 LYS A CA 1
ATOM 3262 C C . LYS A 1 393 ? 16.493 -19.745 -23.669 1.00 87.94 393 LYS A C 1
ATOM 3264 O O . LYS A 1 393 ? 15.754 -19.994 -22.721 1.00 87.94 393 LYS A O 1
ATOM 3269 N N . GLN A 1 394 ? 16.519 -18.561 -24.284 1.00 86.56 394 GLN A N 1
ATOM 3270 C CA . GLN A 1 394 ? 15.689 -17.436 -23.842 1.00 86.56 394 GLN A CA 1
ATOM 3271 C C . GLN A 1 394 ? 14.193 -17.759 -23.889 1.00 86.56 394 GLN A C 1
ATOM 3273 O O . GLN A 1 394 ? 13.464 -17.475 -22.942 1.00 86.56 394 GLN A O 1
ATOM 3278 N N . HIS A 1 395 ? 13.721 -18.409 -24.957 1.00 85.75 395 HIS A N 1
ATOM 3279 C CA . HIS A 1 395 ? 12.321 -18.819 -25.045 1.00 85.75 395 HIS A CA 1
ATOM 3280 C C . HIS A 1 395 ? 11.942 -19.794 -23.918 1.00 85.75 395 HIS A C 1
ATOM 3282 O O . HIS A 1 395 ? 10.873 -19.672 -23.325 1.00 85.75 395 HIS A O 1
ATOM 3288 N N . LEU A 1 396 ? 12.801 -20.769 -23.602 1.00 89.81 396 LEU A N 1
ATOM 3289 C CA . LEU A 1 396 ? 12.551 -21.718 -22.513 1.00 89.81 396 LEU A CA 1
ATOM 3290 C C . LEU A 1 396 ? 12.577 -21.049 -21.131 1.00 89.81 396 LEU A C 1
ATOM 3292 O O . LEU A 1 396 ? 11.786 -21.430 -20.269 1.00 89.81 396 LEU A O 1
ATOM 3296 N N . GLU A 1 397 ? 13.448 -20.064 -20.917 1.00 87.69 397 GLU A N 1
ATOM 3297 C CA . GLU A 1 397 ? 13.482 -19.264 -19.687 1.00 87.69 397 GLU A CA 1
ATOM 3298 C C . GLU A 1 397 ? 12.192 -18.456 -19.523 1.00 87.69 397 GLU A C 1
ATOM 3300 O O . GLU A 1 397 ? 11.529 -18.593 -18.497 1.00 87.69 397 GLU A O 1
ATOM 3305 N N . HIS A 1 398 ? 11.749 -17.742 -20.560 1.00 87.00 398 HIS A N 1
ATOM 3306 C CA . HIS A 1 398 ? 10.493 -16.990 -20.517 1.00 87.00 398 HIS A CA 1
ATOM 3307 C C . HIS A 1 398 ? 9.258 -17.873 -20.310 1.00 87.00 398 HIS A C 1
ATOM 3309 O O . HIS A 1 398 ? 8.345 -17.492 -19.579 1.00 87.00 398 HIS A O 1
ATOM 3315 N N . VAL A 1 399 ? 9.214 -19.068 -20.912 1.00 90.19 399 VAL A N 1
ATOM 3316 C CA . VAL A 1 399 ? 8.121 -20.024 -20.664 1.00 90.19 399 VAL A CA 1
ATOM 3317 C C . VAL A 1 399 ? 8.119 -20.478 -19.203 1.00 90.19 399 VAL A C 1
ATOM 3319 O O . VAL A 1 399 ? 7.061 -20.491 -18.579 1.00 90.19 399 VAL A O 1
ATOM 3322 N N . ARG A 1 400 ? 9.289 -20.788 -18.628 1.00 83.75 400 ARG A N 1
ATOM 3323 C CA . ARG A 1 400 ? 9.405 -21.178 -17.212 1.00 83.75 400 ARG A CA 1
ATOM 3324 C C . ARG A 1 400 ? 9.023 -20.045 -16.264 1.00 83.75 400 ARG A C 1
ATOM 3326 O O . ARG A 1 400 ? 8.339 -20.295 -15.276 1.00 83.75 400 ARG A O 1
ATOM 3333 N N . GLU A 1 401 ? 9.439 -18.816 -16.559 1.00 87.06 401 GLU A N 1
ATOM 3334 C CA . GLU A 1 401 ? 9.052 -17.625 -15.795 1.00 87.06 401 GLU A CA 1
ATOM 3335 C C . GLU A 1 401 ? 7.533 -17.421 -15.837 1.00 87.06 401 GLU A C 1
ATOM 3337 O O . GLU A 1 401 ? 6.904 -17.282 -14.789 1.00 87.06 401 GLU A O 1
ATOM 3342 N N . ALA A 1 402 ? 6.920 -17.505 -17.021 1.00 86.75 402 ALA A N 1
ATOM 3343 C CA . ALA A 1 402 ? 5.475 -17.361 -17.181 1.00 86.75 402 ALA A CA 1
ATOM 3344 C C . ALA A 1 402 ? 4.683 -18.474 -16.469 1.00 86.75 402 ALA A C 1
ATOM 3346 O O . ALA A 1 402 ? 3.642 -18.210 -15.862 1.00 86.75 402 ALA A O 1
ATOM 3347 N N . GLU A 1 403 ? 5.164 -19.720 -16.511 1.00 89.12 403 GLU A N 1
ATOM 3348 C CA . GLU A 1 403 ? 4.571 -20.837 -15.765 1.00 89.12 403 GLU A CA 1
ATOM 3349 C C . GLU A 1 403 ? 4.679 -20.626 -14.252 1.00 89.12 403 GLU A C 1
ATOM 3351 O O . GLU A 1 403 ? 3.697 -20.822 -13.533 1.00 89.12 403 GLU A O 1
ATOM 3356 N N . TYR A 1 404 ? 5.836 -20.168 -13.769 1.00 87.81 404 TYR A N 1
ATOM 3357 C CA . TYR A 1 404 ? 6.047 -19.866 -12.356 1.00 87.81 404 TYR A CA 1
ATOM 3358 C C . TYR A 1 404 ? 5.147 -18.723 -11.872 1.00 87.81 404 TYR A C 1
ATOM 3360 O O . TYR A 1 404 ? 4.492 -18.844 -10.835 1.00 87.81 404 TYR A O 1
ATOM 3368 N N . GLU A 1 405 ? 5.038 -17.634 -12.635 1.00 87.81 405 GLU A N 1
ATOM 3369 C CA . GLU A 1 405 ? 4.140 -16.522 -12.313 1.00 87.81 405 GLU A CA 1
ATOM 3370 C C . GLU A 1 405 ? 2.671 -16.950 -12.304 1.00 87.81 405 GLU A C 1
ATOM 3372 O O . GLU A 1 405 ? 1.906 -16.539 -11.424 1.00 87.81 405 GLU A O 1
ATOM 3377 N N . LYS A 1 406 ? 2.270 -17.809 -13.248 1.00 91.62 406 LYS A N 1
ATOM 3378 C CA . LYS A 1 406 ? 0.916 -18.362 -13.295 1.00 91.62 406 LYS A CA 1
ATOM 3379 C C . LYS A 1 406 ? 0.625 -19.230 -12.071 1.00 91.62 406 LYS A C 1
ATOM 3381 O O . LYS A 1 406 ? -0.423 -19.044 -11.454 1.00 91.62 406 LYS A O 1
ATOM 3386 N N . MET A 1 407 ? 1.552 -20.107 -11.683 1.00 86.12 407 MET A N 1
ATOM 3387 C CA . MET A 1 407 ? 1.434 -20.924 -10.470 1.00 86.12 407 MET A CA 1
ATOM 3388 C C . MET A 1 407 ? 1.334 -20.052 -9.216 1.00 86.12 407 MET A C 1
ATOM 3390 O O . MET A 1 407 ? 0.407 -20.222 -8.428 1.00 86.12 407 MET A O 1
ATOM 3394 N N . LEU A 1 408 ? 2.200 -19.046 -9.074 1.00 88.69 408 LEU A N 1
ATOM 3395 C CA . LEU A 1 408 ? 2.165 -18.110 -7.948 1.00 88.69 408 LEU A CA 1
ATOM 3396 C C . LEU A 1 408 ? 0.835 -17.334 -7.890 1.00 88.69 408 LEU A C 1
ATOM 3398 O O . LEU A 1 408 ? 0.281 -17.088 -6.816 1.00 88.69 408 LEU A O 1
ATOM 3402 N N . ALA A 1 409 ? 0.302 -16.929 -9.046 1.00 87.19 409 ALA A N 1
ATOM 3403 C CA . ALA A 1 409 ? -0.989 -16.255 -9.130 1.00 87.19 409 ALA A CA 1
ATOM 3404 C C . ALA A 1 409 ? -2.156 -17.191 -8.774 1.00 87.19 409 ALA A C 1
ATOM 3406 O O . ALA A 1 409 ? -3.115 -16.758 -8.130 1.00 87.19 409 ALA A O 1
ATOM 3407 N N . GLU A 1 410 ? -2.094 -18.460 -9.175 1.00 89.62 410 GLU A N 1
ATOM 3408 C CA . GLU A 1 410 ? -3.084 -19.481 -8.826 1.00 89.62 410 GLU A CA 1
ATOM 3409 C C . GLU A 1 410 ? -3.044 -19.833 -7.333 1.00 89.62 410 GLU A C 1
ATOM 3411 O O . GLU A 1 410 ? -4.105 -19.871 -6.708 1.00 89.62 410 GLU A O 1
ATOM 3416 N N . GLU A 1 411 ? -1.859 -19.970 -6.734 1.00 84.88 411 GLU A N 1
ATOM 3417 C CA . GLU A 1 411 ? -1.675 -20.169 -5.291 1.00 84.88 411 GLU A CA 1
ATOM 3418 C C . GLU A 1 411 ? -2.257 -19.005 -4.488 1.00 84.88 411 GLU A C 1
ATOM 3420 O O . GLU A 1 411 ? -3.098 -19.219 -3.613 1.00 84.88 411 GLU A O 1
ATOM 3425 N N . LYS A 1 412 ? -1.924 -17.759 -4.852 1.00 89.25 412 LYS A N 1
ATOM 3426 C CA . LYS A 1 412 ? -2.484 -16.564 -4.198 1.00 89.25 412 LYS A CA 1
ATOM 3427 C C . LYS A 1 412 ? -4.003 -16.481 -4.340 1.00 89.25 412 LYS A C 1
ATOM 3429 O O . LYS A 1 412 ? -4.697 -16.085 -3.404 1.00 89.25 412 LYS A O 1
ATOM 3434 N N . ARG A 1 413 ? -4.558 -16.861 -5.497 1.00 87.44 413 ARG A N 1
ATOM 3435 C CA . ARG A 1 413 ? -6.018 -16.926 -5.694 1.00 87.44 413 ARG A CA 1
ATOM 3436 C C . ARG A 1 413 ? -6.655 -18.031 -4.856 1.00 87.44 413 ARG A C 1
ATOM 3438 O O . ARG A 1 413 ? -7.757 -17.829 -4.348 1.00 87.44 413 ARG A O 1
ATOM 3445 N N . ALA A 1 414 ? -6.009 -19.185 -4.727 1.00 87.38 414 ALA A N 1
ATOM 3446 C CA . ALA A 1 414 ? -6.494 -20.290 -3.910 1.00 87.38 414 ALA A CA 1
ATOM 3447 C C . ALA A 1 414 ? -6.470 -19.933 -2.416 1.00 87.38 414 ALA A C 1
ATOM 3449 O O . ALA A 1 414 ? -7.455 -20.176 -1.720 1.00 87.38 414 ALA A O 1
ATOM 3450 N N . GLU A 1 415 ? -5.403 -19.288 -1.945 1.00 85.38 415 GLU A N 1
ATOM 3451 C CA . GLU A 1 415 ? -5.281 -18.783 -0.577 1.00 85.38 415 GLU A CA 1
ATOM 3452 C C . GLU A 1 415 ? -6.331 -17.705 -0.281 1.00 85.38 415 GLU A C 1
ATOM 3454 O O . GLU A 1 415 ? -7.069 -17.814 0.696 1.00 85.38 415 GLU A O 1
ATOM 3459 N N . ALA A 1 416 ? -6.512 -16.731 -1.181 1.00 84.38 416 ALA A N 1
ATOM 3460 C CA . ALA A 1 416 ? -7.558 -15.720 -1.044 1.00 84.38 416 ALA A CA 1
ATOM 3461 C C . ALA A 1 416 ? -8.969 -16.336 -1.003 1.00 84.38 416 ALA A C 1
ATOM 3463 O O . ALA A 1 416 ? -9.810 -15.903 -0.215 1.00 84.38 416 ALA A O 1
ATOM 3464 N N . LYS A 1 417 ? -9.237 -17.374 -1.811 1.00 90.38 417 LYS A N 1
ATOM 3465 C CA . LYS A 1 417 ? -10.503 -18.123 -1.754 1.00 90.38 417 LYS A CA 1
ATOM 3466 C C . LYS A 1 417 ? -10.675 -18.854 -0.424 1.00 90.38 417 LYS A C 1
ATOM 3468 O O . LYS A 1 417 ? -11.771 -18.799 0.124 1.00 90.38 417 LYS A O 1
ATOM 3473 N N . ARG A 1 418 ? -9.628 -19.497 0.107 1.00 87.88 418 ARG A N 1
ATOM 3474 C CA . ARG A 1 418 ? -9.668 -20.161 1.423 1.00 87.88 418 ARG A CA 1
ATOM 3475 C C . ARG A 1 418 ? -9.976 -19.167 2.538 1.00 87.88 418 ARG A C 1
ATOM 3477 O O . ARG A 1 418 ? -10.963 -19.353 3.245 1.00 87.88 418 ARG A O 1
ATOM 3484 N N . MET A 1 419 ? -9.239 -18.061 2.597 1.00 85.94 419 MET A N 1
ATOM 3485 C CA . MET A 1 419 ? -9.473 -16.981 3.561 1.00 85.94 419 MET A CA 1
ATOM 3486 C C . MET A 1 419 ? -10.897 -16.412 3.449 1.00 85.94 419 MET A C 1
ATOM 3488 O O . MET A 1 419 ? -11.576 -16.196 4.453 1.00 85.94 419 MET A O 1
ATOM 3492 N N . ALA A 1 420 ? -11.408 -16.217 2.229 1.00 84.56 420 ALA A N 1
ATOM 3493 C CA . ALA A 1 420 ? -12.788 -15.780 2.016 1.00 84.56 420 ALA A CA 1
ATOM 3494 C C . ALA A 1 420 ? -13.815 -16.819 2.509 1.00 84.56 420 ALA A C 1
ATOM 3496 O O . ALA A 1 420 ? -14.818 -16.456 3.117 1.00 84.56 420 ALA A O 1
ATOM 3497 N N . THR A 1 421 ? -13.581 -18.116 2.289 1.00 86.25 421 THR A N 1
ATOM 3498 C CA . THR A 1 421 ? -14.479 -19.164 2.800 1.00 86.25 421 THR A CA 1
ATOM 3499 C C . THR A 1 421 ? -14.435 -19.293 4.320 1.00 86.25 421 THR A C 1
ATOM 3501 O O . THR A 1 421 ? -15.482 -19.484 4.934 1.00 86.25 421 THR A O 1
ATOM 3504 N N . GLU A 1 422 ? -13.262 -19.136 4.935 1.00 84.69 422 GLU A N 1
ATOM 3505 C CA . GLU A 1 422 ? -13.090 -19.170 6.390 1.00 84.69 422 GLU A CA 1
ATOM 3506 C C . GLU A 1 422 ? -13.801 -17.985 7.051 1.00 84.69 422 GLU A C 1
ATOM 3508 O O . GLU A 1 422 ? -14.621 -18.178 7.948 1.00 84.69 422 GLU A O 1
ATOM 3513 N N . THR A 1 423 ? -13.599 -16.773 6.530 1.00 82.12 423 THR A N 1
ATOM 3514 C CA . THR A 1 423 ? -14.288 -15.566 7.018 1.00 82.12 423 THR A CA 1
ATOM 3515 C C . THR A 1 423 ? -15.804 -15.637 6.821 1.00 82.12 423 THR A C 1
ATOM 3517 O O . THR A 1 423 ? -16.562 -15.264 7.717 1.00 82.12 423 THR A O 1
ATOM 3520 N N . LEU A 1 424 ? -16.293 -16.171 5.695 1.00 85.94 424 LEU A N 1
ATOM 3521 C CA . LEU A 1 424 ? -17.729 -16.403 5.499 1.00 85.94 424 LEU A CA 1
ATOM 3522 C C . LEU A 1 424 ? -18.290 -17.448 6.473 1.00 85.94 424 LEU A C 1
ATOM 3524 O O . LEU A 1 424 ? -19.402 -17.271 6.976 1.00 85.94 424 LEU A O 1
ATOM 3528 N N . ALA A 1 425 ? -17.533 -18.505 6.778 1.00 85.62 425 ALA A N 1
ATOM 3529 C CA . ALA A 1 425 ? -17.924 -19.502 7.770 1.00 85.62 425 ALA A CA 1
ATOM 3530 C C . ALA A 1 425 ? -17.970 -18.908 9.190 1.00 85.62 425 ALA A C 1
ATOM 3532 O O . ALA A 1 425 ? -18.894 -19.205 9.948 1.00 85.62 425 ALA A O 1
ATOM 3533 N N . GLU A 1 426 ? -17.032 -18.029 9.547 1.00 82.12 426 GLU A N 1
ATOM 3534 C CA . GLU A 1 426 ? -17.062 -17.289 10.814 1.00 82.12 426 GLU A CA 1
ATOM 3535 C C . GLU A 1 426 ? -18.265 -16.345 10.903 1.00 82.12 426 GLU A C 1
ATOM 3537 O O . GLU A 1 426 ? -18.979 -16.347 11.908 1.00 82.12 426 GLU A O 1
ATOM 3542 N N . ILE A 1 427 ? -18.563 -15.600 9.835 1.00 82.25 427 ILE A N 1
ATOM 3543 C CA . ILE A 1 427 ? -19.758 -14.747 9.767 1.00 82.25 427 ILE A CA 1
ATOM 3544 C C . ILE A 1 427 ? -21.031 -15.588 9.924 1.00 82.25 427 ILE A C 1
ATOM 3546 O O . ILE A 1 427 ? -21.946 -15.179 10.642 1.00 82.25 427 ILE A O 1
ATOM 3550 N N . ALA A 1 428 ? -21.105 -16.761 9.291 1.00 82.25 428 ALA A N 1
ATOM 3551 C CA . ALA A 1 428 ? -22.241 -17.668 9.430 1.00 82.25 428 ALA A CA 1
ATOM 3552 C C . ALA A 1 428 ? -22.392 -18.184 10.871 1.00 82.25 428 ALA A C 1
ATOM 3554 O O . ALA A 1 428 ? -23.500 -18.159 11.406 1.00 82.25 428 ALA A O 1
ATOM 3555 N N . LYS A 1 429 ? -21.289 -18.560 11.536 1.00 81.81 429 LYS A N 1
ATOM 3556 C CA . LYS A 1 429 ? -21.294 -18.947 12.959 1.00 81.81 429 LYS A CA 1
ATOM 3557 C C . LYS A 1 429 ? -21.793 -17.814 13.857 1.00 81.81 429 LYS A C 1
ATOM 3559 O O . LYS A 1 429 ? -22.634 -18.046 14.720 1.00 81.81 429 LYS A O 1
ATOM 3564 N N . LEU A 1 430 ? -21.326 -16.583 13.636 1.00 81.44 430 LEU A N 1
ATOM 3565 C CA . LEU A 1 430 ? -21.767 -15.413 14.403 1.00 81.44 430 LEU A CA 1
ATOM 3566 C C . LEU A 1 430 ? -23.244 -15.075 14.157 1.00 81.44 430 LEU A C 1
ATOM 3568 O O . LEU A 1 430 ? -23.944 -14.669 15.084 1.00 81.44 430 LEU A O 1
ATOM 3572 N N . ARG A 1 431 ? -23.740 -15.252 12.926 1.00 85.69 431 ARG A N 1
ATOM 3573 C CA . ARG A 1 431 ? -25.167 -15.089 12.609 1.00 85.69 431 ARG A CA 1
ATOM 3574 C C . ARG A 1 431 ? -26.023 -16.133 13.319 1.00 85.69 431 ARG A C 1
ATOM 3576 O O . ARG A 1 431 ? -26.977 -15.742 13.981 1.00 85.69 431 ARG A O 1
ATOM 3583 N N . LEU A 1 432 ? -25.638 -17.408 13.254 1.00 83.19 432 LEU A N 1
ATOM 3584 C CA . LEU A 1 432 ? -26.326 -18.492 13.958 1.00 83.19 432 LEU A CA 1
ATOM 3585 C C . LEU A 1 432 ? -26.362 -18.231 15.473 1.00 83.19 432 LEU A C 1
ATOM 3587 O O . LEU A 1 432 ? -27.407 -18.371 16.099 1.00 83.19 432 LEU A O 1
ATOM 3591 N N . ALA A 1 433 ? -25.250 -17.777 16.061 1.00 79.38 433 ALA A N 1
ATOM 3592 C CA . ALA A 1 433 ? -25.193 -17.425 17.479 1.00 79.38 433 ALA A CA 1
ATOM 3593 C C . ALA A 1 433 ? -26.180 -16.299 17.845 1.00 79.38 433 ALA A C 1
ATOM 3595 O O . ALA A 1 433 ? -26.888 -16.410 18.843 1.00 79.38 433 ALA A O 1
ATOM 3596 N N . ARG A 1 434 ? -26.288 -15.254 17.013 1.00 84.31 434 ARG A N 1
ATOM 3597 C CA . ARG A 1 434 ? -27.264 -14.163 17.205 1.00 84.31 434 ARG A CA 1
ATOM 3598 C C . ARG A 1 434 ? -28.711 -14.618 17.033 1.00 84.31 434 ARG A C 1
ATOM 3600 O O . ARG A 1 434 ? -29.594 -14.112 17.716 1.00 84.31 434 ARG A O 1
ATOM 3607 N N . GLU A 1 435 ? -28.980 -15.534 16.107 1.00 85.50 435 GLU A N 1
ATOM 3608 C CA . GLU A 1 435 ? -30.317 -16.118 15.948 1.00 85.50 435 GLU A CA 1
ATOM 3609 C C . GLU A 1 435 ? -30.706 -16.920 17.191 1.00 85.50 435 GLU A C 1
ATOM 3611 O O . GLU A 1 435 ? -31.800 -16.730 17.718 1.00 85.50 435 GLU A O 1
ATOM 3616 N N . LYS A 1 436 ? -29.777 -17.718 17.729 1.00 82.88 436 LYS A N 1
ATOM 3617 C CA . LYS A 1 436 ? -29.977 -18.460 18.980 1.00 82.88 436 LYS A CA 1
ATOM 3618 C C . LYS A 1 436 ? -30.189 -17.535 20.176 1.00 82.88 436 LYS A C 1
ATOM 3620 O O . LYS A 1 436 ? -31.069 -17.788 20.990 1.00 82.88 436 LYS A O 1
ATOM 3625 N N . GLU A 1 437 ? -29.443 -16.439 20.267 1.00 79.62 437 GLU A N 1
ATOM 3626 C CA . GLU A 1 437 ? -29.633 -15.419 21.305 1.00 79.62 437 GLU A CA 1
ATOM 3627 C C . GLU A 1 437 ? -31.045 -14.812 21.256 1.00 79.62 437 GLU A C 1
ATOM 3629 O O . GLU A 1 437 ? -31.742 -14.801 22.269 1.00 79.62 437 GLU A O 1
ATOM 3634 N N . LYS A 1 438 ? -31.528 -14.436 20.064 1.00 85.81 438 LYS A N 1
ATOM 3635 C CA . LYS A 1 438 ? -32.906 -13.949 19.873 1.00 85.81 438 LYS A CA 1
ATOM 3636 C C . LYS A 1 438 ? -33.967 -15.005 20.187 1.00 85.81 438 LYS A C 1
ATOM 3638 O O . LYS A 1 438 ? -35.032 -14.669 20.708 1.00 85.81 438 LYS A O 1
ATOM 3643 N N . GLU A 1 439 ? -33.711 -16.277 19.870 1.00 84.19 439 GLU A N 1
ATOM 3644 C CA . GLU A 1 439 ? -34.590 -17.385 20.268 1.00 84.19 439 GLU A CA 1
ATOM 3645 C C . GLU A 1 439 ? -34.705 -17.451 21.799 1.00 84.19 439 GLU A C 1
ATOM 3647 O O . GLU A 1 439 ? -35.818 -17.509 22.328 1.00 84.19 439 GLU A O 1
ATOM 3652 N N . PHE A 1 440 ? -33.579 -17.371 22.517 1.00 83.06 440 PHE A N 1
ATOM 3653 C CA . PHE A 1 440 ? -33.560 -17.357 23.981 1.00 83.06 440 PHE A CA 1
ATOM 3654 C C . PHE A 1 440 ? -34.261 -16.134 24.577 1.00 83.06 440 PHE A C 1
ATOM 3656 O O . PHE A 1 440 ? -35.042 -16.296 25.518 1.00 83.06 440 PHE A O 1
ATOM 3663 N N . GLU A 1 441 ? -34.044 -14.940 24.025 1.00 80.94 441 GLU A N 1
ATOM 3664 C CA . GLU A 1 441 ? -34.766 -13.725 24.423 1.00 80.94 441 GLU A CA 1
ATOM 3665 C C . GLU A 1 441 ? -36.279 -13.902 24.245 1.00 80.94 441 GLU A C 1
ATOM 3667 O O . GLU A 1 441 ? -37.036 -13.690 25.190 1.00 80.94 441 GLU A O 1
ATOM 3672 N N . SER A 1 442 ? -36.729 -14.432 23.099 1.00 84.31 442 SER A N 1
ATOM 3673 C CA . SER A 1 442 ? -38.153 -14.709 22.857 1.00 84.31 442 SER A CA 1
ATOM 3674 C C . SER A 1 442 ? -38.748 -15.689 23.874 1.00 84.31 442 SER A C 1
ATOM 3676 O O . SER A 1 442 ? -39.901 -15.531 24.288 1.00 84.31 442 SER A O 1
ATOM 3678 N N . PHE A 1 443 ? -37.992 -16.710 24.292 1.00 82.50 443 PHE A N 1
ATOM 3679 C CA . PHE A 1 443 ? -38.430 -17.642 25.334 1.00 82.50 443 PHE A CA 1
ATOM 3680 C C . PHE A 1 443 ? -38.503 -16.981 26.716 1.00 82.50 443 PHE A C 1
ATOM 3682 O O . PHE A 1 443 ? -39.461 -17.225 27.454 1.00 82.50 443 PHE A O 1
ATOM 3689 N N . CYS A 1 444 ? -37.534 -16.134 27.061 1.00 80.44 444 CYS A N 1
ATOM 3690 C CA . CYS A 1 444 ? -37.528 -15.371 28.309 1.00 80.44 444 CYS A CA 1
ATOM 3691 C C . CYS A 1 444 ? -38.683 -14.358 28.370 1.00 80.44 444 CYS A C 1
ATOM 3693 O O . CYS A 1 444 ? -39.372 -14.287 29.389 1.00 80.44 444 CYS A O 1
ATOM 3695 N N . ASP A 1 445 ? -38.963 -13.655 27.272 1.00 81.50 445 ASP A N 1
ATOM 3696 C CA . ASP A 1 445 ? -40.076 -12.707 27.173 1.00 81.50 445 ASP A CA 1
ATOM 3697 C C . ASP A 1 445 ? -41.426 -13.413 27.309 1.00 81.50 445 ASP A C 1
ATOM 3699 O O . ASP A 1 445 ? -42.275 -13.009 28.108 1.00 81.50 445 ASP A O 1
ATOM 3703 N N . LYS A 1 446 ? -41.611 -14.537 26.601 1.00 82.31 446 LYS A N 1
ATOM 3704 C CA . LYS A 1 446 ? -42.808 -15.379 26.756 1.00 82.31 446 LYS A CA 1
ATOM 3705 C C . LYS A 1 446 ? -42.950 -15.863 28.194 1.00 82.31 446 LYS A C 1
ATOM 3707 O O . LYS A 1 446 ? -44.044 -15.795 28.744 1.00 82.31 446 LYS A O 1
ATOM 3712 N N . CYS A 1 447 ? -41.852 -16.277 28.828 1.00 77.94 447 CYS A N 1
ATOM 3713 C CA . CYS A 1 447 ? -41.844 -16.690 30.228 1.00 77.94 447 CYS A CA 1
ATOM 3714 C C . CYS A 1 447 ? -42.301 -15.574 31.182 1.00 77.94 447 CYS A C 1
ATOM 3716 O O . CYS A 1 447 ? -43.005 -15.857 32.152 1.00 77.94 447 CYS A O 1
ATOM 3718 N N . ALA A 1 448 ? -41.918 -14.318 30.938 1.00 74.31 448 ALA A N 1
ATOM 3719 C CA . ALA A 1 448 ? -42.299 -13.191 31.790 1.00 74.31 448 ALA A CA 1
ATOM 3720 C C . ALA A 1 448 ? -43.810 -12.893 31.736 1.00 74.31 448 ALA A C 1
ATOM 3722 O O . ALA A 1 448 ? -44.407 -12.517 32.748 1.00 74.31 448 ALA A O 1
ATOM 3723 N N . VAL A 1 449 ? -44.433 -13.102 30.572 1.00 81.88 449 VAL A N 1
ATOM 3724 C CA . VAL A 1 449 ? -45.849 -12.784 30.316 1.00 81.88 449 VAL A CA 1
ATOM 3725 C C . VAL A 1 449 ? -46.793 -13.958 30.620 1.00 81.88 449 VAL A C 1
ATOM 3727 O O . VAL A 1 449 ? -48.005 -13.757 30.667 1.00 81.88 449 VAL A O 1
ATOM 3730 N N . LEU A 1 450 ? -46.268 -15.160 30.893 1.00 80.00 450 LEU A N 1
ATOM 3731 C CA . LEU A 1 450 ? -47.068 -16.344 31.232 1.00 80.00 450 LEU A CA 1
ATOM 3732 C C . LEU A 1 450 ? -48.057 -16.075 32.379 1.00 80.00 450 LEU A C 1
ATOM 3734 O O . LEU A 1 450 ? -47.673 -15.589 33.453 1.00 80.00 450 LEU A O 1
ATOM 3738 N N . LYS A 1 451 ? -49.321 -16.444 32.132 1.00 79.00 451 LYS A N 1
ATOM 3739 C CA . LYS A 1 451 ? -50.448 -16.377 33.079 1.00 79.00 451 LYS A CA 1
ATOM 3740 C C . LYS A 1 451 ? -51.135 -17.726 33.307 1.00 79.00 451 LYS A C 1
ATOM 3742 O O . LYS A 1 451 ? -51.785 -17.875 34.332 1.00 79.00 451 LYS A O 1
ATOM 3747 N N . ASP A 1 452 ? -50.955 -18.692 32.404 1.00 81.69 452 ASP A N 1
ATOM 3748 C CA . ASP A 1 452 ? -51.561 -20.024 32.477 1.00 81.69 452 ASP A CA 1
ATOM 3749 C C . ASP A 1 452 ? -50.516 -21.135 32.669 1.00 81.69 452 ASP A C 1
ATOM 3751 O O . ASP A 1 452 ? -49.481 -21.174 31.999 1.00 81.69 452 ASP A O 1
ATOM 3755 N N . GLN A 1 453 ? -50.814 -22.100 33.549 1.00 81.50 453 GLN A N 1
ATOM 3756 C CA . GLN A 1 453 ? -49.918 -23.239 33.825 1.00 81.50 453 GLN A CA 1
ATOM 3757 C C . GLN A 1 453 ? -49.749 -24.172 32.622 1.00 81.50 453 GLN A C 1
ATOM 3759 O O . GLN A 1 453 ? -48.684 -24.752 32.408 1.00 81.50 453 GLN A O 1
ATOM 3764 N N . ARG A 1 454 ? -50.810 -24.356 31.825 1.00 83.88 454 ARG A N 1
ATOM 3765 C CA . ARG A 1 454 ? -50.765 -25.242 30.654 1.00 83.88 454 ARG A CA 1
ATOM 3766 C C . ARG A 1 454 ? -49.779 -24.713 29.612 1.00 83.88 454 ARG A C 1
ATOM 3768 O O . ARG A 1 454 ? -48.950 -25.474 29.123 1.00 83.88 454 ARG A O 1
ATOM 3775 N N . GLU A 1 455 ? -49.805 -23.406 29.363 1.00 83.25 455 GLU A N 1
ATOM 3776 C CA . GLU A 1 455 ? -48.862 -22.726 28.472 1.00 83.25 455 GLU A CA 1
ATOM 3777 C C . GLU A 1 455 ? -47.425 -22.784 29.010 1.00 83.25 455 GLU A C 1
ATOM 3779 O O . GLU A 1 455 ? -46.489 -23.001 28.240 1.00 83.25 455 GLU A O 1
ATOM 3784 N N . ALA A 1 456 ? -47.240 -22.676 30.332 1.00 82.44 456 ALA A N 1
ATOM 3785 C CA . ALA A 1 456 ? -45.930 -22.811 30.966 1.00 82.44 456 ALA A CA 1
ATOM 3786 C C . ALA A 1 456 ? -45.324 -24.213 30.764 1.00 82.44 456 ALA A C 1
ATOM 3788 O O . ALA A 1 456 ? -44.153 -24.338 30.396 1.00 82.44 456 ALA A O 1
ATOM 3789 N N . ARG A 1 457 ? -46.123 -25.276 30.934 1.00 84.56 457 ARG A N 1
ATOM 3790 C CA . ARG A 1 457 ? -45.683 -26.666 30.714 1.00 84.56 457 ARG A CA 1
ATOM 3791 C C . ARG A 1 457 ? -45.360 -26.947 29.247 1.00 84.56 457 ARG A C 1
ATOM 3793 O O . ARG A 1 457 ? -44.352 -27.590 28.961 1.00 84.56 457 ARG A O 1
ATOM 3800 N N . GLU A 1 458 ? -46.155 -26.420 28.318 1.00 87.56 458 GLU A N 1
ATOM 3801 C CA . GLU A 1 458 ? -45.874 -26.530 26.882 1.00 87.56 458 GLU A CA 1
ATOM 3802 C C . GLU A 1 458 ? -44.594 -25.790 26.467 1.00 87.56 458 GLU A C 1
ATOM 3804 O O . GLU A 1 458 ? -43.857 -26.268 25.603 1.00 87.56 458 GLU A O 1
ATOM 3809 N N . LEU A 1 459 ? -44.306 -24.636 27.075 1.00 86.38 459 LEU A N 1
ATOM 3810 C CA . LEU A 1 459 ? -43.061 -23.893 26.862 1.00 86.38 459 LEU A CA 1
ATOM 3811 C C . LEU A 1 459 ? -41.843 -24.656 27.394 1.00 86.38 459 LEU A C 1
ATOM 3813 O O . LEU A 1 459 ? -40.824 -24.725 26.708 1.00 86.38 459 LEU A O 1
ATOM 3817 N N . VAL A 1 460 ? -41.960 -25.301 28.560 1.00 88.31 460 VAL A N 1
ATOM 3818 C CA . VAL A 1 460 ? -40.908 -26.179 29.102 1.00 88.31 460 VAL A CA 1
ATOM 3819 C C . VAL A 1 460 ? -40.642 -27.369 28.183 1.00 88.31 460 VAL A C 1
ATOM 3821 O O . VAL A 1 460 ? -39.480 -27.674 27.915 1.00 88.31 460 VAL A O 1
ATOM 3824 N N . GLU A 1 461 ? -41.684 -28.034 27.677 1.00 87.94 461 GLU A N 1
ATOM 3825 C CA . GLU A 1 461 ? -41.508 -29.145 26.734 1.00 87.94 461 GLU A CA 1
ATOM 3826 C C . GLU A 1 461 ? -40.867 -28.704 25.418 1.00 87.94 461 GLU A C 1
ATOM 3828 O O . GLU A 1 461 ? -39.986 -29.396 24.907 1.00 87.94 461 GLU A O 1
ATOM 3833 N N . ARG A 1 462 ? -41.260 -27.543 24.880 1.00 87.88 462 ARG A N 1
ATOM 3834 C CA . ARG A 1 462 ? -40.632 -26.983 23.676 1.00 87.88 462 ARG A CA 1
ATOM 3835 C C . ARG A 1 462 ? -39.154 -26.680 23.911 1.00 87.88 462 ARG A C 1
ATOM 3837 O O . ARG A 1 462 ? -38.329 -27.102 23.108 1.00 87.88 462 ARG A O 1
ATOM 3844 N N . CYS A 1 463 ? -38.798 -26.040 25.025 1.00 87.69 463 CYS A N 1
ATOM 3845 C CA . CYS A 1 463 ? -37.395 -25.797 25.366 1.00 87.69 463 CYS A CA 1
ATOM 3846 C C . CYS A 1 463 ? -36.609 -27.099 25.593 1.00 87.69 463 CYS A C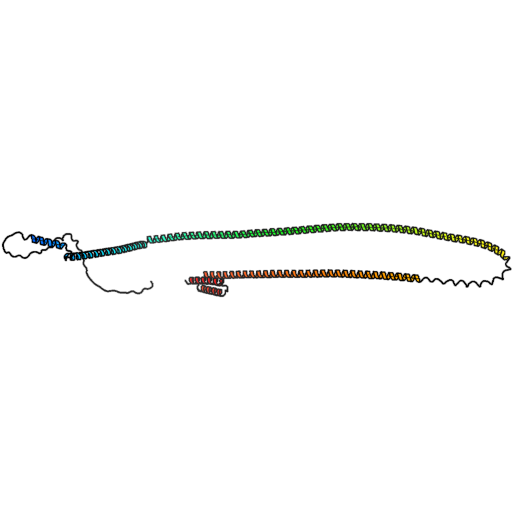 1
ATOM 3848 O O . CYS A 1 463 ? -35.440 -27.155 25.228 1.00 87.69 463 CYS A O 1
ATOM 3850 N N . ARG A 1 464 ? -37.222 -28.155 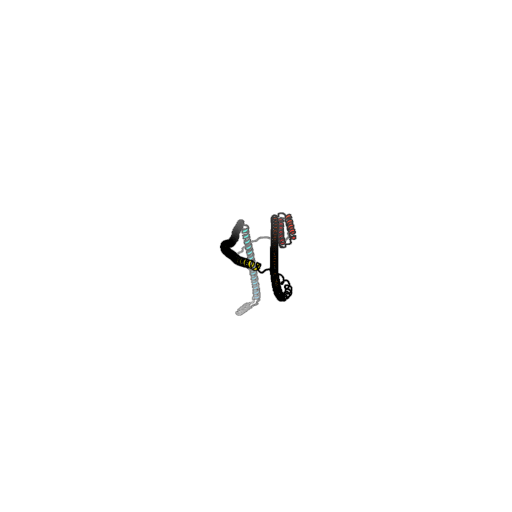26.151 1.00 89.00 464 ARG A N 1
ATOM 3851 C CA . ARG A 1 464 ? -36.572 -29.472 26.297 1.00 89.00 464 ARG A CA 1
ATOM 3852 C C . ARG A 1 464 ? -36.289 -30.136 24.955 1.00 89.00 464 ARG A C 1
ATOM 3854 O O . ARG A 1 464 ? -35.162 -30.555 24.735 1.00 89.00 464 ARG A O 1
ATOM 3861 N N . LYS A 1 465 ? -37.273 -30.174 24.052 1.00 90.31 465 LYS A N 1
ATOM 3862 C CA . LYS A 1 465 ? -37.099 -30.749 22.707 1.00 90.31 465 LYS A CA 1
ATOM 3863 C C . LYS A 1 465 ? -36.033 -30.001 21.906 1.00 90.31 465 LYS A C 1
ATOM 3865 O O . LYS A 1 465 ? -35.215 -30.628 21.246 1.00 90.31 465 LYS A O 1
ATOM 3870 N N . MET A 1 466 ? -36.008 -28.671 22.012 1.00 85.50 466 MET A N 1
ATOM 3871 C CA . MET A 1 466 ? -34.964 -27.849 21.391 1.00 85.50 466 MET A CA 1
ATOM 3872 C C . MET A 1 466 ? -33.586 -28.113 22.016 1.00 85.50 466 MET A C 1
ATOM 3874 O O . MET A 1 466 ? -32.609 -28.209 21.291 1.00 85.50 466 MET A O 1
ATOM 3878 N N . ALA A 1 467 ? -33.495 -28.300 23.337 1.00 86.75 467 ALA A N 1
ATOM 3879 C CA . ALA A 1 467 ? -32.234 -28.633 24.002 1.00 86.75 467 ALA A CA 1
ATOM 3880 C C . ALA A 1 467 ? -31.707 -30.033 23.641 1.00 86.75 467 ALA A C 1
ATOM 3882 O O . ALA A 1 467 ? -30.499 -30.221 23.546 1.00 86.75 467 ALA A O 1
ATOM 3883 N N . GLU A 1 468 ? -32.589 -31.015 23.451 1.00 87.62 468 GLU A N 1
ATOM 3884 C CA . GLU A 1 468 ? -32.214 -32.379 23.046 1.00 87.62 468 GLU A CA 1
ATOM 3885 C C . GLU A 1 468 ? -31.713 -32.446 21.598 1.00 87.62 468 GLU A C 1
ATOM 3887 O O . GLU A 1 468 ? -30.876 -33.289 21.286 1.00 87.62 468 GLU A O 1
ATOM 3892 N N . ALA A 1 469 ? -32.185 -31.544 20.734 1.00 86.56 469 ALA A N 1
ATOM 3893 C CA . ALA A 1 469 ? -31.747 -31.441 19.345 1.00 86.56 469 ALA A CA 1
ATOM 3894 C C . ALA A 1 469 ? -30.405 -30.701 19.165 1.00 86.56 469 ALA A C 1
ATOM 3896 O O . ALA A 1 469 ? -29.844 -30.734 18.073 1.00 86.56 469 ALA A O 1
ATOM 3897 N N . GLU A 1 470 ? -29.892 -30.027 20.200 1.00 85.56 470 GLU A N 1
ATOM 3898 C CA . GLU A 1 470 ? -28.677 -29.209 20.108 1.00 85.56 470 GLU A CA 1
ATOM 3899 C C . GLU A 1 470 ? -27.414 -29.981 20.505 1.00 85.56 470 GLU A C 1
ATOM 3901 O O . GLU A 1 470 ? -27.281 -30.502 21.618 1.00 85.56 470 GLU A O 1
ATOM 3906 N N . GLU A 1 471 ? -26.431 -29.986 19.607 1.00 80.69 471 GLU A N 1
ATOM 3907 C CA . GLU A 1 471 ? -25.151 -30.665 19.822 1.00 80.69 471 GLU A CA 1
ATOM 3908 C C . GLU A 1 471 ? -24.222 -29.866 20.757 1.00 80.69 471 GLU A C 1
ATOM 3910 O O . GLU A 1 471 ? -23.469 -30.460 21.534 1.00 80.69 471 GLU A O 1
ATOM 3915 N N . ASP A 1 472 ? -24.326 -28.531 20.785 1.00 81.00 472 ASP A N 1
ATOM 3916 C CA . ASP A 1 472 ? -23.476 -27.667 21.617 1.00 81.00 472 ASP A CA 1
ATOM 3917 C C . ASP A 1 472 ? -23.885 -27.704 23.105 1.00 81.00 472 ASP A C 1
ATOM 3919 O O . ASP A 1 472 ? -25.007 -27.374 23.507 1.00 81.00 472 ASP A O 1
ATOM 3923 N N . GLU A 1 473 ? -22.937 -28.089 23.963 1.00 80.25 473 GLU A N 1
ATOM 3924 C CA . GLU A 1 473 ? -23.134 -28.204 25.407 1.00 80.25 473 GLU A CA 1
ATOM 3925 C C . GLU A 1 473 ? -23.417 -26.849 26.083 1.00 80.25 473 GLU A C 1
ATOM 3927 O O . GLU A 1 473 ? -24.156 -26.786 27.070 1.00 80.25 473 GLU A O 1
ATOM 3932 N N . ARG A 1 474 ? -22.879 -25.738 25.558 1.00 80.88 474 ARG A N 1
ATOM 3933 C CA . ARG A 1 474 ? -23.125 -24.394 26.112 1.00 80.88 474 ARG A CA 1
ATOM 3934 C C . ARG A 1 474 ? -24.559 -23.944 25.858 1.00 80.88 474 ARG A C 1
ATOM 3936 O O . ARG A 1 474 ? -25.208 -23.424 26.768 1.00 80.88 474 ARG A O 1
ATOM 3943 N N . VAL A 1 475 ? -25.067 -24.205 24.656 1.00 83.69 475 VAL A N 1
ATOM 3944 C CA . VAL A 1 475 ? -26.451 -23.909 24.260 1.00 83.69 475 VAL A CA 1
ATOM 3945 C C . VAL A 1 475 ? -27.426 -24.757 25.084 1.00 83.69 475 VAL A C 1
ATOM 3947 O O . VAL A 1 475 ? -28.398 -24.230 25.629 1.00 83.69 475 VAL A O 1
ATOM 3950 N N . ARG A 1 476 ? -27.114 -26.041 25.312 1.00 85.69 476 ARG A N 1
ATOM 3951 C CA . ARG A 1 476 ? -27.885 -26.909 26.222 1.00 85.69 476 ARG A CA 1
ATOM 3952 C C . ARG A 1 476 ? -27.966 -26.367 27.650 1.00 85.69 476 ARG A C 1
ATOM 3954 O O . ARG A 1 476 ? -29.039 -26.384 28.259 1.00 85.69 476 ARG A O 1
ATOM 3961 N N . ARG A 1 477 ? -26.864 -25.834 28.191 1.00 84.19 477 ARG A N 1
ATOM 3962 C CA . ARG A 1 477 ? -26.862 -25.189 29.519 1.00 84.19 477 ARG A CA 1
ATOM 3963 C C . ARG A 1 477 ? -27.727 -23.925 29.549 1.00 84.19 477 ARG A C 1
ATOM 3965 O O . ARG A 1 477 ? -28.432 -23.716 30.535 1.00 84.19 477 ARG A O 1
ATOM 3972 N N . ALA A 1 478 ? -27.730 -23.120 28.485 1.00 83.00 478 ALA A N 1
ATOM 3973 C CA . ALA A 1 478 ? -28.605 -21.950 28.377 1.00 83.00 478 ALA A CA 1
ATOM 3974 C C . ALA A 1 478 ? -30.094 -22.347 28.380 1.00 83.00 478 ALA A C 1
ATOM 3976 O O . ALA A 1 478 ? -30.871 -21.807 29.171 1.00 83.00 478 ALA A O 1
ATOM 3977 N N . TYR A 1 479 ? -30.480 -23.375 27.613 1.00 88.00 479 TYR A N 1
ATOM 3978 C CA . TYR A 1 479 ? -31.839 -23.930 27.663 1.00 88.00 479 TYR A CA 1
ATOM 3979 C C . TYR A 1 479 ? -32.226 -24.428 29.062 1.00 88.00 479 TYR A C 1
ATOM 3981 O O . TYR A 1 479 ? -33.351 -24.195 29.506 1.00 88.00 479 TYR A O 1
ATOM 3989 N N . ALA A 1 480 ? -31.308 -25.056 29.801 1.00 85.81 480 ALA A N 1
ATOM 3990 C CA . ALA A 1 480 ? -31.571 -25.499 31.171 1.00 85.81 480 ALA A CA 1
ATOM 3991 C C . ALA A 1 480 ? -31.889 -24.329 32.127 1.00 85.81 480 ALA A C 1
ATOM 3993 O O . ALA A 1 480 ? -32.755 -24.459 32.999 1.00 85.81 480 ALA A O 1
ATOM 3994 N N . ILE A 1 481 ? -31.235 -23.175 31.950 1.00 85.06 481 ILE A N 1
ATOM 3995 C CA . ILE A 1 481 ? -31.517 -21.952 32.720 1.00 85.06 481 ILE A CA 1
ATOM 3996 C C . ILE A 1 481 ? -32.908 -21.408 32.372 1.00 85.06 481 ILE A C 1
ATOM 3998 O O . ILE A 1 481 ? -33.692 -21.114 33.278 1.00 85.06 481 ILE A O 1
ATOM 4002 N N . VAL A 1 482 ? -33.254 -21.342 31.083 1.00 86.25 482 VAL A N 1
ATOM 4003 C CA . VAL A 1 482 ? -34.583 -20.901 30.625 1.00 86.25 482 VAL A CA 1
ATOM 4004 C C . VAL A 1 482 ? -35.685 -21.815 31.169 1.00 86.25 482 VAL A C 1
ATOM 4006 O O . VAL A 1 482 ? -36.643 -21.336 31.773 1.00 86.25 482 VAL A O 1
ATOM 4009 N N . ILE A 1 483 ? -35.512 -23.137 31.077 1.00 88.88 483 ILE A N 1
ATOM 4010 C CA . ILE A 1 483 ? -36.440 -24.131 31.643 1.00 88.88 483 ILE A CA 1
ATOM 4011 C C . ILE A 1 483 ? -36.610 -23.931 33.154 1.00 88.88 483 ILE A C 1
ATOM 4013 O O . ILE A 1 483 ? -37.721 -24.017 33.682 1.00 88.88 483 ILE A O 1
ATOM 4017 N N . ARG A 1 484 ? -35.524 -23.652 33.882 1.00 87.44 484 ARG A N 1
ATOM 4018 C CA . ARG A 1 484 ? -35.583 -23.376 35.323 1.00 87.44 484 ARG A CA 1
ATOM 4019 C C . ARG A 1 484 ? -36.397 -22.116 35.629 1.00 87.44 484 ARG A C 1
ATOM 4021 O O . ARG A 1 484 ? -37.180 -22.130 36.580 1.00 87.44 484 ARG A O 1
ATOM 4028 N N . ASN A 1 485 ? -36.240 -21.061 34.833 1.00 85.50 485 ASN A N 1
ATOM 4029 C CA . ASN A 1 485 ? -36.989 -19.814 34.991 1.00 85.50 485 ASN A CA 1
ATOM 4030 C C . ASN A 1 485 ? -38.485 -20.013 34.716 1.00 85.50 485 ASN A C 1
ATOM 4032 O O . ASN A 1 485 ? -39.305 -19.582 35.529 1.00 85.50 485 ASN A O 1
ATOM 4036 N N . ILE A 1 486 ? -38.837 -20.755 33.661 1.00 84.81 486 ILE A N 1
ATOM 4037 C CA . ILE A 1 486 ? -40.236 -21.083 33.347 1.00 84.81 486 ILE A CA 1
ATOM 4038 C C . ILE A 1 486 ? -40.869 -21.904 34.474 1.00 84.81 486 ILE A C 1
ATOM 4040 O O . ILE A 1 486 ? -41.946 -21.562 34.950 1.00 84.81 486 ILE A O 1
ATOM 4044 N N . ASN A 1 487 ? -40.174 -22.918 34.997 1.00 84.38 487 ASN A N 1
ATOM 4045 C CA . ASN A 1 487 ? -40.671 -23.711 36.129 1.00 84.38 487 ASN A CA 1
ATOM 4046 C C . ASN A 1 487 ? -40.840 -22.886 37.416 1.00 84.38 487 ASN A C 1
ATOM 4048 O O . ASN A 1 487 ? -41.730 -23.154 38.224 1.00 84.38 487 ASN A O 1
ATOM 4052 N N . ARG A 1 488 ? -39.986 -21.878 37.640 1.00 84.12 488 ARG A N 1
ATOM 4053 C CA . ARG A 1 488 ? -40.139 -20.951 38.771 1.00 84.12 488 ARG A CA 1
ATOM 4054 C C . ARG A 1 488 ? -41.388 -20.083 38.602 1.00 84.12 488 ARG A C 1
ATOM 4056 O O . ARG A 1 488 ? -42.086 -19.848 39.587 1.00 84.12 488 ARG A O 1
ATOM 4063 N N . ARG A 1 489 ? -41.677 -19.647 37.371 1.00 80.50 489 ARG A N 1
ATOM 4064 C CA . ARG A 1 489 ? -42.883 -18.886 37.035 1.00 80.50 489 ARG A CA 1
ATOM 4065 C C . ARG A 1 489 ? -44.152 -19.737 37.138 1.00 80.50 489 ARG A C 1
ATOM 4067 O O . ARG A 1 489 ? -45.103 -19.278 37.758 1.00 80.50 489 ARG A O 1
ATOM 4074 N N . ASP A 1 490 ? -44.144 -20.971 36.638 1.00 83.75 490 ASP A N 1
ATOM 4075 C CA . ASP A 1 490 ? -45.258 -21.931 36.756 1.00 83.75 490 ASP A CA 1
ATOM 4076 C C . ASP A 1 490 ? -45.677 -22.121 38.223 1.00 83.75 490 ASP A C 1
ATOM 4078 O O . ASP A 1 490 ? -46.843 -21.969 38.579 1.00 83.75 490 ASP A O 1
ATOM 4082 N N . ARG A 1 491 ? -44.695 -22.295 39.120 1.00 79.19 491 ARG A N 1
ATOM 4083 C CA . ARG A 1 491 ? -44.946 -22.356 40.569 1.00 79.19 491 ARG A CA 1
ATOM 4084 C C . ARG A 1 491 ? -45.607 -21.089 41.111 1.00 79.19 491 ARG A C 1
ATOM 4086 O O . ARG A 1 491 ? -46.497 -21.200 41.942 1.00 79.19 491 ARG A O 1
ATOM 4093 N N . SER A 1 492 ? -45.198 -19.907 40.650 1.00 76.88 492 SER A N 1
ATOM 4094 C CA . SER A 1 492 ? -45.813 -18.640 41.078 1.00 76.88 492 SER A CA 1
ATOM 4095 C C . SER A 1 492 ? -47.199 -18.375 40.485 1.00 76.88 492 SER A C 1
ATOM 4097 O O . SER A 1 492 ? -47.905 -17.539 41.019 1.00 76.88 492 SER A O 1
ATOM 4099 N N . ILE A 1 493 ? -47.567 -19.048 39.389 1.00 75.88 493 ILE A N 1
ATOM 4100 C CA . ILE A 1 493 ? -48.928 -19.026 38.824 1.00 75.88 493 ILE A CA 1
ATOM 4101 C C . ILE A 1 493 ? -49.817 -20.053 39.550 1.00 75.88 493 ILE A C 1
ATOM 4103 O O . ILE A 1 493 ? -51.031 -19.901 39.610 1.00 75.88 493 ILE A O 1
ATOM 4107 N N . SER A 1 494 ? -49.221 -21.132 40.074 1.00 62.88 494 SER A N 1
ATOM 4108 C CA . SER A 1 494 ? -49.915 -22.180 40.840 1.00 62.88 494 SER A CA 1
ATOM 4109 C C . SER A 1 494 ? -50.250 -21.837 42.286 1.00 62.88 494 SER A C 1
ATOM 4111 O O . SER A 1 494 ? -51.039 -22.552 42.902 1.00 62.88 494 SER A O 1
ATOM 4113 N N . TRP A 1 495 ? -49.630 -20.779 42.799 1.00 54.88 495 TRP A N 1
ATOM 4114 C CA . TRP A 1 495 ? -49.941 -20.133 44.068 1.00 54.88 495 TRP A CA 1
ATOM 4115 C C . TRP A 1 495 ? -50.841 -18.936 43.802 1.00 54.88 495 TRP A C 1
ATOM 4117 O O . TRP A 1 495 ? -51.750 -18.709 44.631 1.00 54.88 495 TRP A O 1
#

Sequence (495 aa):
MPYTDTTLFATKPKITQRMTKSNKPIVLDQYDLNMIRHRAGPLYPTESVSGRDDTIFNRNNIIRAQIGAERTKTWKNTIEDQRQARLQKMADQEAAKEQEIRELEQAWLEREKKKADAVQEQYRRHKELDNDYMRMFRSAKITADCLKDLAETKRIKEERRQAELQEGLQEKETAYRLYKEEVDANAEKALAQRTARERVDRVNLAQTQKGQYQREEERRERENELVEMRRLKALDEELHRKEYEDTRRRNMTCRSILDKQVEEKKKQDNIRALEEMATDLEIQMVQQKLDERHAIHEARMKSLKEKKAAATEIAQLAVAKQIKADEERRINSMLRCEGQDITNVRAEEARQARAAKYKKLEDEARKINEFNVADKFARKAVEEMADLEYNQKQHLEHVREAEYEKMLAEEKRAEAKRMATETLAEIAKLRLAREKEKEFESFCDKCAVLKDQREARELVERCRKMAEAEEDERVRRAYAIVIRNINRRDRSISW

Organism: Giardia intestinalis (strain ATCC 50803 / WB clone C6) (NCBI:txid184922)

Mean predicted aligned error: 24.29 Å

Foldseek 3Di:
DPDDDDDDDDDDDDDDDDDDDDDDDDDDDPPDPPDDDDDDDDDDDDDDDDDDDDDDPPPVVVVVVVVVVVVVVPDPPDPVNVVVVVVVVVVVVVVVVVVVVVVVVVVVVVVVVVVVVVVVVVVVVVCCVPDVVNVVVVVVVVVVVVVVVVVVVVVVVVVVVVVVVVVVVVVVVVVVVVVVVVVVVVVVVVVVVVVVVVVVVVVVVVVVVVVVVVVVVVVVVVVVVVVVVVVVVVVVVVVVVVVVVVVVVVVVVVVVVVVVVVVVVVVVVVVVVVVVVVVVVVVVVVVVVVVVVVVVVVVVVVVVVVVVVVVPPPDDPDPPPDPDPPDPPDDPPPDDDDDPPPVVVVVVVVVVVVVVVVVVVVVVVVVVVVVVVVVVVVVVVVVVVVVVVVVVVVVVVVVVVVVVVVVVVVVVVVVVVVVVVVVVVVVVVVVVVVVLVVVLVVLVVCLVPDQDLVVLVVSLVVLVVVLVPDPDPVSNVSSVVSSVSSVVSSVVNVD